Protein AF-A0AAU2YEV7-F1 (afdb_monomer_lite)

Structure (mmCIF, N/CA/C/O backbone):
data_AF-A0AAU2YEV7-F1
#
_entry.id   AF-A0AAU2YEV7-F1
#
loop_
_atom_site.group_PDB
_atom_site.id
_atom_site.type_symbol
_atom_site.label_atom_id
_atom_site.label_alt_id
_atom_site.label_comp_id
_atom_site.label_asym_id
_atom_site.label_entity_id
_atom_site.label_seq_id
_atom_site.pdbx_PDB_ins_code
_atom_site.Cartn_x
_atom_site.Cartn_y
_atom_site.Cartn_z
_atom_site.occupancy
_atom_site.B_iso_or_equiv
_atom_site.auth_seq_id
_atom_site.auth_comp_id
_atom_site.auth_asym_id
_atom_site.auth_atom_id
_atom_site.pdbx_PDB_model_num
ATOM 1 N N . MET A 1 1 ? 50.470 -10.675 2.836 1.00 31.08 1 MET A N 1
ATOM 2 C CA . MET A 1 1 ? 51.370 -10.636 4.007 1.00 31.08 1 MET A CA 1
ATOM 3 C C . MET A 1 1 ? 51.218 -9.283 4.663 1.00 31.08 1 MET A C 1
ATOM 5 O O . MET A 1 1 ? 51.197 -8.294 3.942 1.00 31.08 1 MET A O 1
ATOM 9 N N . ASN A 1 2 ? 51.141 -9.312 5.991 1.00 25.02 2 ASN A N 1
ATOM 10 C CA . ASN A 1 2 ? 50.930 -8.233 6.960 1.00 25.02 2 ASN A CA 1
ATOM 11 C C . ASN A 1 2 ? 49.473 -7.909 7.301 1.00 25.02 2 ASN A C 1
ATOM 13 O O . ASN A 1 2 ? 48.827 -7.038 6.725 1.00 25.02 2 ASN A O 1
ATOM 17 N N . ASP A 1 3 ? 49.039 -8.676 8.301 1.00 24.89 3 ASP A N 1
ATOM 18 C CA . ASP A 1 3 ? 47.940 -8.480 9.232 1.00 24.89 3 ASP A CA 1
ATOM 19 C C . ASP A 1 3 ? 48.102 -7.215 10.093 1.00 24.89 3 ASP A C 1
ATOM 21 O O . ASP A 1 3 ? 49.196 -6.923 10.577 1.00 24.89 3 ASP A O 1
ATOM 25 N N . ALA A 1 4 ? 46.983 -6.543 10.372 1.00 25.27 4 ALA A N 1
ATOM 26 C CA . ALA A 1 4 ? 46.641 -6.022 11.699 1.00 25.27 4 ALA A CA 1
ATOM 27 C C . ALA A 1 4 ? 45.111 -5.786 11.778 1.00 25.27 4 ALA A C 1
ATOM 29 O O . ALA A 1 4 ? 44.519 -5.362 10.781 1.00 25.27 4 ALA A O 1
ATOM 30 N N . PRO A 1 5 ? 44.454 -6.082 12.917 1.00 27.77 5 PRO A N 1
ATOM 31 C CA . PRO A 1 5 ? 43.004 -6.243 13.002 1.00 27.77 5 PRO A CA 1
ATOM 32 C C . PRO A 1 5 ? 42.277 -4.943 13.374 1.00 27.77 5 PRO A C 1
ATOM 34 O O . PRO A 1 5 ? 42.732 -4.174 14.218 1.00 27.77 5 PRO A O 1
ATOM 37 N N . TYR A 1 6 ? 41.104 -4.732 12.776 1.00 22.61 6 TYR A N 1
ATOM 38 C CA . TYR A 1 6 ? 40.127 -3.731 13.208 1.00 22.61 6 TYR A CA 1
ATOM 39 C C . TYR A 1 6 ? 39.196 -4.383 14.245 1.00 22.61 6 TYR A C 1
ATOM 41 O O . TYR A 1 6 ? 38.187 -4.996 13.903 1.00 22.61 6 TYR A O 1
ATOM 49 N N . GLU A 1 7 ? 39.566 -4.288 15.521 1.00 22.83 7 GLU A N 1
ATOM 50 C CA . GLU A 1 7 ? 38.641 -4.442 16.646 1.00 22.83 7 GLU A CA 1
ATOM 51 C C . GLU A 1 7 ? 38.075 -3.063 17.006 1.00 22.83 7 GLU A C 1
ATOM 53 O O . GLU A 1 7 ? 38.830 -2.116 17.222 1.00 22.83 7 GLU A O 1
ATOM 58 N N . GLY A 1 8 ? 36.748 -2.948 17.105 1.00 21.97 8 GLY A N 1
ATOM 59 C CA . GLY A 1 8 ? 36.108 -1.794 17.737 1.00 21.97 8 GLY A CA 1
ATOM 60 C C . GLY A 1 8 ? 34.744 -1.424 17.160 1.00 21.97 8 GLY A C 1
ATOM 61 O O . GLY A 1 8 ? 34.672 -0.681 16.192 1.00 21.97 8 GLY A O 1
ATOM 62 N N . GLN A 1 9 ? 33.694 -1.872 17.861 1.00 24.06 9 GLN A N 1
ATOM 63 C CA . GLN A 1 9 ? 32.264 -1.498 17.782 1.00 24.06 9 GLN A CA 1
ATOM 64 C C . GLN A 1 9 ? 31.321 -2.528 17.147 1.00 24.06 9 GLN A C 1
ATOM 66 O O . GLN A 1 9 ? 30.550 -2.250 16.235 1.00 24.06 9 GLN A O 1
ATOM 71 N N . ALA A 1 10 ? 31.306 -3.715 17.748 1.00 25.12 10 ALA A N 1
ATOM 72 C CA . ALA A 1 10 ? 30.175 -4.632 17.716 1.00 25.12 10 ALA A CA 1
ATOM 73 C C . ALA A 1 10 ? 29.687 -4.851 19.155 1.00 25.12 10 ALA A C 1
ATOM 75 O O . ALA A 1 10 ? 29.897 -5.917 19.718 1.00 25.12 10 ALA A O 1
ATOM 76 N N . ASP A 1 11 ? 29.090 -3.832 19.783 1.00 26.08 11 ASP A N 1
ATOM 77 C CA . ASP A 1 11 ? 28.404 -4.034 21.066 1.00 26.08 11 ASP A CA 1
ATOM 78 C C . ASP A 1 11 ? 27.309 -2.983 21.315 1.00 26.08 11 ASP A C 1
ATOM 80 O O . ASP A 1 11 ? 27.472 -2.021 22.058 1.00 26.08 11 ASP A O 1
ATOM 84 N N . ALA A 1 12 ? 26.176 -3.143 20.623 1.00 25.31 12 ALA A N 1
ATOM 85 C CA . ALA A 1 12 ? 24.895 -2.508 20.968 1.00 25.31 12 ALA A CA 1
ATOM 86 C C . ALA A 1 12 ? 23.699 -3.245 20.326 1.00 25.31 12 ALA A C 1
ATOM 88 O O . ALA A 1 12 ? 22.727 -2.638 19.890 1.00 25.31 12 ALA A O 1
ATOM 89 N N . LEU A 1 13 ? 23.755 -4.576 20.230 1.00 27.97 13 LEU A N 1
ATOM 90 C CA . LEU A 1 13 ? 22.656 -5.399 19.709 1.00 27.97 13 LEU A CA 1
ATOM 91 C C . LEU A 1 13 ? 22.489 -6.641 20.579 1.00 27.97 13 LEU A C 1
ATOM 93 O O . LEU A 1 13 ? 22.715 -7.756 20.132 1.00 27.97 13 LEU A O 1
ATOM 97 N N . ARG A 1 14 ? 22.106 -6.464 21.846 1.00 27.84 14 ARG A N 1
ATOM 98 C CA . ARG A 1 14 ? 21.601 -7.561 22.690 1.00 27.84 14 ARG A CA 1
ATOM 99 C C . ARG A 1 14 ? 20.855 -7.001 23.894 1.00 27.84 14 ARG A C 1
ATOM 101 O O . ARG A 1 14 ? 21.445 -6.708 24.925 1.00 27.84 14 ARG A O 1
ATOM 108 N N . ARG A 1 15 ? 19.541 -6.849 23.708 1.00 24.78 15 ARG A N 1
ATOM 109 C CA . ARG A 1 15 ? 18.440 -7.035 24.680 1.00 24.78 15 ARG A CA 1
ATOM 110 C C . ARG A 1 15 ? 17.135 -6.582 24.005 1.00 24.78 15 ARG A C 1
ATOM 112 O O . ARG A 1 15 ? 16.491 -5.631 24.428 1.00 24.78 15 ARG A O 1
ATOM 119 N N . ARG A 1 16 ? 16.746 -7.253 22.912 1.00 26.81 16 ARG A N 1
ATOM 120 C CA . ARG A 1 16 ? 15.356 -7.197 22.437 1.00 26.81 16 ARG A CA 1
ATOM 121 C C . ARG A 1 16 ? 14.565 -8.167 23.305 1.00 26.81 16 ARG A C 1
ATOM 123 O O . ARG A 1 16 ? 14.757 -9.376 23.214 1.00 26.81 16 ARG A O 1
ATOM 130 N N . GLY A 1 17 ? 13.770 -7.613 24.217 1.00 23.11 17 GLY A N 1
ATOM 131 C CA . GLY A 1 17 ? 12.799 -8.374 24.989 1.00 23.11 17 GLY A CA 1
ATOM 132 C C . GLY A 1 17 ? 11.837 -9.065 24.031 1.00 23.11 17 GLY A C 1
ATOM 133 O O . GLY A 1 17 ? 11.200 -8.418 23.207 1.00 23.11 17 GLY A O 1
ATOM 134 N N . PHE A 1 18 ? 11.800 -10.386 24.123 1.00 25.34 18 PHE A N 1
ATOM 135 C CA . PHE A 1 18 ? 10.893 -11.258 23.400 1.00 25.34 18 PHE A CA 1
ATOM 136 C C . PHE A 1 18 ? 9.470 -10.998 23.914 1.00 25.34 18 PHE A C 1
ATOM 138 O O . PHE A 1 18 ? 9.130 -11.389 25.029 1.00 25.34 18 PHE A O 1
ATOM 145 N N . LEU A 1 19 ? 8.643 -10.320 23.123 1.00 23.11 19 LEU A N 1
ATOM 146 C CA . LEU A 1 19 ? 7.192 -10.360 23.254 1.00 23.11 19 LEU A CA 1
ATOM 147 C C . LEU A 1 19 ? 6.642 -10.615 21.858 1.00 23.11 19 LEU A C 1
ATOM 149 O O . LEU A 1 19 ? 6.677 -9.750 20.990 1.00 23.11 19 LEU A O 1
ATOM 153 N N . VAL A 1 20 ? 6.202 -11.857 21.670 1.00 26.20 20 VAL A N 1
ATOM 154 C CA . VAL A 1 20 ? 5.399 -12.332 20.547 1.00 26.20 20 VAL A CA 1
ATOM 155 C C . VAL A 1 20 ? 4.333 -11.287 20.225 1.00 26.20 20 VAL A C 1
ATOM 157 O O . VAL A 1 20 ? 3.587 -10.874 21.118 1.00 26.20 20 VAL A O 1
ATOM 160 N N . GLY A 1 21 ? 4.274 -10.864 18.962 1.00 26.62 21 GLY A N 1
ATOM 161 C CA . GLY A 1 21 ? 3.215 -10.006 18.454 1.00 26.62 21 GLY A CA 1
ATOM 162 C C . GLY A 1 21 ? 1.856 -10.578 18.845 1.00 26.62 21 GLY A C 1
ATOM 163 O O . GLY A 1 21 ? 1.482 -11.688 18.464 1.00 26.62 21 GLY A O 1
ATOM 164 N N . ALA A 1 22 ? 1.091 -9.818 19.625 1.00 26.38 22 ALA A N 1
ATOM 165 C CA . ALA A 1 22 ? -0.276 -10.156 20.008 1.00 26.38 22 ALA A CA 1
ATOM 166 C C . ALA A 1 22 ? -1.273 -9.939 18.846 1.00 26.38 22 ALA A C 1
ATOM 168 O O . ALA A 1 22 ? -2.377 -9.442 19.055 1.00 26.38 22 ALA A O 1
ATOM 169 N N . ALA A 1 23 ? -0.874 -10.337 17.634 1.00 31.91 23 ALA A N 1
ATOM 170 C CA . ALA A 1 23 ? -1.743 -10.696 16.517 1.00 31.91 23 ALA A CA 1
ATOM 171 C C . ALA A 1 23 ? -1.755 -12.227 16.280 1.00 31.91 23 ALA A C 1
ATOM 173 O O . ALA A 1 23 ? -2.394 -12.714 15.351 1.00 31.91 23 ALA A O 1
ATOM 174 N N . GLY A 1 24 ? -1.111 -13.010 17.156 1.00 26.83 24 GLY A N 1
ATOM 175 C CA . GLY A 1 24 ? -1.367 -14.441 17.298 1.00 26.83 24 GLY A CA 1
ATOM 176 C C . GLY A 1 24 ? -2.734 -14.685 17.944 1.00 26.83 24 GLY A C 1
ATOM 177 O O . GLY A 1 24 ? -3.079 -14.091 18.965 1.00 26.83 24 GLY A O 1
ATOM 178 N N . LEU A 1 25 ? -3.538 -15.549 17.331 1.00 33.84 25 LEU A N 1
ATOM 179 C CA . LEU A 1 25 ? -4.907 -15.854 17.738 1.00 33.84 25 LEU A CA 1
ATOM 180 C C . LEU A 1 25 ? -5.033 -16.240 19.215 1.00 33.84 25 LEU A C 1
ATOM 182 O O . LEU A 1 25 ? -4.761 -17.375 19.600 1.00 33.84 25 LEU A O 1
ATOM 186 N N . ALA A 1 26 ? -5.601 -15.346 20.021 1.00 26.83 26 ALA A N 1
ATOM 187 C CA . ALA A 1 26 ? -6.296 -15.761 21.229 1.00 26.83 26 ALA A CA 1
ATOM 188 C C . ALA A 1 26 ? -7.589 -16.472 20.799 1.00 26.83 26 ALA A C 1
ATOM 190 O O . ALA A 1 26 ? -8.577 -15.840 20.414 1.00 26.83 26 ALA A O 1
ATOM 191 N N . GLY A 1 27 ? -7.553 -17.805 20.801 1.00 27.95 27 GLY A N 1
ATOM 192 C CA . GLY A 1 27 ? -8.737 -18.636 20.643 1.00 27.95 27 GLY A CA 1
ATOM 193 C C . GLY A 1 27 ? -9.774 -18.276 21.705 1.00 27.95 27 GLY A C 1
ATOM 194 O O . GLY A 1 27 ? -9.494 -18.295 22.901 1.00 27.95 27 GLY A O 1
ATOM 195 N N . ALA A 1 28 ? -10.984 -17.947 21.265 1.00 29.17 28 ALA A N 1
ATOM 196 C CA . ALA A 1 28 ? -12.137 -17.909 22.145 1.00 29.17 28 ALA A CA 1
ATOM 197 C C . ALA A 1 28 ? -12.440 -19.348 22.595 1.00 29.17 28 ALA A C 1
ATOM 199 O O . ALA A 1 28 ? -12.943 -20.148 21.809 1.00 29.17 28 ALA A O 1
ATOM 200 N N . ALA A 1 29 ? -12.134 -19.678 23.848 1.00 29.33 29 ALA A N 1
ATOM 201 C CA . ALA A 1 29 ? -12.610 -20.893 24.494 1.00 29.33 29 ALA A CA 1
ATOM 202 C C . ALA A 1 29 ? -13.230 -20.540 25.852 1.00 29.33 29 ALA A C 1
ATOM 204 O O . ALA A 1 29 ? -12.576 -20.003 26.744 1.00 29.33 29 ALA A O 1
ATOM 205 N N . LEU A 1 30 ? -14.522 -20.831 25.977 1.00 29.44 30 LEU A N 1
ATOM 206 C CA . LEU A 1 30 ? -15.249 -20.919 27.238 1.00 29.44 30 LEU A CA 1
ATOM 207 C C . LEU A 1 30 ? -15.088 -22.351 27.797 1.00 29.44 30 LEU A C 1
ATOM 209 O O . LEU A 1 30 ? -15.312 -23.300 27.050 1.00 29.44 30 LEU A O 1
ATOM 213 N N . LEU A 1 31 ? -14.832 -22.450 29.117 1.00 29.05 31 LEU A N 1
ATOM 214 C CA . LEU A 1 31 ? -15.076 -23.575 30.063 1.00 29.05 31 LEU A CA 1
ATOM 215 C C . LEU A 1 31 ? -13.945 -24.617 30.349 1.00 29.05 31 LEU A C 1
ATOM 217 O O . LEU A 1 31 ? -13.002 -24.720 29.573 1.00 29.05 31 LEU A O 1
ATOM 221 N N . PRO A 1 32 ? -13.959 -25.280 31.544 1.00 39.25 32 PRO A N 1
ATOM 222 C CA . PRO A 1 32 ? -12.811 -25.339 32.466 1.00 39.25 32 PRO A CA 1
ATOM 223 C C . PRO A 1 32 ? -12.076 -26.693 32.572 1.00 39.25 32 PRO A C 1
ATOM 225 O O . PRO A 1 32 ? -12.655 -27.746 32.337 1.00 39.25 32 PRO A O 1
ATOM 228 N N . GLY A 1 33 ? -10.846 -26.630 33.105 1.00 28.27 33 GLY A N 1
ATOM 229 C CA . GLY A 1 33 ? -10.197 -27.699 33.881 1.00 28.27 33 GLY A CA 1
ATOM 230 C C . GLY A 1 33 ? -9.303 -28.682 33.115 1.00 28.27 33 GLY A C 1
ATOM 231 O O . GLY A 1 33 ? -9.816 -29.588 32.475 1.00 28.27 33 GLY A O 1
ATOM 232 N N . LEU A 1 34 ? -7.974 -28.548 33.271 1.00 28.55 34 LEU A N 1
ATOM 233 C CA . LEU A 1 34 ? -7.026 -29.579 33.761 1.00 28.55 34 LEU A CA 1
ATOM 234 C C . LEU A 1 34 ? -5.552 -29.209 33.448 1.00 28.55 34 LEU A C 1
ATOM 236 O O . LEU A 1 34 ? -5.126 -29.131 32.304 1.00 28.55 34 LEU A O 1
ATOM 240 N N . THR A 1 35 ? -4.819 -28.943 34.534 1.00 29.91 35 THR A N 1
ATOM 241 C CA . THR A 1 35 ? -3.384 -29.163 34.838 1.00 29.91 35 THR A CA 1
ATOM 242 C C . THR A 1 35 ? -2.298 -29.116 33.741 1.00 29.91 35 THR A C 1
ATOM 244 O O . THR A 1 35 ? -2.012 -30.103 33.076 1.00 29.91 35 THR A O 1
ATOM 247 N N . ALA A 1 36 ? -1.621 -27.961 33.708 1.00 30.23 36 ALA A N 1
ATOM 248 C CA . ALA A 1 36 ? -0.172 -27.686 33.730 1.00 30.23 36 ALA A CA 1
ATOM 249 C C . ALA A 1 36 ? 0.877 -28.724 33.262 1.00 30.23 36 ALA A C 1
ATOM 251 O O . ALA A 1 36 ? 1.050 -29.762 33.892 1.00 30.23 36 ALA A O 1
ATOM 252 N N . THR A 1 37 ? 1.783 -28.252 32.390 1.00 29.83 37 THR A N 1
ATOM 253 C CA . THR A 1 37 ? 3.244 -28.405 32.564 1.00 29.83 37 THR A CA 1
ATOM 254 C C . THR A 1 37 ? 4.002 -27.127 32.163 1.00 29.83 37 THR A C 1
ATOM 256 O O . THR A 1 37 ? 4.016 -26.740 31.000 1.00 29.83 37 THR A O 1
ATOM 259 N N . GLY A 1 38 ? 4.603 -26.495 33.179 1.00 32.19 38 GLY A N 1
ATOM 260 C CA . GLY A 1 38 ? 5.822 -25.667 33.218 1.00 32.19 38 GLY A CA 1
ATOM 261 C C . GLY A 1 38 ? 6.245 -24.786 32.037 1.00 32.19 38 GLY A C 1
ATOM 262 O O . GLY A 1 38 ? 7.071 -25.200 31.232 1.00 32.19 38 GLY A O 1
ATOM 263 N N . ALA A 1 39 ? 5.868 -23.505 32.082 1.00 29.53 39 ALA A N 1
ATOM 264 C CA . ALA A 1 39 ? 6.682 -22.403 31.566 1.00 29.53 39 ALA A CA 1
ATOM 265 C C . ALA A 1 39 ? 6.797 -21.330 32.661 1.00 29.53 39 ALA A C 1
ATOM 267 O O . ALA A 1 39 ? 5.831 -21.067 33.379 1.00 29.53 39 ALA A O 1
ATOM 268 N N . ALA A 1 40 ? 8.001 -20.785 32.835 1.00 28.23 40 ALA A N 1
ATOM 269 C CA . ALA A 1 40 ? 8.379 -19.900 33.930 1.00 28.23 40 ALA A CA 1
ATOM 270 C C . ALA A 1 40 ? 7.396 -18.730 34.106 1.00 28.23 40 ALA A C 1
ATOM 272 O O . ALA A 1 40 ? 7.101 -17.993 33.166 1.00 28.23 40 ALA A O 1
ATOM 273 N N . ALA A 1 41 ? 6.896 -18.578 35.333 1.00 28.45 41 ALA A N 1
ATOM 274 C CA . ALA A 1 41 ? 5.961 -17.537 35.717 1.00 28.45 41 ALA A CA 1
ATOM 275 C C . ALA A 1 41 ? 6.616 -16.154 35.586 1.00 28.45 41 ALA A C 1
ATOM 277 O O . ALA A 1 41 ? 7.346 -15.707 36.470 1.00 28.45 41 ALA A O 1
ATOM 278 N N . ALA A 1 42 ? 6.314 -15.453 34.495 1.00 34.00 42 ALA A N 1
ATOM 279 C CA . ALA A 1 42 ? 6.321 -14.002 34.517 1.00 34.00 42 ALA A CA 1
ATOM 280 C C . ALA A 1 42 ? 5.269 -13.577 35.550 1.00 34.00 42 ALA A C 1
ATOM 282 O O . ALA A 1 42 ? 4.102 -13.958 35.444 1.00 34.00 42 ALA A O 1
ATOM 283 N N . THR A 1 43 ? 5.676 -12.846 36.584 1.00 28.39 43 THR A N 1
ATOM 284 C CA . THR A 1 43 ? 4.756 -12.291 37.579 1.00 28.39 43 THR A CA 1
ATOM 285 C C . THR A 1 43 ? 3.789 -11.347 36.875 1.00 28.39 43 THR A C 1
ATOM 287 O O . THR A 1 43 ? 4.129 -10.200 36.587 1.00 28.39 43 THR A O 1
ATOM 290 N N . ALA A 1 44 ? 2.598 -11.853 36.556 1.00 38.19 44 ALA A N 1
ATOM 291 C CA . ALA A 1 44 ? 1.501 -11.071 36.021 1.00 38.19 44 ALA A CA 1
ATOM 292 C C . ALA A 1 44 ? 1.127 -10.011 37.058 1.00 38.19 44 ALA A C 1
ATOM 294 O O . ALA A 1 44 ? 0.640 -10.320 38.147 1.00 38.19 44 ALA A O 1
ATOM 295 N N . GLN A 1 45 ? 1.392 -8.752 36.720 1.00 40.75 45 GLN A N 1
ATOM 296 C CA . GLN A 1 45 ? 0.861 -7.611 37.451 1.00 40.75 45 GLN A CA 1
ATOM 297 C C . GLN A 1 45 ? -0.664 -7.769 37.548 1.00 40.75 45 GLN A C 1
ATOM 299 O O . GLN A 1 45 ? -1.274 -8.203 36.564 1.00 40.75 45 GLN A O 1
ATOM 304 N N . PRO A 1 46 ? -1.296 -7.460 38.697 1.00 42.66 46 PRO A N 1
ATOM 305 C CA . PRO A 1 46 ? -2.738 -7.603 38.834 1.00 42.66 46 PRO A CA 1
ATOM 306 C C . PRO A 1 46 ? -3.412 -6.822 37.708 1.00 42.66 46 PRO A C 1
ATOM 308 O O . PRO A 1 46 ? -3.221 -5.611 37.582 1.00 42.66 46 PRO A O 1
ATOM 311 N N . ALA A 1 47 ? -4.146 -7.538 36.854 1.00 57.69 47 ALA A N 1
ATOM 312 C CA . ALA A 1 47 ? -4.869 -6.934 35.752 1.00 57.69 47 ALA A CA 1
ATOM 313 C C . ALA A 1 47 ? -5.835 -5.909 36.351 1.00 57.69 47 ALA A C 1
ATOM 315 O O . ALA A 1 47 ? -6.753 -6.270 37.092 1.00 57.69 47 ALA A O 1
ATOM 316 N N . GLY A 1 48 ? -5.588 -4.625 36.079 1.00 65.31 48 GLY A N 1
ATOM 317 C CA . GLY A 1 48 ? -6.498 -3.558 36.471 1.00 65.31 48 GLY A CA 1
ATOM 318 C C . GLY A 1 48 ? -7.912 -3.868 35.982 1.00 65.31 48 GLY A C 1
ATOM 319 O O . GLY A 1 48 ? -8.100 -4.615 35.016 1.00 65.31 48 GLY A O 1
ATOM 320 N N . ALA A 1 49 ? -8.919 -3.309 36.656 1.00 86.00 49 ALA A N 1
ATOM 321 C CA . ALA A 1 49 ? -10.304 -3.483 36.233 1.00 86.00 49 ALA A CA 1
ATOM 322 C C . ALA A 1 49 ? -10.459 -3.148 34.728 1.00 86.00 49 ALA A C 1
ATOM 324 O O . ALA A 1 49 ? -9.732 -2.300 34.205 1.00 86.00 49 ALA A O 1
ATOM 325 N N . PRO A 1 50 ? -11.380 -3.800 34.003 1.00 93.56 50 PRO A N 1
ATOM 326 C CA . PRO A 1 50 ? -11.586 -3.500 32.593 1.00 93.56 50 PRO A CA 1
ATOM 327 C C . PRO A 1 50 ? -12.396 -2.207 32.407 1.00 93.56 50 PRO A C 1
ATOM 329 O O . PRO A 1 50 ? -13.284 -1.887 33.206 1.00 93.56 50 PRO A O 1
ATOM 332 N N . LEU A 1 51 ? -12.143 -1.492 31.310 1.00 95.88 51 LEU A N 1
ATOM 333 C CA . LEU A 1 51 ? -12.945 -0.355 30.862 1.00 95.88 51 LEU A CA 1
ATOM 334 C C . LEU A 1 51 ? -14.308 -0.849 30.383 1.00 95.88 51 LEU A C 1
ATOM 336 O O . LEU A 1 51 ? -14.413 -1.572 29.390 1.00 95.88 51 LEU A O 1
ATOM 340 N N . LYS A 1 52 ? -15.375 -0.447 31.073 1.00 96.44 52 LYS A N 1
ATOM 341 C CA . LYS A 1 52 ? -16.751 -0.810 30.712 1.00 96.44 52 LYS A CA 1
ATOM 342 C C . LYS A 1 52 ? -17.248 0.080 29.573 1.00 96.44 52 LYS A C 1
ATOM 344 O O . LYS A 1 52 ? -17.788 1.153 29.814 1.00 96.44 52 LYS A O 1
ATOM 349 N N . VAL A 1 53 ? -17.095 -0.380 28.333 1.00 97.19 53 VAL A N 1
ATOM 350 C CA . VAL A 1 53 ? -17.507 0.375 27.138 1.00 97.19 53 VAL A CA 1
ATOM 351 C C . VAL A 1 53 ? -19.024 0.355 26.967 1.00 97.19 53 VAL A C 1
ATOM 353 O O . VAL A 1 53 ? -19.639 1.397 26.746 1.00 97.19 53 VAL A O 1
ATOM 356 N N . VAL A 1 54 ? -19.645 -0.819 27.108 1.00 97.38 54 VAL A N 1
ATOM 357 C CA . VAL A 1 54 ? -21.105 -1.000 27.066 1.00 97.38 54 VAL A CA 1
ATOM 358 C C . VAL A 1 54 ? -21.517 -2.025 28.113 1.00 97.38 54 VAL A C 1
ATOM 360 O O . VAL A 1 54 ? -20.880 -3.066 28.250 1.00 97.38 54 VAL A O 1
ATOM 363 N N . SER A 1 55 ? -22.597 -1.754 28.844 1.00 95.81 55 SER A N 1
ATOM 364 C CA . SER A 1 55 ? -23.186 -2.688 29.814 1.00 95.81 55 SER A CA 1
ATOM 365 C C . SER A 1 55 ? -24.683 -2.838 29.556 1.00 95.81 55 SER A C 1
ATOM 367 O O . SER A 1 55 ? -25.425 -1.859 29.606 1.00 95.81 55 SER A O 1
ATOM 369 N N . GLY A 1 56 ? -25.138 -4.056 29.247 1.00 91.94 56 GLY A N 1
ATOM 370 C CA . GLY A 1 56 ? -26.562 -4.338 29.016 1.00 91.94 56 GLY A CA 1
ATOM 371 C C . GLY A 1 56 ? -27.185 -3.592 27.824 1.00 91.94 56 GLY A C 1
ATOM 372 O O . GLY A 1 56 ? -28.399 -3.389 27.788 1.00 91.94 56 GLY A O 1
ATOM 373 N N . GLY A 1 57 ? -26.380 -3.184 26.841 1.00 90.06 57 GLY A N 1
ATOM 374 C CA . GLY A 1 57 ? -26.801 -2.373 25.694 1.00 90.06 57 GLY A CA 1
ATOM 375 C C . GLY A 1 57 ? -26.860 -0.867 25.972 1.00 90.06 57 GLY A C 1
ATOM 376 O O . GLY A 1 57 ? -27.413 -0.126 25.165 1.00 90.06 57 GLY A O 1
ATOM 377 N N . ARG A 1 58 ? -26.311 -0.394 27.098 1.00 94.50 58 ARG A N 1
ATOM 378 C CA . ARG A 1 58 ? -26.185 1.037 27.417 1.00 94.50 58 ARG A CA 1
ATOM 379 C C . ARG A 1 58 ? -24.730 1.483 27.332 1.00 94.50 58 ARG A C 1
ATOM 381 O O . ARG A 1 58 ? -23.845 0.786 27.832 1.00 94.50 58 ARG A O 1
ATOM 388 N N . ALA A 1 59 ? -24.504 2.642 26.715 1.00 96.19 59 ALA A N 1
ATOM 389 C CA . ALA A 1 59 ? -23.189 3.267 26.625 1.00 96.19 59 ALA A CA 1
ATOM 390 C C . ALA A 1 59 ? -22.604 3.494 28.029 1.00 96.19 59 ALA A C 1
ATOM 392 O O . ALA A 1 59 ? -23.243 4.112 28.878 1.00 96.19 59 ALA A O 1
ATOM 393 N N . GLY A 1 60 ? -21.404 2.969 28.261 1.00 96.25 60 GLY A N 1
ATOM 394 C CA . GLY A 1 60 ? -20.627 3.142 29.491 1.00 96.25 60 GLY A CA 1
ATOM 395 C C . GLY A 1 60 ? -19.363 3.978 29.292 1.00 96.25 60 GLY A C 1
ATOM 396 O O . GLY A 1 60 ? -18.650 4.230 30.258 1.00 96.25 60 GLY A O 1
ATOM 397 N N . ALA A 1 61 ? -19.098 4.422 28.063 1.00 96.81 61 ALA A N 1
ATOM 398 C CA . ALA A 1 61 ? -17.939 5.220 27.694 1.00 96.81 61 ALA A CA 1
ATOM 399 C C . ALA A 1 61 ? -18.303 6.318 26.683 1.00 96.81 61 ALA A C 1
ATOM 401 O O . ALA A 1 61 ? -19.363 6.281 26.054 1.00 96.81 61 ALA A O 1
ATOM 402 N N . THR A 1 62 ? -17.395 7.272 26.511 1.00 97.25 62 THR A N 1
ATOM 403 C CA . THR A 1 62 ? -17.438 8.326 25.492 1.00 97.25 62 THR A CA 1
ATOM 404 C C . THR A 1 62 ? -16.216 8.210 24.597 1.00 97.25 62 THR A C 1
ATOM 406 O O . THR A 1 62 ? -15.112 7.987 25.092 1.00 97.25 62 THR A O 1
ATOM 409 N N . LEU A 1 63 ? -16.410 8.378 23.291 1.00 97.44 63 LEU A N 1
ATOM 410 C CA . LEU A 1 63 ? -15.325 8.523 22.331 1.00 97.44 63 LEU A CA 1
ATOM 411 C C . LEU A 1 63 ? -14.921 9.990 22.219 1.00 97.44 63 LEU A C 1
ATOM 413 O O . LEU A 1 63 ? -15.757 10.860 21.970 1.00 97.44 63 LEU A O 1
ATOM 417 N N . LEU A 1 64 ? -13.631 10.235 22.383 1.00 97.25 64 LEU A N 1
ATOM 418 C CA . LEU A 1 64 ? -12.981 11.521 22.191 1.00 97.25 64 LEU A CA 1
ATOM 419 C C . LEU A 1 64 ? -12.022 11.408 21.008 1.00 97.25 64 LEU A C 1
ATOM 421 O O . LEU A 1 64 ? -11.430 10.348 20.801 1.00 97.25 64 LEU A O 1
ATOM 425 N N . TRP A 1 65 ? -11.848 12.481 20.250 1.00 97.19 65 TRP A N 1
ATOM 426 C CA . TRP A 1 65 ? -10.858 12.525 19.178 1.00 97.19 65 TRP A CA 1
ATOM 427 C C . TRP A 1 65 ? -10.302 13.931 18.990 1.00 97.19 65 TRP A C 1
ATOM 429 O O . TRP A 1 65 ? -10.962 14.923 19.298 1.00 97.19 65 TRP A O 1
ATOM 439 N N . TRP A 1 66 ? -9.081 13.997 18.480 1.00 96.00 66 TRP A N 1
ATOM 440 C CA . TRP A 1 66 ? -8.404 15.223 18.079 1.00 96.00 66 TRP A CA 1
ATOM 441 C C . TRP A 1 66 ? -7.436 14.906 16.942 1.00 96.00 66 TRP A C 1
ATOM 443 O O . TRP A 1 66 ? -6.905 13.794 16.873 1.00 96.00 66 TRP A O 1
ATOM 453 N N . GLY A 1 67 ? -7.169 15.903 16.103 1.00 92.69 67 GLY A N 1
ATOM 454 C CA . GLY A 1 67 ? -6.081 15.887 15.133 1.00 92.69 67 GLY A CA 1
ATOM 455 C C . GLY A 1 67 ? -6.538 15.962 13.684 1.00 92.69 67 GLY A C 1
ATOM 456 O O . GLY A 1 67 ? -7.732 16.003 13.391 1.00 92.69 67 GLY A O 1
ATOM 457 N N . GLY A 1 68 ? -5.552 16.009 12.790 1.00 84.75 68 GLY A N 1
ATOM 458 C CA . GLY A 1 68 ? -5.741 15.987 11.341 1.00 84.75 68 GLY A CA 1
ATOM 459 C C . GLY A 1 68 ? -5.719 14.568 10.765 1.00 84.75 68 GLY A C 1
ATOM 460 O O . GLY A 1 68 ? -5.901 13.577 11.480 1.00 84.75 68 GLY A O 1
ATOM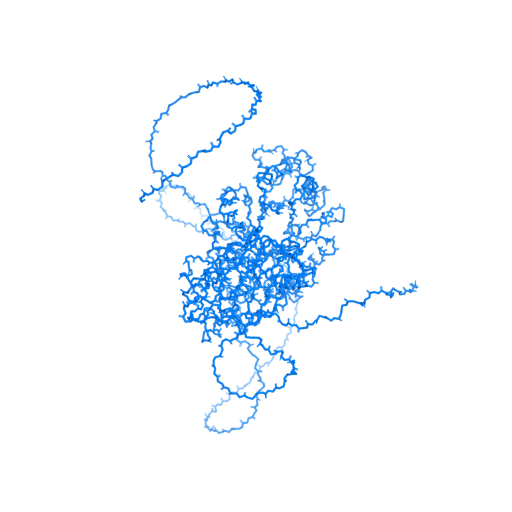 461 N N . GLY A 1 69 ? -5.492 14.474 9.454 1.00 85.19 69 GLY A N 1
ATOM 462 C CA . GLY A 1 69 ? -5.361 13.193 8.762 1.00 85.19 69 GLY A CA 1
ATOM 463 C C . GLY A 1 69 ? -6.610 12.320 8.905 1.00 85.19 69 GLY A C 1
ATOM 464 O O . GLY A 1 69 ? -7.719 12.741 8.579 1.00 85.19 69 GLY A O 1
ATOM 465 N N . SER A 1 70 ? -6.427 11.098 9.416 1.00 95.00 70 SER A N 1
ATOM 466 C CA . SER A 1 70 ? -7.500 10.102 9.557 1.00 95.00 70 SER A CA 1
ATOM 467 C C . SER A 1 70 ? -8.185 10.074 10.933 1.00 95.00 70 SER A C 1
ATOM 469 O O . SER A 1 70 ? -9.048 9.228 11.148 1.00 95.00 70 SER A O 1
ATOM 471 N N . ALA A 1 71 ? -7.846 10.958 11.881 1.00 97.06 71 ALA A N 1
ATOM 472 C CA . ALA A 1 71 ? -8.285 10.824 13.280 1.00 97.06 71 ALA A CA 1
ATOM 473 C C . ALA A 1 71 ? -9.815 10.886 13.476 1.00 97.06 71 ALA A C 1
ATOM 475 O O . ALA A 1 71 ? -10.385 10.043 14.173 1.00 97.06 71 ALA A O 1
ATOM 476 N N . GLU A 1 72 ? -10.500 11.838 12.832 1.00 97.38 72 GLU A N 1
ATOM 477 C CA . GLU A 1 72 ? -11.969 11.931 12.878 1.00 97.38 72 GLU A CA 1
ATOM 478 C C . GLU A 1 72 ? -12.633 10.690 12.267 1.00 97.38 72 GLU A C 1
ATOM 480 O O . GLU A 1 72 ? -13.590 10.129 12.819 1.00 97.38 72 GLU A O 1
ATOM 485 N N . PHE A 1 73 ? -12.096 10.243 11.128 1.00 98.31 73 PHE A N 1
ATOM 486 C CA . PHE A 1 73 ? -12.562 9.048 10.440 1.00 98.31 73 PHE A CA 1
ATOM 487 C C . PHE A 1 73 ? -12.360 7.806 11.316 1.00 98.31 73 PHE A C 1
ATOM 489 O O . PHE A 1 73 ? -13.304 7.051 11.522 1.00 98.31 73 PHE A O 1
ATOM 496 N N . ALA A 1 74 ? -11.191 7.651 11.940 1.00 98.69 74 ALA A N 1
ATOM 497 C CA . ALA A 1 74 ? -10.875 6.572 12.871 1.00 98.69 74 ALA A CA 1
ATOM 498 C C . ALA A 1 74 ? -11.821 6.547 14.081 1.00 98.69 74 ALA A C 1
ATOM 500 O O . ALA A 1 74 ? -12.301 5.486 14.486 1.00 98.69 74 ALA A O 1
ATOM 501 N N . ALA A 1 75 ? -12.142 7.708 14.654 1.00 98.50 75 ALA A N 1
ATOM 502 C CA . ALA A 1 75 ? -13.075 7.793 15.773 1.00 98.50 75 ALA A CA 1
ATOM 503 C C . ALA A 1 75 ? -14.510 7.416 15.363 1.00 98.50 75 ALA A C 1
ATOM 505 O O . ALA A 1 75 ? -15.237 6.772 16.127 1.00 98.50 75 ALA A O 1
ATOM 506 N N . THR A 1 76 ? -14.903 7.791 14.143 1.00 98.38 76 THR A N 1
ATOM 507 C CA . THR A 1 76 ? -16.185 7.411 13.539 1.00 98.38 76 THR A CA 1
ATOM 508 C C . THR A 1 76 ? -16.250 5.909 13.274 1.00 98.38 76 THR A C 1
ATOM 510 O O . THR A 1 76 ? -17.209 5.273 13.709 1.00 98.38 76 THR A O 1
ATOM 513 N N . GLU A 1 77 ? -15.207 5.332 12.674 1.00 98.56 77 GLU A N 1
ATOM 514 C CA . GLU A 1 77 ? -15.056 3.889 12.468 1.00 98.56 77 GLU A CA 1
ATOM 515 C C . GLU A 1 77 ? -15.202 3.143 13.796 1.00 98.56 77 GLU A C 1
ATOM 517 O O . GLU A 1 77 ? -16.059 2.269 13.934 1.00 98.56 77 GLU A O 1
ATOM 522 N N . LEU A 1 78 ? -14.444 3.539 14.826 1.00 98.81 78 LEU A N 1
ATOM 523 C CA . LEU A 1 78 ? -14.518 2.893 16.133 1.00 98.81 78 LEU A CA 1
ATOM 524 C C . LEU A 1 78 ? -15.936 2.953 16.717 1.00 98.81 78 LEU A C 1
ATOM 526 O O . LEU A 1 78 ? -16.448 1.938 17.189 1.00 98.81 78 LEU A O 1
ATOM 530 N N . ARG A 1 79 ? -16.606 4.111 16.666 1.00 98.62 79 ARG A N 1
ATOM 531 C CA . ARG A 1 79 ? -17.993 4.246 17.144 1.00 98.62 79 ARG A CA 1
ATOM 532 C C . ARG A 1 79 ? -18.933 3.302 16.406 1.00 98.62 79 ARG A C 1
ATOM 534 O O . ARG A 1 79 ? -19.776 2.660 17.037 1.00 98.62 79 ARG A O 1
ATOM 541 N N . ASP A 1 80 ? -18.818 3.253 15.088 1.00 98.69 80 ASP A N 1
ATOM 542 C CA . ASP A 1 80 ? -19.766 2.557 14.235 1.00 98.69 80 ASP A CA 1
ATOM 543 C C . ASP A 1 80 ? -19.553 1.035 14.320 1.00 98.69 80 ASP A C 1
ATOM 545 O O . ASP A 1 80 ? -20.528 0.290 14.451 1.00 98.69 80 ASP A O 1
ATOM 549 N N . TYR A 1 81 ? -18.308 0.554 14.422 1.00 98.75 81 TYR A N 1
ATOM 550 C CA . TYR A 1 81 ? -18.032 -0.844 14.773 1.00 98.75 81 TYR A CA 1
ATOM 551 C C . TYR A 1 81 ? -18.507 -1.198 16.177 1.00 98.75 81 TYR A C 1
ATOM 553 O O . TYR A 1 81 ? -19.152 -2.230 16.348 1.00 98.75 81 TYR A O 1
ATOM 561 N N . LEU A 1 82 ? -18.258 -0.361 17.187 1.00 98.56 82 LEU A N 1
ATOM 562 C CA . LEU A 1 82 ? -18.748 -0.623 18.544 1.00 98.56 82 LEU A CA 1
ATOM 563 C C . LEU A 1 82 ? -20.279 -0.669 18.585 1.00 98.56 82 LEU A C 1
ATOM 565 O O . LEU A 1 82 ? -20.841 -1.513 19.285 1.00 98.56 82 LEU A O 1
ATOM 569 N N . HIS A 1 83 ? -20.967 0.149 17.786 1.00 98.62 83 HIS A N 1
ATOM 570 C CA . HIS A 1 83 ? -22.412 0.049 17.607 1.00 98.62 83 HIS A CA 1
ATOM 571 C C . HIS A 1 83 ? -22.817 -1.262 16.926 1.00 98.62 83 HIS A C 1
ATOM 573 O O . HIS A 1 83 ? -23.722 -1.944 17.407 1.00 98.62 83 HIS A O 1
ATOM 579 N N . ARG A 1 84 ? -22.122 -1.677 15.862 1.00 98.25 84 ARG A N 1
ATOM 580 C CA . ARG A 1 84 ? -22.365 -2.971 15.208 1.00 98.25 84 ARG A CA 1
ATOM 581 C C . ARG A 1 84 ? -22.114 -4.144 16.154 1.00 98.25 84 ARG A C 1
ATOM 583 O O . ARG A 1 84 ? -22.861 -5.115 16.076 1.00 98.25 84 ARG A O 1
ATOM 590 N N . ILE A 1 85 ? -21.126 -4.059 17.041 1.00 98.50 85 ILE A N 1
ATOM 591 C CA . ILE A 1 85 ? -20.807 -5.102 18.020 1.00 98.50 85 ILE A CA 1
ATOM 592 C C . ILE A 1 85 ? -21.863 -5.155 19.123 1.00 98.50 85 ILE A C 1
ATOM 594 O O . ILE A 1 85 ? -22.327 -6.233 19.491 1.00 98.50 85 ILE A O 1
ATOM 598 N N . THR A 1 86 ? -22.234 -3.989 19.659 1.00 98.25 86 THR A N 1
ATOM 599 C CA . THR A 1 86 ? -22.946 -3.898 20.942 1.00 98.25 86 THR A CA 1
ATOM 600 C C . THR A 1 86 ? -24.429 -3.539 20.851 1.00 98.25 86 THR A C 1
ATOM 602 O O . THR A 1 86 ? -25.172 -3.682 21.824 1.00 98.25 86 THR A O 1
ATOM 605 N N . GLY A 1 87 ? -24.859 -2.996 19.712 1.00 97.69 87 GLY A N 1
ATOM 606 C CA . GLY A 1 87 ? -26.151 -2.332 19.532 1.00 97.69 87 GLY A CA 1
ATOM 607 C C . GLY A 1 87 ? -26.242 -0.936 20.166 1.00 97.69 87 GLY A C 1
ATOM 608 O O . GLY A 1 87 ? -27.195 -0.212 19.891 1.00 97.69 87 GLY A O 1
ATOM 609 N N . ALA A 1 88 ? -25.263 -0.507 20.970 1.00 97.38 88 ALA A N 1
ATOM 610 C CA . ALA A 1 88 ? -25.265 0.796 21.633 1.00 97.38 88 ALA A CA 1
ATOM 611 C C . ALA A 1 88 ? -24.400 1.801 20.864 1.00 97.38 88 ALA A C 1
ATOM 613 O O . ALA A 1 88 ? -23.261 1.506 20.510 1.00 97.38 88 ALA A O 1
ATOM 614 N N . ARG A 1 89 ? -24.925 3.002 20.606 1.00 96.44 89 ARG A N 1
ATOM 615 C CA . ARG A 1 89 ? -24.148 4.081 19.982 1.00 96.44 89 ARG A CA 1
ATOM 616 C C . ARG A 1 89 ? -23.490 4.928 21.068 1.00 96.44 89 ARG A C 1
ATOM 618 O O . ARG A 1 89 ? -24.184 5.521 21.891 1.00 96.44 89 ARG A O 1
ATOM 625 N N . LEU A 1 90 ? -22.160 4.964 21.075 1.00 97.00 90 LEU A N 1
ATOM 626 C CA . LEU A 1 90 ? -21.397 5.782 22.017 1.00 97.00 90 LEU A CA 1
ATOM 627 C C . LEU A 1 90 ? -21.449 7.264 21.610 1.00 97.00 90 LEU A C 1
ATOM 629 O O . LEU A 1 90 ? -21.437 7.561 20.408 1.00 97.00 90 LEU A O 1
ATOM 633 N N . PRO A 1 91 ? -21.466 8.203 22.574 1.00 96.69 91 PRO A N 1
ATOM 634 C CA . PRO A 1 91 ? -21.216 9.609 22.284 1.00 96.69 91 PRO A CA 1
ATOM 635 C C . PRO A 1 91 ? -19.824 9.780 21.663 1.00 96.69 91 PRO A C 1
ATOM 637 O O . PRO A 1 91 ? -18.872 9.148 22.116 1.00 96.69 91 PRO A O 1
ATOM 640 N N . LEU A 1 92 ? -19.713 10.638 20.649 1.00 96.38 92 LEU A N 1
ATOM 641 C CA . LEU A 1 92 ? -18.460 10.993 19.978 1.00 96.38 92 LEU A CA 1
ATOM 642 C C . LEU A 1 92 ? -18.267 12.505 20.068 1.00 96.38 92 LEU A C 1
ATOM 644 O O . LEU A 1 92 ? -19.191 13.249 19.736 1.00 96.38 92 LEU A O 1
ATOM 648 N N . ARG A 1 93 ? -17.099 12.953 20.532 1.00 96.00 93 ARG A N 1
ATOM 649 C CA . ARG A 1 93 ? -16.790 14.372 20.745 1.00 96.00 93 ARG A CA 1
ATOM 650 C C . ARG A 1 93 ? -15.386 14.693 20.240 1.00 96.00 93 ARG A C 1
ATOM 652 O O . ARG A 1 93 ? -14.454 13.948 20.525 1.00 96.00 93 ARG A O 1
ATOM 659 N N . ALA A 1 94 ? -15.247 15.808 19.534 1.00 95.56 94 ALA A N 1
ATOM 660 C CA . ALA A 1 94 ? -13.938 16.408 19.307 1.00 95.56 94 ALA A CA 1
ATOM 661 C C . ALA A 1 94 ? -13.443 17.050 20.612 1.00 95.56 94 ALA A C 1
ATOM 663 O O . ALA A 1 94 ? -14.256 17.553 21.395 1.00 95.56 94 ALA A O 1
ATOM 664 N N . VAL A 1 95 ? -12.133 17.035 20.842 1.00 95.06 95 VAL A N 1
ATOM 665 C CA . VAL A 1 95 ? -11.485 17.735 21.960 1.00 95.06 95 VAL A CA 1
ATOM 666 C C . VAL A 1 95 ? -10.524 18.810 21.442 1.00 95.06 95 VAL A C 1
ATOM 668 O O . VAL A 1 95 ? -10.088 18.723 20.289 1.00 95.06 95 VAL A O 1
ATOM 671 N N . PRO A 1 96 ? -10.205 19.841 22.247 1.00 92.81 96 PRO A N 1
ATOM 672 C CA . PRO A 1 96 ? -9.208 20.841 21.889 1.00 92.81 96 PRO A CA 1
ATOM 673 C C . PRO A 1 96 ? -7.820 20.230 21.682 1.00 92.81 96 PRO A C 1
ATOM 675 O O . PRO A 1 96 ? -7.540 19.110 22.112 1.00 92.81 96 PRO A O 1
ATOM 678 N N . ASP A 1 97 ? -6.945 21.004 21.045 1.00 90.69 97 ASP A N 1
ATOM 679 C CA . ASP A 1 97 ? -5.554 20.619 20.824 1.00 90.69 97 ASP A CA 1
ATOM 680 C C . ASP A 1 97 ? -4.812 20.374 22.150 1.00 90.69 97 ASP A C 1
ATOM 682 O O . ASP A 1 97 ? -4.809 21.264 23.006 1.00 90.69 97 ASP A O 1
ATOM 686 N N . PRO A 1 98 ? -4.182 19.192 22.338 1.00 88.38 98 PRO A N 1
ATOM 687 C CA . PRO A 1 98 ? -3.372 18.901 23.518 1.00 88.38 98 PRO A CA 1
ATOM 688 C C . PRO A 1 98 ? -2.091 19.750 23.620 1.00 88.38 98 PRO A C 1
ATOM 690 O O . PRO A 1 98 ? -1.401 19.689 24.639 1.00 88.38 98 PRO A O 1
ATOM 693 N N . GLY A 1 99 ? -1.744 20.534 22.596 1.00 88.50 99 GLY A N 1
ATOM 694 C CA . GLY A 1 99 ? -0.633 21.478 22.615 1.00 88.50 99 GLY A CA 1
ATOM 695 C C . GLY A 1 99 ? 0.701 20.796 22.921 1.00 88.50 99 GLY A C 1
ATOM 696 O O . GLY A 1 99 ? 1.042 19.768 22.338 1.00 88.50 99 GLY A O 1
ATOM 697 N N . ALA A 1 100 ? 1.460 21.356 23.866 1.00 85.69 100 ALA A N 1
ATOM 698 C CA . ALA A 1 100 ? 2.783 20.851 24.244 1.00 85.69 100 ALA A CA 1
ATOM 699 C C . ALA A 1 100 ? 2.767 19.451 24.892 1.00 85.69 100 ALA A C 1
ATOM 701 O O . ALA A 1 100 ? 3.811 18.810 24.965 1.00 85.69 100 ALA A O 1
ATOM 702 N N . ALA A 1 101 ? 1.609 18.956 25.347 1.00 85.81 101 ALA A N 1
ATOM 703 C CA . ALA A 1 101 ? 1.492 17.605 25.896 1.00 85.81 101 ALA A CA 1
ATOM 704 C C . ALA A 1 101 ? 1.493 16.515 24.808 1.00 85.81 101 ALA A C 1
ATOM 706 O O . ALA A 1 101 ? 1.617 15.330 25.119 1.00 85.81 101 ALA A O 1
ATOM 707 N N . ARG A 1 102 ? 1.330 16.892 23.533 1.00 88.88 102 ARG A N 1
ATOM 708 C CA . ARG A 1 102 ? 1.309 15.964 22.403 1.00 88.88 102 ARG A CA 1
ATOM 709 C C . ARG A 1 102 ? 2.687 15.331 22.171 1.00 88.88 102 ARG A C 1
ATOM 711 O O . ARG A 1 102 ? 3.674 16.061 22.098 1.00 88.88 102 ARG A O 1
ATOM 718 N N . PRO A 1 103 ? 2.765 14.007 21.957 1.00 91.19 103 PRO A N 1
ATOM 719 C CA . PRO A 1 103 ? 3.998 13.377 21.502 1.00 91.19 103 PRO A CA 1
ATOM 720 C C . PRO A 1 103 ? 4.503 13.919 20.161 1.00 91.19 103 PRO A C 1
ATOM 722 O O . PRO A 1 103 ? 3.717 14.288 19.287 1.00 91.19 103 PRO A O 1
ATOM 725 N N . GLU A 1 104 ? 5.818 13.896 19.966 1.00 91.19 104 GLU A N 1
ATOM 726 C CA . GLU A 1 104 ? 6.428 14.222 18.678 1.00 91.19 104 GLU A CA 1
ATOM 727 C C . GLU A 1 104 ? 5.927 13.281 17.569 1.00 91.19 104 GLU A C 1
ATOM 729 O O . GLU A 1 104 ? 5.787 12.078 17.791 1.00 91.19 104 GLU A O 1
ATOM 734 N N . GLY A 1 105 ? 5.620 13.854 16.399 1.00 90.62 105 GLY A N 1
ATOM 735 C CA . GLY A 1 105 ? 5.137 13.148 15.204 1.00 9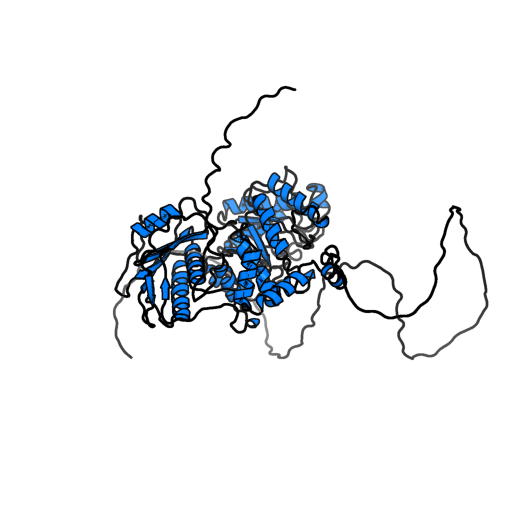0.62 105 GLY A CA 1
ATOM 736 C C . GLY A 1 105 ? 3.718 12.557 15.293 1.00 90.62 105 GLY A C 1
ATOM 737 O O . GLY A 1 105 ? 3.185 12.070 14.295 1.00 90.62 105 GLY A O 1
ATOM 738 N N . VAL A 1 106 ? 3.039 12.684 16.439 1.00 93.69 106 VAL A N 1
ATOM 739 C CA . VAL A 1 106 ? 1.605 12.383 16.559 1.00 93.69 106 VAL A CA 1
ATOM 740 C C . VAL A 1 106 ? 0.788 13.505 15.927 1.00 93.69 106 VAL A C 1
ATOM 742 O O . VAL A 1 106 ? 0.834 14.651 16.373 1.00 93.69 106 VAL A O 1
ATOM 745 N N . THR A 1 107 ? -0.020 13.190 14.919 1.00 94.25 107 THR A N 1
ATOM 746 C CA . THR A 1 107 ? -0.887 14.171 14.237 1.00 94.25 107 THR A CA 1
ATOM 747 C C . THR A 1 107 ? -2.366 14.026 14.590 1.00 94.25 107 THR A C 1
ATOM 749 O O . THR A 1 107 ? -3.158 14.924 14.300 1.00 94.25 107 THR A O 1
ATOM 752 N N . GLY A 1 108 ? -2.732 12.948 15.290 1.00 96.56 108 GLY A N 1
ATOM 753 C CA . GLY A 1 108 ? -4.071 12.747 15.823 1.00 96.56 108 GLY A CA 1
ATOM 754 C C . GLY A 1 108 ? -4.192 11.571 16.786 1.00 96.56 108 GLY A C 1
ATOM 755 O O . GLY A 1 108 ? -3.237 10.838 17.055 1.00 96.56 108 GLY A O 1
ATOM 756 N N . LEU A 1 109 ? -5.381 11.414 17.359 1.00 97.00 109 LEU A N 1
ATOM 757 C CA . LEU A 1 109 ? -5.680 10.388 18.354 1.00 97.00 109 LEU A CA 1
ATOM 758 C C . LEU A 1 109 ? -7.183 10.098 18.453 1.00 97.00 109 LEU A C 1
ATOM 760 O O . LEU A 1 109 ? -8.036 10.881 18.031 1.00 97.00 109 LEU A O 1
ATOM 764 N N . VAL A 1 110 ? -7.493 8.968 19.078 1.00 98.12 110 VAL A N 1
ATOM 765 C CA . VAL A 1 110 ? -8.833 8.570 19.509 1.00 98.12 110 VAL A CA 1
ATOM 766 C C . VAL A 1 110 ? -8.729 8.073 20.948 1.00 98.12 110 VAL A C 1
ATOM 768 O O . VAL A 1 110 ? -7.768 7.395 21.301 1.00 98.12 110 VAL A O 1
ATOM 771 N N . ALA A 1 111 ? -9.698 8.387 21.802 1.00 97.62 111 ALA A N 1
ATOM 772 C CA . ALA A 1 111 ? -9.734 7.875 23.167 1.00 97.62 111 ALA A CA 1
ATOM 773 C C . ALA A 1 111 ? -11.127 7.377 23.563 1.00 97.62 111 ALA A C 1
ATOM 775 O O . ALA A 1 111 ? -12.135 8.020 23.281 1.00 97.62 111 ALA A O 1
ATOM 776 N N . LEU A 1 112 ? -11.180 6.242 24.259 1.00 97.38 112 LEU A N 1
ATOM 777 C CA . LEU A 1 112 ? -12.364 5.756 24.965 1.00 97.38 112 LEU A CA 1
ATOM 778 C C . LEU A 1 112 ? -12.239 6.130 26.440 1.00 97.38 112 LEU A C 1
ATOM 780 O O . LEU A 1 112 ? -11.353 5.630 27.130 1.00 97.38 112 LEU A O 1
ATOM 784 N N . TYR A 1 113 ? -13.139 6.977 26.928 1.00 96.19 113 TYR A N 1
ATOM 785 C CA . TYR A 1 113 ? -13.146 7.442 28.313 1.00 96.19 113 TYR A CA 1
ATOM 786 C C . TYR A 1 113 ? -14.333 6.865 29.087 1.00 96.19 113 TYR A C 1
ATOM 788 O O . TYR A 1 113 ? -15.445 6.827 28.564 1.00 96.19 113 TYR A O 1
ATOM 796 N N . ALA A 1 114 ? -14.122 6.435 30.331 1.00 94.94 114 ALA A N 1
ATOM 797 C CA . ALA A 1 114 ? -15.171 5.875 31.177 1.00 94.94 114 ALA A CA 1
ATOM 798 C C . ALA A 1 114 ? -16.253 6.915 31.519 1.00 94.94 114 ALA A C 1
ATOM 800 O O . ALA A 1 114 ? -15.972 8.014 31.997 1.00 94.94 114 ALA A O 1
ATOM 801 N N . GLY A 1 115 ? -17.514 6.530 31.330 1.00 92.88 115 GLY A N 1
ATOM 802 C CA . GLY A 1 115 ? -18.685 7.372 31.541 1.00 92.88 115 GLY A CA 1
ATOM 803 C C . GLY A 1 115 ? -19.140 8.139 30.295 1.00 92.88 115 GLY A C 1
ATOM 804 O O . GLY A 1 115 ? -18.421 8.306 29.311 1.00 92.88 115 GLY A O 1
ATOM 805 N N . THR A 1 116 ? -20.383 8.618 30.348 1.00 88.75 116 THR A N 1
ATOM 806 C CA . THR A 1 116 ? -21.039 9.384 29.269 1.00 88.75 116 THR A CA 1
ATOM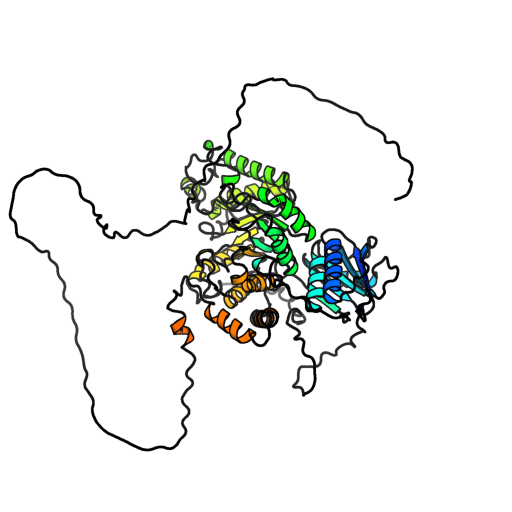 807 C C . THR A 1 116 ? -21.173 10.878 29.583 1.00 88.75 116 THR A C 1
ATOM 809 O O . THR A 1 116 ? -21.864 11.605 28.867 1.00 88.75 116 THR A O 1
ATOM 812 N N . GLY A 1 117 ? -20.564 11.330 30.685 1.00 84.38 117 GLY A N 1
ATOM 813 C CA . GLY A 1 117 ? -20.585 12.726 31.122 1.00 84.38 117 GLY A CA 1
ATOM 814 C C . GLY A 1 117 ? -19.847 13.664 30.163 1.00 84.38 117 GLY A C 1
ATOM 815 O O . GLY A 1 117 ? -19.159 13.228 29.240 1.00 84.38 117 GLY A O 1
ATOM 816 N N . ALA A 1 118 ? -19.994 14.972 30.383 1.00 74.69 118 ALA A N 1
ATOM 817 C CA . ALA A 1 118 ? -19.230 15.966 29.639 1.00 74.69 118 ALA A CA 1
ATOM 818 C C . ALA A 1 118 ? -17.741 15.839 29.998 1.00 74.69 118 ALA A C 1
ATOM 820 O O . ALA A 1 118 ? -17.340 16.062 31.138 1.00 74.69 118 ALA A O 1
ATOM 821 N N . ARG A 1 119 ? -16.948 15.424 29.012 1.00 81.81 119 ARG A N 1
ATOM 822 C CA . ARG A 1 119 ? -15.487 15.370 29.025 1.00 81.81 119 ARG A CA 1
ATOM 823 C C . ARG A 1 119 ? -15.012 15.970 27.715 1.00 81.81 119 ARG A C 1
ATOM 825 O O . ARG A 1 119 ? -15.570 15.658 26.661 1.00 81.81 119 ARG A O 1
ATOM 832 N N . ASP A 1 120 ? -14.000 16.808 27.812 1.00 82.06 120 ASP A N 1
ATOM 833 C CA . ASP A 1 120 ? -13.477 17.626 26.725 1.00 82.06 120 ASP A CA 1
ATOM 834 C C . ASP A 1 120 ? -11.945 17.599 26.654 1.00 82.06 120 ASP A C 1
ATOM 836 O O . ASP A 1 120 ? -11.374 18.332 25.862 1.00 82.06 120 ASP A O 1
ATOM 840 N N . ALA A 1 121 ? -11.271 16.739 27.427 1.00 86.19 121 ALA A N 1
ATOM 841 C CA . ALA A 1 121 ? -9.813 16.642 27.429 1.00 86.19 121 ALA A CA 1
ATOM 842 C C . ALA A 1 121 ? -9.310 15.208 27.637 1.00 86.19 121 ALA A C 1
ATOM 844 O O . ALA A 1 121 ? -9.955 14.378 28.290 1.00 86.19 121 ALA A O 1
ATOM 845 N N . ILE A 1 122 ? -8.119 14.943 27.102 1.00 87.69 122 ILE A N 1
ATOM 846 C CA . ILE A 1 122 ? -7.395 13.676 27.244 1.00 87.69 122 ILE A CA 1
ATOM 847 C C . ILE A 1 122 ? -6.378 13.812 28.378 1.00 87.69 122 ILE A C 1
ATOM 849 O O . ILE A 1 122 ? -5.720 14.846 28.465 1.00 87.69 122 ILE A O 1
ATOM 853 N N . PRO A 1 123 ? -6.217 12.799 29.253 1.00 90.38 123 PRO A N 1
ATOM 854 C CA . PRO A 1 123 ? -5.264 12.889 30.355 1.00 90.38 123 PRO A CA 1
ATOM 855 C C . PRO A 1 123 ? -3.821 13.100 29.870 1.00 90.38 123 PRO A C 1
ATOM 857 O O . PRO A 1 123 ? -3.291 12.261 29.142 1.00 90.38 123 PRO A O 1
ATOM 860 N N . GLU A 1 124 ? -3.155 14.158 30.343 1.00 91.12 124 GLU A N 1
ATOM 861 C CA . GLU A 1 124 ? -1.757 14.471 29.991 1.00 91.12 124 GLU A CA 1
ATOM 862 C C . GLU A 1 124 ? -0.801 13.312 30.286 1.00 91.12 124 GLU A C 1
ATOM 864 O O . GLU A 1 124 ? 0.061 12.993 29.475 1.00 91.12 124 GLU A O 1
ATOM 869 N N . ALA A 1 125 ? -1.003 12.603 31.402 1.00 91.75 125 ALA A N 1
ATOM 870 C CA . ALA A 1 125 ? -0.207 11.424 31.737 1.00 91.75 125 ALA A CA 1
ATOM 871 C C . ALA A 1 125 ? -0.286 10.331 30.653 1.00 91.75 125 ALA A C 1
ATOM 873 O O . ALA A 1 125 ? 0.720 9.694 30.350 1.00 91.75 125 ALA A O 1
ATOM 874 N N . ARG A 1 126 ? -1.456 10.142 30.021 1.00 93.31 126 ARG A N 1
ATOM 875 C CA . ARG A 1 126 ? -1.630 9.170 28.927 1.00 93.31 126 ARG A CA 1
ATOM 876 C C . ARG A 1 126 ? -0.912 9.616 27.657 1.00 93.31 126 ARG A C 1
ATOM 878 O O . ARG A 1 126 ? -0.331 8.779 26.974 1.00 93.31 126 ARG A O 1
ATOM 885 N N . LEU A 1 127 ? -0.915 10.915 27.366 1.00 95.00 127 LEU A N 1
ATOM 886 C CA . LEU A 1 127 ? -0.146 11.473 26.252 1.00 95.00 127 LEU A CA 1
ATOM 887 C C . LEU A 1 127 ? 1.361 11.329 26.495 1.00 95.00 127 LEU A C 1
ATOM 889 O O . LEU A 1 127 ? 2.083 10.876 25.611 1.00 95.00 127 LEU A O 1
ATOM 893 N N . ALA A 1 128 ? 1.829 11.604 27.713 1.00 94.56 128 ALA A N 1
ATOM 894 C CA . ALA A 1 128 ? 3.224 11.402 28.089 1.00 94.56 128 ALA A CA 1
ATOM 895 C C . ALA A 1 128 ? 3.645 9.925 27.990 1.00 94.56 128 ALA A C 1
ATOM 897 O O . ALA A 1 128 ? 4.767 9.637 27.572 1.00 94.56 128 ALA A O 1
ATOM 898 N N . ASP A 1 129 ? 2.774 8.979 28.366 1.00 95.31 129 ASP A N 1
ATOM 899 C CA . ASP A 1 129 ? 3.010 7.541 28.166 1.00 95.31 129 ASP A CA 1
ATOM 900 C C . ASP A 1 129 ? 3.171 7.216 26.673 1.00 95.31 129 ASP A C 1
ATOM 902 O O . ASP A 1 129 ? 4.151 6.575 26.295 1.00 95.31 129 ASP A O 1
ATOM 906 N N . ALA A 1 130 ? 2.266 7.717 25.822 1.00 96.69 130 ALA A N 1
ATOM 907 C CA . ALA A 1 130 ? 2.341 7.533 24.372 1.00 96.69 130 ALA A CA 1
ATOM 908 C C . ALA A 1 130 ? 3.637 8.101 23.784 1.00 96.69 130 ALA A C 1
ATOM 910 O O . ALA A 1 130 ? 4.264 7.448 22.953 1.00 96.69 130 ALA A O 1
ATOM 911 N N . GLY A 1 131 ? 4.094 9.262 24.260 1.00 96.31 131 GLY A N 1
ATOM 912 C CA . GLY A 1 131 ? 5.367 9.838 23.826 1.00 96.31 131 GLY A CA 1
ATOM 913 C C . GLY A 1 131 ? 6.577 8.978 24.168 1.00 96.31 131 GLY A C 1
ATOM 914 O O . GLY A 1 131 ? 7.493 8.871 23.358 1.00 96.31 131 GLY A O 1
ATOM 915 N N . ARG A 1 132 ? 6.565 8.287 25.313 1.00 96.00 132 ARG A N 1
ATOM 916 C CA . ARG A 1 132 ? 7.638 7.337 25.654 1.00 96.00 132 ARG A CA 1
ATOM 917 C C . ARG A 1 132 ? 7.598 6.087 24.780 1.00 96.00 132 ARG A C 1
ATOM 919 O O . ARG A 1 132 ? 8.648 5.605 24.374 1.00 96.00 132 ARG A O 1
ATOM 926 N N . GLU A 1 133 ? 6.407 5.581 24.481 1.00 96.81 133 GLU A N 1
ATOM 927 C CA . GLU A 1 133 ? 6.218 4.390 23.644 1.00 96.81 133 GLU A CA 1
ATOM 928 C C . GLU A 1 133 ? 6.576 4.626 22.170 1.00 96.81 133 GLU A C 1
ATOM 930 O O . GLU A 1 133 ? 7.120 3.738 21.514 1.00 96.81 133 GLU A O 1
ATOM 935 N N . LEU A 1 134 ? 6.282 5.821 21.652 1.00 96.94 134 LEU A N 1
ATOM 936 C CA . LEU A 1 134 ? 6.446 6.182 20.241 1.00 96.94 134 LEU A CA 1
ATOM 937 C C . LEU A 1 134 ? 7.770 6.894 19.935 1.00 96.94 134 LEU A C 1
ATOM 939 O O . LEU A 1 134 ? 8.019 7.230 18.777 1.00 96.94 134 LEU A O 1
ATOM 943 N N . SER A 1 135 ? 8.613 7.127 20.942 1.00 95.12 135 SER A N 1
ATOM 944 C CA . SER A 1 135 ? 9.917 7.766 20.756 1.00 95.12 135 SER A CA 1
ATOM 945 C C . SER A 1 135 ? 10.789 6.961 19.788 1.00 95.12 135 SER A C 1
ATOM 947 O O . SER A 1 135 ? 10.979 5.754 19.963 1.00 95.12 135 SER A O 1
ATOM 949 N N . GLY A 1 136 ? 11.276 7.623 18.734 1.00 93.94 136 GLY A N 1
ATOM 950 C CA . GLY A 1 136 ? 12.083 7.011 17.672 1.00 93.94 136 GLY A CA 1
ATOM 951 C C . GLY A 1 136 ? 11.355 5.952 16.833 1.00 93.94 136 GLY A C 1
ATOM 952 O O . GLY A 1 136 ? 12.005 5.209 16.099 1.00 93.94 136 GLY A O 1
ATOM 953 N N . ALA A 1 137 ? 10.030 5.829 16.956 1.00 95.81 137 ALA A N 1
ATOM 954 C CA . ALA A 1 137 ? 9.263 4.878 16.165 1.00 95.81 137 ALA A CA 1
ATOM 955 C C . ALA A 1 137 ? 9.102 5.384 14.716 1.00 95.81 137 ALA A C 1
ATOM 957 O O . ALA A 1 137 ? 8.926 6.587 14.514 1.00 95.81 137 ALA A O 1
ATOM 958 N N . PRO A 1 138 ? 9.145 4.495 13.706 1.00 95.62 138 PRO A N 1
ATOM 959 C CA . PRO A 1 138 ? 8.879 4.892 12.328 1.00 95.62 138 PRO A CA 1
ATOM 960 C C . PRO A 1 138 ? 7.421 5.335 12.153 1.00 95.62 138 PRO A C 1
ATOM 962 O O . PRO A 1 138 ? 6.555 5.006 12.971 1.00 95.62 138 PRO A O 1
ATOM 965 N N . GLU A 1 139 ? 7.138 6.036 11.058 1.00 95.88 139 GLU A N 1
ATOM 966 C CA . GLU A 1 139 ? 5.769 6.348 10.635 1.00 95.88 139 GLU A CA 1
ATOM 967 C C . GLU A 1 139 ? 4.893 5.084 10.581 1.00 95.88 139 GLU A C 1
ATOM 969 O O . GLU A 1 139 ? 5.390 3.973 10.398 1.00 95.88 139 GLU A O 1
ATOM 974 N N . ASP A 1 140 ? 3.585 5.256 10.760 1.00 97.62 140 ASP A N 1
ATOM 975 C CA . ASP A 1 140 ? 2.559 4.214 10.864 1.00 97.62 140 ASP A CA 1
ATOM 976 C C . ASP A 1 140 ? 2.607 3.406 12.173 1.00 97.62 140 ASP A C 1
ATOM 978 O O . ASP A 1 140 ? 1.635 2.711 12.480 1.00 97.62 140 ASP A O 1
ATOM 982 N N . SER A 1 141 ? 3.670 3.522 12.980 1.00 98.44 141 SER A N 1
ATOM 983 C CA . SER A 1 141 ? 3.717 2.923 14.320 1.00 98.44 141 SER A CA 1
ATOM 984 C C . SER A 1 141 ? 2.587 3.455 15.189 1.00 98.44 141 SER A C 1
ATOM 986 O O . SER A 1 141 ? 2.343 4.662 15.227 1.00 98.44 141 SER A O 1
ATOM 988 N N . PHE A 1 142 ? 1.940 2.581 15.951 1.00 98.56 142 PHE A N 1
ATOM 989 C CA . PHE A 1 142 ? 0.805 2.956 16.785 1.00 98.56 142 PHE A CA 1
ATOM 990 C C . PHE A 1 142 ? 0.871 2.337 18.177 1.00 98.56 142 PHE A C 1
ATOM 992 O O . PHE A 1 142 ? 1.566 1.352 18.419 1.00 98.56 142 PHE A O 1
ATOM 999 N N . THR A 1 143 ? 0.123 2.921 19.110 1.00 98.56 143 THR A N 1
ATOM 1000 C CA . THR A 1 143 ? 0.040 2.469 20.496 1.00 98.56 143 THR A CA 1
ATOM 1001 C C . THR A 1 143 ? -1.399 2.462 21.015 1.00 98.56 143 THR A C 1
ATOM 1003 O O . THR A 1 143 ? -2.219 3.322 20.675 1.00 98.56 143 THR A O 1
ATOM 1006 N N . LEU A 1 144 ? -1.701 1.456 21.835 1.00 98.56 144 LEU A N 1
ATOM 1007 C CA . LEU A 1 144 ? -2.940 1.258 22.580 1.00 98.56 144 LEU A CA 1
ATOM 1008 C C . LEU A 1 144 ? -2.582 1.287 24.065 1.00 98.56 144 LEU A C 1
ATOM 1010 O O . LEU A 1 144 ? -2.014 0.322 24.587 1.00 98.56 144 LEU A O 1
ATOM 1014 N N . LEU A 1 145 ? -2.931 2.376 24.745 1.00 97.56 145 LEU A N 1
ATOM 1015 C CA . LEU A 1 145 ? -2.572 2.603 26.144 1.00 97.56 145 LEU A CA 1
ATOM 1016 C C . LEU A 1 145 ? -3.818 2.880 26.965 1.00 97.56 145 LEU A C 1
ATOM 1018 O O . LEU A 1 145 ? -4.426 3.942 26.838 1.00 97.56 145 LEU A O 1
ATOM 1022 N N . GLY A 1 146 ? -4.206 1.946 27.827 1.00 93.94 146 GLY A N 1
ATOM 1023 C CA . GLY A 1 146 ? -5.380 2.161 28.649 1.00 93.94 146 GLY A CA 1
ATOM 1024 C C . GLY A 1 146 ? -5.586 1.237 29.826 1.00 93.94 146 GLY A C 1
ATOM 1025 O O . GLY A 1 146 ? -5.029 0.146 29.919 1.00 93.94 146 GLY A O 1
ATOM 1026 N N . ASP A 1 147 ? -6.446 1.709 30.716 1.00 94.50 147 ASP A N 1
ATOM 1027 C CA . ASP A 1 147 ? -6.930 1.041 31.921 1.00 94.50 147 ASP A CA 1
ATOM 1028 C C . ASP A 1 147 ? -8.468 1.121 31.989 1.00 94.50 147 ASP A C 1
ATOM 1030 O O . ASP A 1 147 ? -9.124 1.349 30.974 1.00 94.50 147 ASP A O 1
ATOM 1034 N N . ASN A 1 148 ? -9.065 0.957 33.176 1.00 93.81 148 ASN A N 1
ATOM 1035 C CA . ASN A 1 148 ? -10.511 1.109 33.386 1.00 93.81 148 ASN A CA 1
ATOM 1036 C C . ASN A 1 148 ? -11.056 2.532 33.211 1.00 93.81 148 ASN A C 1
ATOM 1038 O O . ASN A 1 148 ? -12.277 2.697 33.238 1.00 93.81 148 ASN A O 1
ATOM 1042 N N . THR A 1 149 ? -10.206 3.550 33.103 1.00 93.56 149 THR A N 1
ATOM 1043 C CA . THR A 1 149 ? -10.613 4.959 33.052 1.00 93.56 149 THR A CA 1
ATOM 1044 C C . THR A 1 149 ? -10.516 5.534 31.649 1.00 93.56 149 THR A C 1
ATOM 1046 O O . THR A 1 149 ? -11.429 6.233 31.212 1.00 93.56 149 THR A O 1
ATOM 1049 N N . CYS A 1 150 ? -9.430 5.243 30.936 1.00 95.19 150 CYS A N 1
ATOM 1050 C CA . CYS A 1 150 ? -9.149 5.816 29.630 1.00 95.19 150 CYS A CA 1
ATOM 1051 C C . CYS A 1 150 ? -8.291 4.858 28.810 1.00 95.19 150 CYS A C 1
ATOM 1053 O O . CYS A 1 150 ? -7.260 4.397 29.297 1.00 95.19 150 CYS A O 1
ATOM 1055 N N . LEU A 1 151 ? -8.693 4.617 27.563 1.00 97.75 151 LEU A N 1
ATOM 1056 C CA . LEU A 1 151 ? -7.896 3.955 26.535 1.00 97.75 151 LEU A CA 1
ATOM 1057 C C . LEU A 1 151 ? -7.589 4.945 25.415 1.00 97.75 151 LEU A C 1
ATOM 1059 O O . LEU A 1 151 ? -8.505 5.385 24.727 1.00 97.75 151 LEU A O 1
ATOM 1063 N N . LEU A 1 152 ? -6.310 5.263 25.236 1.00 98.12 152 LEU A N 1
ATOM 1064 C CA . LEU A 1 152 ? -5.770 6.109 24.178 1.00 98.12 152 LEU A CA 1
ATOM 1065 C C . LEU A 1 152 ? -5.286 5.255 22.998 1.00 98.12 152 LEU A C 1
ATOM 1067 O O . LEU A 1 152 ? -4.596 4.254 23.191 1.00 98.12 152 LEU A O 1
ATOM 1071 N N . LEU A 1 153 ? -5.639 5.689 21.791 1.00 98.56 153 LEU A N 1
ATOM 1072 C CA . LEU A 1 153 ? -5.286 5.112 20.498 1.00 98.56 153 LEU A CA 1
ATOM 1073 C C . LEU A 1 153 ? -4.609 6.214 19.676 1.00 98.56 153 LEU A C 1
ATOM 1075 O O . LEU A 1 153 ? -5.251 7.195 19.295 1.00 98.56 153 LEU A O 1
ATOM 1079 N N . THR A 1 154 ? -3.306 6.106 19.449 1.00 97.88 154 THR A N 1
ATOM 1080 C CA . THR A 1 154 ? -2.531 7.135 18.734 1.00 97.88 154 THR A CA 1
ATOM 1081 C C . THR A 1 154 ? -1.269 6.532 18.123 1.00 97.88 154 THR A C 1
ATOM 1083 O O . THR A 1 154 ? -0.996 5.350 18.323 1.00 97.88 154 THR A O 1
ATOM 1086 N N . GLY A 1 155 ? -0.502 7.313 17.369 1.00 97.62 155 GLY A N 1
ATOM 1087 C CA . GLY A 1 155 ? 0.708 6.842 16.713 1.00 97.62 155 GLY A CA 1
ATOM 1088 C C . GLY A 1 155 ? 1.385 7.895 15.844 1.00 97.62 155 GLY A C 1
ATOM 1089 O O . GLY A 1 155 ? 0.923 9.032 15.765 1.00 97.62 155 GLY A O 1
ATOM 1090 N N . GLN A 1 156 ? 2.478 7.496 15.203 1.00 97.25 156 GLN A N 1
ATOM 1091 C CA . GLN A 1 156 ? 3.296 8.350 14.348 1.00 97.25 156 GLN A CA 1
ATOM 1092 C C . GLN A 1 156 ? 2.640 8.552 12.973 1.00 97.25 156 GLN A C 1
ATOM 1094 O O . GLN A 1 156 ? 2.469 7.594 12.217 1.00 97.25 156 GLN A O 1
ATOM 1099 N N . GLY A 1 157 ? 2.312 9.801 12.637 1.00 95.56 157 GLY A N 1
ATOM 1100 C CA . GLY A 1 157 ? 1.738 10.189 11.346 1.00 95.56 157 GLY A CA 1
ATOM 1101 C C . GLY A 1 157 ? 0.214 10.040 11.217 1.00 95.56 157 GLY A C 1
ATOM 1102 O O . GLY A 1 157 ? -0.486 9.511 12.083 1.00 95.56 157 GLY A O 1
ATOM 1103 N N . ASP A 1 158 ? -0.300 10.508 10.077 1.00 95.94 158 ASP A N 1
ATOM 1104 C CA . ASP A 1 158 ? -1.728 10.775 9.836 1.00 95.94 158 ASP A CA 1
ATOM 1105 C C . ASP A 1 158 ? -2.632 9.545 9.812 1.00 95.94 158 ASP A C 1
ATOM 1107 O O . ASP A 1 158 ? -3.841 9.664 10.043 1.00 95.94 158 ASP A O 1
ATOM 1111 N N . ARG A 1 159 ? -2.076 8.361 9.544 1.00 96.50 159 ARG A N 1
ATOM 1112 C CA . ARG A 1 159 ? -2.841 7.107 9.493 1.00 96.50 159 ARG A CA 1
ATOM 1113 C C . ARG A 1 159 ? -2.832 6.314 10.791 1.00 96.50 159 ARG A C 1
ATOM 1115 O O . ARG A 1 159 ? -3.668 5.432 10.976 1.00 96.50 159 ARG A O 1
ATOM 1122 N N . ALA A 1 160 ? -1.865 6.564 11.668 1.00 97.31 160 ALA A N 1
ATOM 1123 C CA . ALA A 1 160 ? -1.608 5.679 12.794 1.00 97.31 160 ALA A CA 1
ATOM 1124 C C . ALA A 1 160 ? -2.785 5.577 13.788 1.00 97.31 160 ALA A C 1
ATOM 1126 O O . ALA A 1 160 ? -3.033 4.475 14.284 1.00 97.31 160 ALA A O 1
ATOM 1127 N N . PRO A 1 161 ? -3.592 6.636 14.032 1.00 97.69 161 PRO A N 1
ATOM 1128 C CA . PRO A 1 161 ? -4.819 6.506 14.822 1.00 97.69 161 PRO A CA 1
ATOM 1129 C C . PRO A 1 161 ? -5.817 5.504 14.228 1.00 97.69 161 PRO A C 1
ATOM 1131 O O . PRO A 1 161 ? -6.446 4.753 14.974 1.00 97.69 161 PRO A O 1
ATOM 1134 N N . LEU A 1 162 ? -5.938 5.447 12.898 1.00 98.75 162 LEU A N 1
ATOM 1135 C CA . LEU A 1 162 ? -6.809 4.493 12.213 1.00 98.75 162 LEU A CA 1
ATOM 1136 C C . LEU A 1 162 ? -6.307 3.052 12.381 1.00 98.75 162 LEU A C 1
ATOM 1138 O O . LEU A 1 162 ? -7.094 2.162 12.700 1.00 98.75 162 LEU A O 1
ATOM 1142 N N . TYR A 1 163 ? -4.997 2.823 12.271 1.00 98.75 163 TYR A N 1
ATOM 1143 C CA . TYR A 1 163 ? -4.409 1.504 12.534 1.00 98.75 163 TYR A CA 1
ATOM 1144 C C . TYR A 1 163 ? -4.559 1.077 13.997 1.00 98.75 163 TYR A C 1
ATOM 1146 O O . TYR A 1 163 ? -4.897 -0.078 14.259 1.00 98.75 163 TYR A O 1
ATOM 1154 N N . ALA A 1 164 ? -4.414 2.004 14.949 1.00 98.69 164 ALA A N 1
ATOM 1155 C CA . ALA A 1 164 ? -4.679 1.741 16.363 1.00 98.69 164 ALA A CA 1
ATOM 1156 C C . ALA A 1 164 ? -6.142 1.326 16.609 1.00 98.69 164 ALA A C 1
ATOM 1158 O O . ALA A 1 164 ? -6.414 0.417 17.398 1.00 98.69 164 ALA A O 1
ATOM 1159 N N . VAL A 1 165 ? -7.089 1.971 15.917 1.00 98.88 165 VAL A N 1
ATOM 1160 C CA . VAL A 1 165 ? -8.514 1.614 15.956 1.00 98.88 165 VAL A CA 1
ATOM 1161 C C . VAL A 1 165 ? -8.746 0.212 15.400 1.00 98.88 165 VAL A C 1
ATOM 1163 O O . VAL A 1 165 ? -9.399 -0.591 16.068 1.00 98.88 165 VAL A O 1
ATOM 1166 N N . TYR A 1 166 ? -8.193 -0.125 14.233 1.00 98.88 166 TYR A N 1
ATOM 1167 C CA . TYR A 1 166 ? -8.353 -1.466 13.663 1.00 98.88 166 TYR A CA 1
ATOM 1168 C C . TYR A 1 166 ? -7.700 -2.551 14.529 1.00 98.88 166 TYR A C 1
ATOM 1170 O O . TYR A 1 166 ? -8.338 -3.573 14.788 1.00 98.88 166 TYR A O 1
ATOM 1178 N N . ALA A 1 167 ? -6.526 -2.287 15.109 1.00 98.75 167 ALA A N 1
ATOM 1179 C CA . ALA A 1 167 ? -5.891 -3.178 16.080 1.00 98.75 167 ALA A CA 1
ATOM 1180 C C . ALA A 1 167 ? -6.761 -3.403 17.330 1.00 98.75 167 ALA A C 1
ATOM 1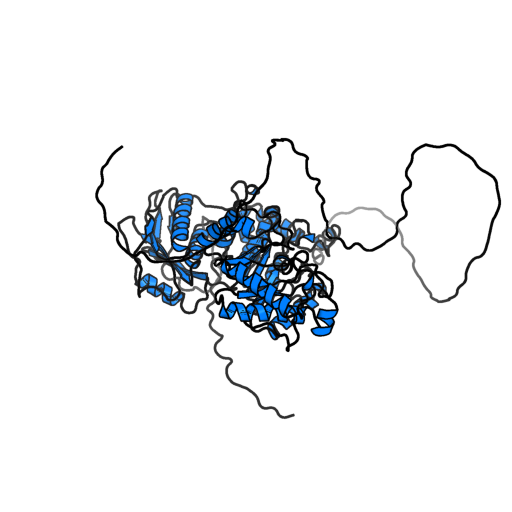182 O O . ALA A 1 167 ? -6.873 -4.521 17.839 1.00 98.75 167 ALA A O 1
ATOM 1183 N N . LEU A 1 168 ? -7.429 -2.359 17.836 1.00 98.75 168 LEU A N 1
ATOM 1184 C CA . LEU A 1 168 ? -8.383 -2.515 18.933 1.00 98.75 168 LEU A CA 1
ATOM 1185 C C . LEU A 1 168 ? -9.584 -3.372 18.511 1.00 98.75 168 LEU A C 1
ATOM 1187 O O . LEU A 1 168 ? -10.006 -4.245 19.272 1.00 98.75 168 LEU A O 1
ATOM 1191 N N . LEU A 1 169 ? -10.137 -3.139 17.320 1.00 98.75 169 LEU A N 1
ATOM 1192 C CA . LEU A 1 169 ? -11.295 -3.875 16.810 1.00 98.75 169 LEU A CA 1
ATOM 1193 C C . LEU A 1 169 ? -10.993 -5.366 16.631 1.00 98.75 169 LEU A C 1
ATOM 1195 O O . LEU A 1 169 ? -11.795 -6.202 17.058 1.00 98.75 169 LEU A O 1
ATOM 1199 N N . GLU A 1 170 ? -9.818 -5.724 16.120 1.00 98.12 170 GLU A N 1
ATOM 1200 C CA . GLU A 1 170 ? -9.362 -7.118 16.037 1.00 98.12 170 GLU A CA 1
ATOM 1201 C C . GLU A 1 170 ? -9.348 -7.802 17.415 1.00 98.12 170 GLU A C 1
ATOM 1203 O O . GLU A 1 170 ? -9.801 -8.948 17.550 1.00 98.12 170 GLU A O 1
ATOM 1208 N N . ARG A 1 171 ? -8.933 -7.078 18.468 1.00 96.44 171 ARG A N 1
ATOM 1209 C CA . ARG A 1 171 ? -8.962 -7.552 19.868 1.00 96.44 171 ARG A CA 1
ATOM 1210 C C . ARG A 1 171 ? -10.375 -7.707 20.430 1.00 96.44 171 ARG A C 1
ATOM 1212 O O . ARG A 1 171 ? -10.563 -8.459 21.383 1.00 96.44 171 ARG A O 1
ATOM 1219 N N . THR A 1 172 ? -11.374 -7.040 19.851 1.00 96.81 172 THR A N 1
ATOM 1220 C CA . THR A 1 172 ? -12.791 -7.285 20.181 1.00 96.81 172 THR A CA 1
ATOM 1221 C C . THR A 1 172 ? -13.379 -8.495 19.453 1.00 96.81 172 THR A C 1
ATOM 1223 O O . THR A 1 172 ? -14.508 -8.883 19.743 1.00 96.81 172 THR A O 1
ATOM 1226 N N . GLY A 1 173 ? -12.617 -9.112 18.541 1.00 96.50 173 GLY A N 1
ATOM 1227 C CA . GLY A 1 173 ? -13.025 -10.273 17.751 1.00 96.50 173 GLY A CA 1
ATOM 1228 C C . GLY A 1 173 ? -13.431 -9.953 16.312 1.00 96.50 173 GLY A C 1
ATOM 1229 O O . GLY A 1 173 ? -13.867 -10.861 15.609 1.00 96.50 173 GLY A O 1
ATOM 1230 N N . VAL A 1 174 ? -13.294 -8.701 15.859 1.00 98.56 174 VAL A N 1
ATOM 1231 C CA . VAL A 1 174 ? -13.528 -8.335 14.452 1.00 98.56 174 VAL A CA 1
ATOM 1232 C C . VAL A 1 174 ? -12.458 -8.973 13.560 1.00 98.56 174 VAL A C 1
ATOM 1234 O O . VAL A 1 174 ? -11.304 -9.098 13.970 1.00 98.56 174 VAL A O 1
ATOM 1237 N N . ARG A 1 175 ? -12.823 -9.408 12.353 1.00 98.00 175 ARG A N 1
ATOM 1238 C CA . ARG A 1 175 ? -11.882 -9.926 11.344 1.00 98.00 175 ARG A CA 1
ATOM 1239 C C . ARG A 1 175 ? -12.192 -9.315 9.987 1.00 98.00 175 ARG A C 1
ATOM 1241 O O . ARG A 1 175 ? -13.347 -9.355 9.574 1.00 98.00 175 ARG A O 1
ATOM 1248 N N . PHE A 1 176 ? -11.181 -8.792 9.304 1.00 98.12 176 PHE A N 1
ATOM 1249 C CA . PHE A 1 176 ? -11.300 -8.174 7.984 1.00 98.12 176 PHE A CA 1
ATOM 1250 C C . PHE A 1 176 ? -10.722 -9.131 6.943 1.00 98.12 176 PHE A C 1
ATOM 1252 O O . PHE A 1 176 ? -9.516 -9.330 6.916 1.00 98.12 176 PHE A O 1
ATOM 1259 N N . PHE A 1 177 ? -11.562 -9.772 6.131 1.00 97.50 177 PHE A N 1
ATOM 1260 C CA . PHE A 1 177 ? -11.105 -10.812 5.203 1.00 97.50 177 PHE A CA 1
ATOM 1261 C C . PHE A 1 177 ? -10.881 -10.280 3.792 1.00 97.50 177 PHE A C 1
ATOM 1263 O O . PHE A 1 177 ? -9.942 -10.688 3.119 1.00 97.50 177 PHE A O 1
ATOM 1270 N N . ALA A 1 178 ? -11.737 -9.380 3.323 1.00 97.88 178 ALA A N 1
ATOM 1271 C CA . ALA A 1 178 ? -11.717 -8.938 1.938 1.00 97.88 178 ALA A CA 1
ATOM 1272 C C . ALA A 1 178 ? -12.299 -7.524 1.783 1.00 97.88 178 ALA A C 1
ATOM 1274 O O . ALA A 1 178 ? -12.972 -7.025 2.693 1.00 97.88 178 ALA A O 1
ATOM 1275 N N . PRO A 1 179 ? -12.086 -6.875 0.627 1.00 97.88 179 PRO A N 1
ATOM 1276 C CA . PRO A 1 179 ? -12.908 -5.769 0.177 1.00 97.88 179 PRO A CA 1
ATOM 1277 C C . PRO A 1 179 ? -14.382 -6.168 0.178 1.00 97.88 179 PRO A C 1
ATOM 1279 O O . PRO A 1 179 ? -14.739 -7.303 -0.146 1.00 97.88 179 PRO A O 1
ATOM 1282 N N . ALA A 1 180 ? -15.260 -5.215 0.482 1.00 96.94 180 ALA A N 1
ATOM 1283 C CA . ALA A 1 180 ? -16.711 -5.391 0.431 1.00 96.94 180 ALA A CA 1
ATOM 1284 C C . ALA A 1 180 ? -17.257 -5.478 -1.012 1.00 96.94 180 ALA A C 1
ATOM 1286 O O . ALA A 1 180 ? -18.213 -4.789 -1.372 1.00 96.94 180 ALA A O 1
ATOM 1287 N N . PHE A 1 181 ? -16.640 -6.299 -1.864 1.00 96.12 181 PHE A N 1
ATOM 1288 C CA . PHE A 1 181 ? -17.123 -6.549 -3.215 1.00 96.12 181 PHE A CA 1
ATOM 1289 C C . PHE A 1 181 ? -18.444 -7.327 -3.194 1.00 96.12 181 PHE A C 1
ATOM 1291 O O . PHE A 1 181 ? -18.666 -8.142 -2.296 1.00 96.12 181 PHE A O 1
ATOM 1298 N N . PRO A 1 182 ? -19.317 -7.138 -4.203 1.00 93.75 182 PRO A N 1
ATOM 1299 C CA . PRO A 1 182 ? -20.615 -7.811 -4.257 1.00 93.75 182 PRO A CA 1
ATOM 1300 C C . PRO A 1 182 ? -20.540 -9.339 -4.150 1.00 93.75 182 PRO A C 1
ATOM 1302 O O . PRO A 1 182 ? -21.393 -9.936 -3.502 1.00 93.75 182 PRO A O 1
ATOM 1305 N N . ALA A 1 183 ? -19.494 -9.956 -4.711 1.00 93.19 183 ALA A N 1
ATOM 1306 C CA . ALA A 1 183 ? -19.290 -11.407 -4.695 1.00 93.19 183 ALA A CA 1
ATOM 1307 C C . ALA A 1 183 ? -19.147 -12.005 -3.280 1.00 93.19 183 ALA A C 1
ATOM 1309 O O . ALA A 1 183 ? -19.268 -13.212 -3.106 1.00 93.19 183 ALA A O 1
ATOM 1310 N N . TYR A 1 184 ? -18.909 -11.168 -2.265 1.00 95.56 184 TYR A N 1
ATOM 1311 C CA . TYR A 1 184 ? -18.833 -11.593 -0.872 1.00 95.56 184 TYR A CA 1
ATOM 1312 C C . TYR A 1 184 ? -20.179 -11.677 -0.162 1.00 95.56 184 TYR A C 1
ATOM 1314 O O . TYR A 1 184 ? -20.224 -12.222 0.937 1.00 95.56 184 TYR A O 1
ATOM 1322 N N . GLU A 1 185 ? -21.247 -11.096 -0.716 1.00 95.44 185 GLU A N 1
ATOM 1323 C CA . GLU A 1 185 ? -22.595 -11.129 -0.123 1.00 95.44 185 GLU A CA 1
ATOM 1324 C C . GLU A 1 185 ? -22.627 -10.692 1.361 1.00 95.44 185 GLU A C 1
ATOM 1326 O O . GLU A 1 185 ? -23.388 -11.196 2.180 1.00 95.44 185 GLU A O 1
ATOM 1331 N N . GLY A 1 186 ? -21.759 -9.743 1.734 1.00 94.94 186 GLY A N 1
ATOM 1332 C CA . GLY A 1 186 ? -21.631 -9.259 3.114 1.00 94.94 186 GLY A CA 1
ATOM 1333 C C . GLY A 1 186 ? -20.705 -10.080 4.025 1.00 94.94 186 GLY A C 1
ATOM 1334 O O . GLY A 1 186 ? -20.479 -9.672 5.159 1.00 94.94 186 GLY A O 1
ATOM 1335 N N . HIS A 1 187 ? -20.100 -11.166 3.536 1.00 95.75 187 HIS A N 1
ATOM 1336 C CA . HIS A 1 187 ? -19.153 -12.023 4.269 1.00 95.75 187 HIS A CA 1
ATOM 1337 C C . HIS A 1 187 ? -17.675 -11.617 4.113 1.00 95.75 187 HIS A C 1
ATOM 1339 O O . HIS A 1 187 ? -16.778 -12.428 4.338 1.00 95.75 187 HIS A O 1
ATOM 1345 N N . HIS A 1 188 ? -17.411 -10.368 3.729 1.00 97.31 188 HIS A N 1
ATOM 1346 C CA . HIS A 1 188 ? -16.059 -9.815 3.574 1.00 97.31 188 HIS A CA 1
ATOM 1347 C C . HIS A 1 188 ? -15.375 -9.521 4.922 1.00 97.31 188 HIS A C 1
ATOM 1349 O O . HIS A 1 188 ? -14.163 -9.339 4.992 1.00 97.31 188 HIS A O 1
ATOM 1355 N N . GLU A 1 189 ? -16.138 -9.491 6.013 1.00 97.69 189 GLU A N 1
ATOM 1356 C CA . GLU A 1 189 ? -15.632 -9.327 7.371 1.00 97.69 189 GLU A CA 1
ATOM 1357 C C . GLU A 1 189 ? -16.546 -10.030 8.380 1.00 97.69 189 GLU A C 1
ATOM 1359 O O . GLU A 1 189 ? -17.715 -10.314 8.110 1.00 97.69 189 GLU A O 1
ATOM 1364 N N . TYR A 1 190 ? -16.015 -10.297 9.569 1.00 97.69 190 TYR A N 1
ATOM 1365 C CA . TYR A 1 190 ? -16.768 -10.815 10.704 1.00 97.69 190 TYR A CA 1
ATOM 1366 C C . TYR A 1 190 ? -16.798 -9.780 11.826 1.00 97.69 190 TYR A C 1
ATOM 1368 O O . TYR A 1 190 ? -15.752 -9.305 12.265 1.00 97.69 190 TYR A O 1
ATOM 1376 N N . VAL A 1 191 ? -17.998 -9.465 12.322 1.00 98.12 191 VAL A N 1
ATOM 1377 C CA . VAL A 1 191 ? -18.204 -8.570 13.468 1.00 98.12 191 VAL A CA 1
ATOM 1378 C C . VAL A 1 191 ? -18.999 -9.306 14.550 1.00 98.12 191 VAL A C 1
ATOM 1380 O O . VAL A 1 191 ? -20.166 -9.639 14.313 1.00 98.12 191 VAL A O 1
ATOM 1383 N N . PRO A 1 192 ? -18.413 -9.555 15.736 1.00 97.44 192 PRO A N 1
ATOM 1384 C CA . PRO A 1 192 ? -19.089 -10.277 16.808 1.00 97.44 192 PRO A CA 1
ATOM 1385 C C . PRO A 1 192 ? -20.262 -9.469 17.363 1.00 97.44 192 PRO A C 1
ATOM 1387 O O . PRO A 1 192 ? -20.280 -8.244 17.279 1.00 97.44 192 PRO A O 1
ATOM 1390 N N . LYS A 1 193 ? -21.241 -10.151 17.964 1.00 97.88 193 LYS A N 1
ATOM 1391 C CA . LYS A 1 193 ? -22.414 -9.522 18.586 1.00 97.88 193 LYS A CA 1
ATOM 1392 C C . LYS A 1 193 ? -22.444 -9.819 20.080 1.00 97.88 193 LYS A C 1
ATOM 1394 O O . LYS A 1 193 ? -22.389 -10.974 20.487 1.00 97.88 193 LYS A O 1
ATOM 1399 N N . THR A 1 194 ? -22.565 -8.782 20.900 1.00 97.62 194 THR A N 1
ATOM 1400 C CA . THR A 1 194 ? -22.729 -8.891 22.358 1.00 97.62 194 THR A CA 1
ATOM 1401 C C . THR A 1 194 ? -23.566 -7.724 22.877 1.00 97.62 194 THR A C 1
ATOM 1403 O O . THR A 1 194 ? -23.684 -6.711 22.213 1.00 97.62 194 THR A O 1
ATOM 1406 N N . ARG A 1 195 ? -24.161 -7.820 24.070 1.00 96.50 195 ARG A N 1
ATOM 1407 C CA . ARG A 1 195 ? -24.813 -6.667 24.732 1.00 96.50 195 ARG A CA 1
ATOM 1408 C C . ARG A 1 195 ? -23.917 -5.978 25.760 1.00 96.50 195 ARG A C 1
ATOM 1410 O O . ARG A 1 195 ? -24.274 -4.922 26.278 1.00 96.50 195 ARG A O 1
ATOM 1417 N N . THR A 1 196 ? -22.775 -6.574 26.074 1.00 97.25 196 THR A N 1
ATOM 1418 C CA . THR A 1 196 ? -21.831 -6.073 27.072 1.00 97.25 196 THR A CA 1
ATOM 1419 C C . THR A 1 196 ? -20.427 -6.205 26.510 1.00 97.25 196 THR A C 1
ATOM 1421 O O . THR A 1 196 ? -20.037 -7.281 26.059 1.00 97.25 196 THR A O 1
ATOM 1424 N N . LEU A 1 197 ? -19.679 -5.107 26.547 1.00 97.81 197 LEU A N 1
ATOM 1425 C CA . LEU A 1 197 ? -18.294 -5.050 26.107 1.00 97.81 197 LEU A CA 1
ATOM 1426 C C . LEU A 1 197 ? -17.467 -4.355 27.185 1.00 97.81 197 LEU A C 1
ATOM 1428 O O . LEU A 1 197 ? -17.719 -3.198 27.531 1.00 97.81 197 LEU A O 1
ATOM 1432 N N . ALA A 1 198 ? -16.475 -5.077 27.692 1.00 96.94 198 ALA A N 1
ATOM 1433 C CA . ALA A 1 198 ? -15.479 -4.565 28.612 1.00 96.94 198 ALA A CA 1
ATOM 1434 C C . ALA A 1 198 ? -14.095 -4.811 28.007 1.00 96.94 198 ALA A C 1
ATOM 1436 O O . ALA A 1 198 ? -13.798 -5.928 27.586 1.00 96.94 198 ALA A O 1
ATOM 1437 N N . LEU A 1 199 ? -13.274 -3.766 27.931 1.00 96.44 199 LEU A N 1
ATOM 1438 C CA . LEU A 1 199 ? -11.925 -3.849 27.384 1.00 96.44 199 LEU A CA 1
ATOM 1439 C C . LEU A 1 199 ? -10.932 -4.017 28.540 1.00 96.44 199 LEU A C 1
ATOM 1441 O O . LEU A 1 199 ? -10.937 -3.184 29.448 1.00 96.44 199 LEU A O 1
ATOM 1445 N N . PRO A 1 200 ? -10.096 -5.068 28.553 1.00 95.56 200 PRO A N 1
ATOM 1446 C CA . PRO A 1 200 ? -9.054 -5.196 29.564 1.00 95.56 200 PRO A CA 1
ATOM 1447 C C . PRO A 1 200 ? -8.029 -4.067 29.417 1.00 95.56 200 PRO A C 1
ATOM 1449 O O . PRO A 1 200 ? -7.854 -3.526 28.319 1.00 95.56 200 PRO A O 1
ATOM 1452 N N . ALA A 1 201 ? -7.327 -3.759 30.512 1.00 94.69 201 ALA A N 1
ATOM 1453 C CA . ALA A 1 201 ? -6.174 -2.870 30.463 1.00 94.69 201 ALA A CA 1
ATOM 1454 C C . ALA A 1 201 ? -5.188 -3.347 29.384 1.00 94.69 201 ALA A C 1
ATOM 1456 O O . ALA A 1 201 ? -4.974 -4.549 29.197 1.00 94.69 201 ALA A O 1
ATOM 1457 N N . VAL A 1 202 ? -4.625 -2.403 28.640 1.00 95.56 202 VAL A N 1
ATOM 1458 C CA . VAL A 1 202 ? -3.746 -2.681 27.507 1.00 95.56 202 VAL A CA 1
ATOM 1459 C C . VAL A 1 202 ? -2.605 -1.683 27.490 1.00 95.56 202 VAL A C 1
ATOM 1461 O O . VAL A 1 202 ? -2.792 -0.488 27.702 1.00 95.56 202 VAL A O 1
ATOM 1464 N N . ARG A 1 203 ? -1.413 -2.204 27.233 1.00 96.81 203 ARG A N 1
ATOM 1465 C CA . ARG A 1 203 ? -0.231 -1.426 26.904 1.00 96.81 203 ARG A CA 1
ATOM 1466 C C . ARG A 1 203 ? 0.463 -2.143 25.762 1.00 96.81 203 ARG A C 1
ATOM 1468 O O . ARG A 1 203 ? 1.129 -3.148 25.985 1.00 96.81 203 ARG A O 1
ATOM 1475 N N . LEU A 1 204 ? 0.200 -1.689 24.546 1.00 97.25 204 LEU A N 1
ATOM 1476 C CA . LEU A 1 204 ? 0.685 -2.311 23.321 1.00 97.25 204 LEU A CA 1
ATOM 1477 C C . LEU A 1 204 ? 1.193 -1.228 22.387 1.00 97.25 204 LEU A C 1
ATOM 1479 O O . LEU A 1 204 ? 0.507 -0.233 22.186 1.00 97.25 204 LEU A O 1
ATOM 1483 N N . THR A 1 205 ? 2.353 -1.462 21.791 1.00 97.94 205 THR A N 1
ATOM 1484 C CA . THR A 1 205 ? 2.928 -0.607 20.756 1.00 97.94 205 THR A CA 1
ATOM 1485 C C . THR A 1 205 ? 3.379 -1.506 19.621 1.00 97.94 205 THR A C 1
ATOM 1487 O O . THR A 1 205 ? 4.131 -2.450 19.857 1.00 97.94 205 THR A O 1
ATOM 1490 N N . ASP A 1 206 ? 2.913 -1.217 18.414 1.00 97.81 206 ASP A N 1
ATOM 1491 C CA . ASP A 1 206 ? 3.166 -2.006 17.213 1.00 97.81 206 ASP A CA 1
ATOM 1492 C C . ASP A 1 206 ? 3.816 -1.122 16.142 1.00 97.81 206 ASP A C 1
ATOM 1494 O O . ASP A 1 206 ? 3.595 0.095 16.109 1.00 97.81 206 ASP A O 1
ATOM 1498 N N . ARG A 1 207 ? 4.676 -1.715 15.316 1.00 97.38 207 ARG A N 1
ATOM 1499 C CA . ARG A 1 207 ? 5.544 -1.000 14.375 1.00 97.38 207 ARG A CA 1
ATOM 1500 C C . ARG A 1 207 ? 5.616 -1.761 13.054 1.00 97.38 207 ARG A C 1
ATOM 1502 O O . ARG A 1 207 ? 5.803 -2.974 13.093 1.00 97.38 207 ARG A O 1
ATOM 1509 N N . PRO A 1 208 ? 5.552 -1.070 11.906 1.00 96.88 208 PRO A N 1
ATOM 1510 C CA . PRO A 1 208 ? 5.717 -1.728 10.622 1.00 96.88 208 PRO A CA 1
ATOM 1511 C C . PRO A 1 208 ? 7.163 -2.203 10.419 1.00 96.88 208 PRO A C 1
ATOM 1513 O O . PRO A 1 208 ? 8.120 -1.489 10.725 1.00 96.88 208 PRO A O 1
ATOM 1516 N N . GLY A 1 209 ? 7.314 -3.389 9.838 1.00 94.31 209 GLY A N 1
ATOM 1517 C CA . GLY A 1 209 ? 8.578 -3.950 9.367 1.00 94.31 209 GLY A CA 1
ATOM 1518 C C . GLY A 1 209 ? 9.020 -3.409 8.005 1.00 94.31 209 GLY A C 1
ATOM 1519 O O . GLY A 1 209 ? 10.190 -3.541 7.659 1.00 94.31 209 GLY A O 1
ATOM 1520 N N . SER A 1 210 ? 8.116 -2.774 7.250 1.00 95.19 210 SER A N 1
ATOM 1521 C CA . SER A 1 210 ? 8.417 -2.125 5.969 1.00 95.19 210 SER A CA 1
ATOM 1522 C C . SER A 1 210 ? 7.691 -0.791 5.807 1.00 95.19 210 SER A C 1
ATOM 1524 O O . SER A 1 210 ? 6.577 -0.617 6.302 1.00 95.19 210 SER A O 1
ATOM 1526 N N . GLN A 1 211 ? 8.301 0.166 5.110 1.00 95.31 211 GLN A N 1
ATOM 1527 C CA . GLN A 1 211 ? 7.736 1.504 4.911 1.00 95.31 211 GLN A CA 1
ATOM 1528 C C . GLN A 1 211 ? 6.701 1.560 3.788 1.00 95.31 211 GLN A C 1
ATOM 1530 O O . GLN A 1 211 ? 5.698 2.258 3.932 1.00 95.31 211 GLN A O 1
ATOM 1535 N N . LEU A 1 212 ? 6.924 0.846 2.684 1.00 97.00 212 LEU A N 1
ATOM 1536 C CA . LEU A 1 212 ? 6.010 0.813 1.540 1.00 97.00 212 LEU A CA 1
ATOM 1537 C C . LEU A 1 212 ? 5.231 -0.501 1.530 1.00 97.00 212 LEU A C 1
ATOM 1539 O O . LEU A 1 212 ? 5.809 -1.573 1.394 1.00 97.00 212 LEU A O 1
ATOM 1543 N N . ARG A 1 213 ? 3.910 -0.425 1.684 1.00 98.12 213 ARG A N 1
ATOM 1544 C CA . ARG A 1 213 ? 3.026 -1.598 1.714 1.00 98.12 213 ARG A CA 1
ATOM 1545 C C . ARG A 1 213 ? 1.907 -1.367 0.714 1.00 98.12 213 ARG A C 1
ATOM 1547 O O . ARG A 1 213 ? 0.946 -0.647 1.006 1.00 98.12 213 ARG A O 1
ATOM 1554 N N . ARG A 1 214 ? 2.113 -1.891 -0.490 1.00 97.81 214 ARG A N 1
ATOM 1555 C CA . ARG A 1 214 ? 1.446 -1.464 -1.719 1.00 97.81 214 ARG A CA 1
ATOM 1556 C C . ARG A 1 214 ? 0.418 -2.461 -2.222 1.00 97.81 214 ARG A C 1
ATOM 1558 O O . ARG A 1 214 ? 0.606 -3.671 -2.126 1.00 97.81 214 ARG A O 1
ATOM 1565 N N . GLN A 1 215 ? -0.627 -1.915 -2.832 1.00 96.56 215 GLN A N 1
ATOM 1566 C CA . GLN A 1 215 ? -1.506 -2.652 -3.729 1.00 96.56 215 GLN A CA 1
ATOM 1567 C C . GLN A 1 215 ? -1.520 -1.960 -5.090 1.00 96.56 215 GLN A C 1
ATOM 1569 O O . GLN A 1 215 ? -1.802 -0.763 -5.163 1.00 96.56 215 GLN A O 1
ATOM 1574 N N . TYR A 1 216 ? -1.257 -2.719 -6.150 1.00 94.81 216 TYR A N 1
ATOM 1575 C CA . TYR A 1 216 ? -1.286 -2.219 -7.522 1.00 94.81 216 TYR A CA 1
ATOM 1576 C C . TYR A 1 216 ? -2.624 -2.510 -8.203 1.00 94.81 216 TYR A C 1
ATOM 1578 O O . TYR A 1 216 ? -3.195 -3.597 -8.052 1.00 94.81 216 TYR A O 1
ATOM 1586 N N . ALA A 1 217 ? -3.081 -1.547 -9.002 1.00 91.62 217 ALA A N 1
ATOM 1587 C CA . ALA A 1 217 ? -4.078 -1.772 -10.042 1.00 91.62 217 ALA A CA 1
ATOM 1588 C C . ALA A 1 217 ? -3.501 -2.579 -11.224 1.00 91.62 217 ALA A C 1
ATOM 1590 O O . ALA A 1 217 ? -4.250 -3.289 -11.885 1.00 91.62 217 ALA A O 1
ATOM 1591 N N . GLU A 1 218 ? -2.184 -2.470 -11.466 1.00 84.06 218 GLU A N 1
ATOM 1592 C CA . GLU A 1 218 ? -1.468 -3.000 -12.645 1.00 84.06 218 GLU A CA 1
ATOM 1593 C C . GLU A 1 218 ? -2.118 -2.544 -13.964 1.00 84.06 218 GLU A C 1
ATOM 1595 O O . GLU A 1 218 ? -2.314 -1.341 -14.139 1.00 84.06 218 GLU A O 1
ATOM 1600 N N . GLU A 1 219 ? -2.469 -3.465 -14.874 1.00 80.88 219 GLU A N 1
ATOM 1601 C CA . GLU A 1 219 ? -3.172 -3.155 -16.124 1.00 80.88 219 GLU A CA 1
ATOM 1602 C C . GLU A 1 219 ? -4.541 -2.522 -15.847 1.00 80.88 219 GLU A C 1
ATOM 1604 O O . GLU A 1 219 ? -5.072 -1.797 -16.682 1.00 80.88 219 GLU A O 1
ATOM 1609 N N . GLY A 1 220 ? -5.123 -2.783 -14.673 1.00 76.69 220 GLY A N 1
ATOM 1610 C CA . GLY A 1 220 ? -6.242 -2.041 -14.107 1.00 76.69 220 GLY A CA 1
ATOM 1611 C C . GLY A 1 220 ? -7.577 -2.160 -14.836 1.00 76.69 220 GLY A C 1
ATOM 1612 O O . GLY A 1 220 ? -8.525 -1.480 -14.448 1.00 76.69 220 GLY A O 1
ATOM 1613 N N . PHE A 1 221 ? -7.699 -3.032 -15.842 1.00 80.81 221 PHE A N 1
ATOM 1614 C CA . PHE A 1 221 ? -8.899 -3.146 -16.682 1.00 80.81 221 PHE A CA 1
ATOM 1615 C C . PHE A 1 221 ? -10.188 -3.409 -15.895 1.00 80.81 221 PHE A C 1
ATOM 1617 O O . PHE A 1 221 ? -11.266 -3.015 -16.345 1.00 80.81 221 PHE A O 1
ATOM 1624 N N . SER A 1 222 ? -10.107 -4.089 -14.744 1.00 83.31 222 SER A N 1
ATOM 1625 C CA . SER A 1 222 ? -11.283 -4.372 -13.912 1.00 83.31 222 SER A CA 1
ATOM 1626 C C . SER A 1 222 ? -11.389 -3.495 -12.657 1.00 83.31 222 SER A C 1
ATOM 1628 O O . SER A 1 222 ? -12.398 -3.546 -11.942 1.00 83.31 222 SER A O 1
ATOM 1630 N N . HIS A 1 223 ? -10.420 -2.598 -12.439 1.00 88.00 223 HIS A N 1
ATOM 1631 C CA . HIS A 1 223 ? -10.517 -1.549 -11.430 1.00 88.00 223 HIS A CA 1
ATOM 1632 C C . HIS A 1 223 ? -11.343 -0.379 -11.950 1.00 88.00 223 HIS A C 1
ATOM 1634 O O . HIS A 1 223 ? -11.094 0.200 -13.000 1.00 88.00 223 HIS A O 1
ATOM 1640 N N . THR A 1 224 ? -12.367 -0.012 -11.191 1.00 88.25 224 THR A N 1
ATOM 1641 C CA . THR A 1 224 ? -13.288 1.068 -11.539 1.00 88.25 224 THR A CA 1
ATOM 1642 C C . THR A 1 224 ? -13.497 1.971 -10.336 1.00 88.25 224 THR A C 1
ATOM 1644 O O . THR A 1 224 ? -13.310 1.564 -9.189 1.00 88.25 224 THR A O 1
ATOM 1647 N N . ALA A 1 225 ? -14.042 3.163 -10.567 1.00 91.00 225 ALA A N 1
ATOM 1648 C CA . ALA A 1 225 ? -14.498 4.053 -9.500 1.00 91.00 225 ALA A CA 1
ATOM 1649 C C . ALA A 1 225 ? -15.426 3.369 -8.463 1.00 91.00 225 ALA A C 1
ATOM 1651 O O . ALA A 1 225 ? -15.539 3.840 -7.335 1.00 91.00 225 ALA A O 1
ATOM 1652 N N . LYS A 1 226 ? -16.093 2.256 -8.811 1.00 92.12 226 LYS A N 1
ATOM 1653 C CA . LYS A 1 226 ? -16.933 1.482 -7.881 1.00 92.12 226 LYS A CA 1
ATOM 1654 C C . LYS A 1 226 ? -16.156 0.446 -7.068 1.00 92.12 226 LYS A C 1
ATOM 1656 O O . LYS A 1 226 ? -16.559 0.166 -5.942 1.00 92.12 226 LYS A O 1
ATOM 1661 N N . SER A 1 227 ? -15.087 -0.136 -7.614 1.00 92.25 227 SER A N 1
ATOM 1662 C CA . SER A 1 227 ? -14.284 -1.143 -6.907 1.00 92.25 227 SER A CA 1
ATOM 1663 C C . SER A 1 227 ? -13.232 -0.517 -5.987 1.00 92.25 227 SER A C 1
ATOM 1665 O O . SER A 1 227 ? -12.864 -1.136 -4.993 1.00 92.25 227 SER A O 1
ATOM 1667 N N . LEU A 1 228 ? -12.791 0.719 -6.245 1.00 95.25 228 LEU A N 1
ATOM 1668 C CA . LEU A 1 228 ? -11.764 1.361 -5.416 1.00 95.25 228 LEU A CA 1
ATOM 1669 C C . LEU A 1 228 ? -12.168 1.583 -3.950 1.00 95.25 228 LEU A C 1
ATOM 1671 O O . LEU A 1 228 ? -11.378 1.223 -3.080 1.00 95.25 228 LEU A O 1
ATOM 1675 N N . PRO A 1 229 ? -13.357 2.128 -3.610 1.00 97.69 229 PRO A N 1
ATOM 1676 C CA . PRO A 1 229 ? -13.698 2.380 -2.211 1.00 97.69 229 PRO A CA 1
ATOM 1677 C C . PRO A 1 229 ? -13.592 1.145 -1.296 1.00 97.69 229 PRO A C 1
ATOM 1679 O O . PRO A 1 229 ? -12.915 1.249 -0.272 1.00 97.69 229 PRO A O 1
ATOM 1682 N N . PRO A 1 230 ? -14.190 -0.024 -1.622 1.00 97.69 230 PRO A N 1
ATOM 1683 C CA . PRO A 1 230 ? -14.044 -1.210 -0.779 1.00 97.69 230 PRO A CA 1
ATOM 1684 C C . PRO A 1 230 ? -12.612 -1.766 -0.756 1.00 97.69 230 PRO A C 1
ATOM 1686 O O . PRO A 1 230 ? -12.221 -2.348 0.253 1.00 97.69 230 PRO A O 1
ATOM 1689 N N . LEU A 1 231 ? -11.829 -1.585 -1.826 1.00 97.69 231 LEU A N 1
ATOM 1690 C CA . LEU A 1 231 ? -10.425 -1.999 -1.859 1.00 97.69 231 LEU A CA 1
ATOM 1691 C C . LEU A 1 231 ? -9.572 -1.164 -0.898 1.00 97.69 231 LEU A C 1
ATOM 1693 O O . LEU A 1 231 ? -8.910 -1.718 -0.025 1.00 97.69 231 LEU A O 1
ATOM 1697 N N . LEU A 1 232 ? -9.647 0.164 -1.006 1.00 98.25 232 LEU A N 1
ATOM 1698 C CA . LEU A 1 232 ? -8.919 1.100 -0.141 1.00 98.25 232 LEU A CA 1
ATOM 1699 C C . LEU A 1 232 ? -9.321 0.941 1.335 1.00 98.25 232 LEU A C 1
ATOM 1701 O O . LEU A 1 232 ? -8.500 1.111 2.236 1.00 98.25 232 LEU A O 1
ATOM 1705 N N . ASP A 1 233 ? -10.580 0.578 1.589 1.00 98.62 233 ASP A N 1
ATOM 1706 C CA . ASP A 1 233 ? -11.066 0.224 2.920 1.00 98.62 233 ASP A CA 1
ATOM 1707 C C . ASP A 1 233 ? -10.381 -1.021 3.492 1.00 98.62 233 ASP A C 1
ATOM 1709 O O . ASP A 1 233 ? -9.833 -0.980 4.596 1.00 98.62 233 ASP A O 1
ATOM 1713 N N . TRP A 1 234 ? -10.350 -2.110 2.721 1.00 98.56 234 TRP A N 1
ATOM 1714 C CA . TRP A 1 234 ? -9.658 -3.335 3.114 1.00 98.56 234 TRP A CA 1
ATOM 1715 C C . TRP A 1 234 ? -8.148 -3.125 3.281 1.00 98.56 234 TRP A C 1
ATOM 1717 O O . TRP A 1 234 ? -7.573 -3.654 4.233 1.00 98.56 234 TRP A O 1
ATOM 1727 N N . MET A 1 235 ? -7.521 -2.313 2.422 1.00 98.69 235 MET A N 1
ATOM 1728 C CA . MET A 1 235 ? -6.102 -1.962 2.526 1.00 98.69 235 MET A CA 1
ATOM 1729 C C . MET A 1 235 ? -5.782 -1.331 3.882 1.00 98.69 235 MET A C 1
ATOM 1731 O O . MET A 1 235 ? -4.888 -1.805 4.578 1.00 98.69 235 MET A O 1
ATOM 1735 N N . ALA A 1 236 ? -6.545 -0.313 4.298 1.00 98.50 236 ALA A N 1
ATOM 1736 C CA . ALA A 1 236 ? -6.320 0.351 5.581 1.00 98.50 236 ALA A CA 1
ATOM 1737 C C . ALA A 1 236 ? -6.574 -0.588 6.774 1.00 98.50 236 ALA A C 1
ATOM 1739 O O . ALA A 1 236 ? -5.796 -0.591 7.729 1.00 98.50 236 ALA A O 1
ATOM 1740 N N . LYS A 1 237 ? -7.616 -1.428 6.701 1.00 98.75 237 LYS A N 1
ATOM 1741 C CA . LYS A 1 237 ? -7.909 -2.468 7.706 1.00 98.75 237 LYS A CA 1
ATOM 1742 C C . LYS A 1 237 ? -6.778 -3.488 7.853 1.00 98.75 237 LYS A C 1
ATOM 1744 O O . LYS A 1 237 ? -6.516 -3.944 8.961 1.00 98.75 237 LYS A O 1
ATOM 1749 N N . ASN A 1 238 ? -6.077 -3.787 6.760 1.00 98.38 238 ASN A N 1
ATOM 1750 C CA . ASN A 1 238 ? -4.932 -4.700 6.716 1.00 98.38 238 ASN A CA 1
ATOM 1751 C C . ASN A 1 238 ? -3.579 -3.973 6.692 1.00 98.38 238 ASN A C 1
ATOM 1753 O O . ASN A 1 238 ? -2.554 -4.565 6.371 1.00 98.38 238 ASN A O 1
ATOM 1757 N N . ARG A 1 239 ? -3.566 -2.693 7.085 1.00 98.12 239 ARG A N 1
ATOM 1758 C CA . ARG A 1 239 ? -2.368 -1.868 7.302 1.00 98.12 239 ARG A CA 1
ATOM 1759 C C . ARG A 1 239 ? -1.482 -1.645 6.068 1.00 98.12 239 ARG A C 1
ATOM 1761 O O . ARG A 1 239 ? -0.346 -1.175 6.215 1.00 98.12 239 ARG A O 1
ATOM 1768 N N . LEU A 1 240 ? -1.991 -1.893 4.862 1.00 98.56 240 LEU A N 1
ATOM 1769 C CA . LEU A 1 240 ? -1.387 -1.417 3.615 1.00 98.56 240 LEU A CA 1
ATOM 1770 C C . LEU A 1 240 ? -1.557 0.101 3.518 1.00 98.56 240 LEU A C 1
ATOM 1772 O O . LEU A 1 240 ? -2.571 0.644 3.953 1.00 98.56 240 LEU A O 1
ATOM 1776 N N . ASN A 1 241 ? -0.563 0.797 2.972 1.00 98.25 241 ASN A N 1
ATOM 1777 C CA . ASN A 1 241 ? -0.485 2.254 3.072 1.00 98.25 241 ASN A CA 1
ATOM 1778 C C . ASN A 1 241 ? -0.393 3.000 1.742 1.00 98.25 241 ASN A C 1
ATOM 1780 O O . ASN A 1 241 ? -0.459 4.228 1.760 1.00 98.25 241 ASN A O 1
ATOM 1784 N N . THR A 1 242 ? -0.259 2.296 0.619 1.00 98.38 242 THR A N 1
ATOM 1785 C CA . THR A 1 242 ? -0.020 2.923 -0.684 1.00 98.38 242 THR A CA 1
ATOM 1786 C C . THR A 1 242 ? -0.822 2.210 -1.766 1.00 98.38 242 THR A C 1
ATOM 1788 O O . THR A 1 242 ? -0.744 0.988 -1.892 1.00 98.38 242 THR A O 1
ATOM 1791 N N . TYR A 1 243 ? -1.626 2.961 -2.518 1.00 97.75 243 TYR A N 1
ATOM 1792 C CA . TYR A 1 243 ? -2.337 2.445 -3.686 1.00 97.75 243 TYR A CA 1
ATOM 1793 C C . TYR A 1 243 ? -1.668 2.954 -4.955 1.00 97.75 243 TYR A C 1
ATOM 1795 O O . TYR A 1 243 ? -1.483 4.164 -5.103 1.00 97.75 243 TYR A O 1
ATOM 1803 N N . VAL A 1 244 ? -1.337 2.025 -5.849 1.00 97.06 244 VAL A N 1
ATOM 1804 C CA . VAL A 1 244 ? -0.634 2.319 -7.094 1.00 97.06 244 VAL A CA 1
ATOM 1805 C C . VAL A 1 244 ? -1.589 2.171 -8.266 1.00 97.06 244 VAL A C 1
ATOM 1807 O O . VAL A 1 244 ? -2.193 1.112 -8.457 1.00 97.06 244 VAL A O 1
ATOM 1810 N N . HIS A 1 245 ? -1.731 3.226 -9.060 1.00 94.94 245 HIS A N 1
ATOM 1811 C CA . HIS A 1 245 ? -2.565 3.219 -10.258 1.00 94.94 245 HIS A CA 1
ATOM 1812 C C . HIS A 1 245 ? -1.793 3.827 -11.426 1.00 94.94 245 HIS A C 1
ATOM 1814 O O . HIS A 1 245 ? -1.282 4.934 -11.263 1.00 94.94 245 HIS A O 1
ATOM 1820 N N . PRO A 1 246 ? -1.729 3.191 -12.608 1.00 93.50 246 PRO A N 1
ATOM 1821 C CA . PRO A 1 246 ? -0.993 3.758 -13.733 1.00 93.50 246 PRO A CA 1
ATOM 1822 C C . PRO A 1 246 ? -1.582 5.110 -14.161 1.00 93.50 246 PRO A C 1
ATOM 1824 O O . PRO A 1 246 ? -2.789 5.343 -14.027 1.00 93.50 246 PRO A O 1
ATOM 1827 N N . THR A 1 247 ? -0.732 5.992 -14.691 1.00 93.25 247 THR A N 1
ATOM 1828 C CA . THR A 1 247 ? -1.155 7.279 -15.264 1.00 93.25 247 THR A CA 1
ATOM 1829 C C . THR A 1 247 ? -2.076 7.040 -16.454 1.00 93.25 247 THR A C 1
ATOM 1831 O O . THR A 1 247 ? -3.199 7.540 -16.490 1.00 93.25 247 THR A O 1
ATOM 1834 N N . ASP A 1 248 ? -1.585 6.243 -17.399 1.00 90.31 248 ASP A N 1
ATOM 1835 C CA . ASP A 1 248 ? -2.300 5.671 -18.534 1.00 90.31 248 ASP A CA 1
ATOM 1836 C C . ASP A 1 248 ? -1.490 4.454 -18.989 1.00 90.31 248 ASP A C 1
ATOM 1838 O O . ASP A 1 248 ? -0.398 4.619 -19.542 1.00 90.31 248 ASP A O 1
ATOM 1842 N N . TYR A 1 249 ? -1.959 3.246 -18.668 1.00 84.81 249 TYR A N 1
ATOM 1843 C CA . TYR A 1 249 ? -1.211 2.017 -18.946 1.00 84.81 249 TYR A CA 1
ATOM 1844 C C . TYR A 1 249 ? -0.983 1.855 -20.460 1.00 84.81 249 TYR A C 1
ATOM 1846 O O . TYR A 1 249 ? -1.945 1.743 -21.225 1.00 84.81 249 TYR A O 1
ATOM 1854 N N . LEU A 1 250 ? 0.289 1.858 -20.888 1.00 80.12 250 LEU A N 1
ATOM 1855 C CA . LEU A 1 250 ? 0.722 1.798 -22.296 1.00 80.12 250 LEU A CA 1
ATOM 1856 C C . LEU A 1 250 ? 0.141 2.906 -23.202 1.00 80.12 250 LEU A C 1
ATOM 1858 O O . LEU A 1 250 ? 0.039 2.720 -24.416 1.00 80.12 250 LEU A O 1
ATOM 1862 N N . GLY A 1 251 ? -0.313 4.027 -22.629 1.00 80.81 251 GLY A N 1
ATOM 1863 C CA . GLY A 1 251 ? -0.895 5.136 -23.395 1.00 80.81 251 GLY A CA 1
ATOM 1864 C C . GLY A 1 251 ? -2.184 4.778 -24.152 1.00 80.81 251 GLY A C 1
ATOM 1865 O O . GLY A 1 251 ? -2.480 5.371 -25.193 1.00 80.81 251 GLY A O 1
ATOM 1866 N N . LEU A 1 252 ? -2.925 3.759 -23.697 1.00 83.81 252 LEU A N 1
ATOM 1867 C CA . LEU A 1 252 ? -4.104 3.238 -24.402 1.00 83.81 252 LEU A CA 1
ATOM 1868 C C . LEU A 1 252 ? -5.384 4.041 -24.131 1.00 83.81 252 LEU A C 1
ATOM 1870 O O . LEU A 1 252 ? -6.381 3.858 -24.835 1.00 83.81 252 LEU A O 1
ATOM 1874 N N . GLY A 1 253 ? -5.396 4.887 -23.100 1.00 85.88 253 GLY A N 1
ATOM 1875 C CA . GLY A 1 253 ? -6.558 5.661 -22.673 1.00 85.88 253 GLY A CA 1
ATOM 1876 C C . GLY A 1 253 ? -7.646 4.835 -21.979 1.00 85.88 253 GLY A C 1
ATOM 1877 O O . GLY A 1 253 ? -8.773 5.315 -21.839 1.00 85.88 253 GLY A O 1
ATOM 1878 N N . VAL A 1 254 ? -7.347 3.596 -21.564 1.00 84.75 254 VAL A N 1
ATOM 1879 C CA . VAL A 1 254 ? -8.315 2.698 -20.901 1.00 84.75 254 VAL A CA 1
ATOM 1880 C C . VAL A 1 254 ? -8.180 2.761 -19.384 1.00 84.75 254 VAL A C 1
ATOM 1882 O O . VAL A 1 254 ? -9.152 3.059 -18.690 1.00 84.75 254 VAL A O 1
ATOM 1885 N N . THR A 1 255 ? -6.973 2.532 -18.877 1.00 87.25 255 THR A N 1
ATOM 1886 C CA . THR A 1 255 ? -6.678 2.527 -17.442 1.00 87.25 255 THR A CA 1
ATOM 1887 C C . THR A 1 255 ? -5.946 3.809 -17.097 1.00 87.25 255 THR A C 1
ATOM 1889 O O . THR A 1 255 ? -4.718 3.849 -17.065 1.00 87.25 255 THR A O 1
ATOM 1892 N N . THR A 1 256 ? -6.719 4.872 -16.879 1.00 91.62 256 THR A N 1
ATOM 1893 C CA . THR A 1 256 ? -6.186 6.217 -16.643 1.00 91.62 256 THR A CA 1
ATOM 1894 C C . THR A 1 256 ? -6.391 6.652 -15.199 1.00 91.62 256 THR A C 1
ATOM 1896 O O . THR A 1 256 ? -7.476 6.486 -14.635 1.00 91.62 256 THR A O 1
ATOM 1899 N N . TYR A 1 257 ? -5.360 7.249 -14.601 1.00 93.81 257 TYR A N 1
ATOM 1900 C CA . TYR A 1 257 ? -5.419 7.802 -13.247 1.00 93.81 257 TYR A CA 1
ATOM 1901 C C . TYR A 1 257 ? -6.556 8.824 -13.109 1.00 93.81 257 TYR A C 1
ATOM 1903 O O . TYR A 1 257 ? -7.381 8.737 -12.196 1.00 93.81 257 TYR A O 1
ATOM 1911 N N . ASP A 1 258 ? -6.665 9.751 -14.065 1.00 94.00 258 ASP A N 1
ATOM 1912 C CA . ASP A 1 258 ? -7.687 10.802 -14.041 1.00 94.00 258 ASP A CA 1
ATOM 1913 C C . ASP A 1 258 ? -9.118 10.249 -14.156 1.00 94.00 258 ASP A C 1
ATOM 1915 O O . ASP A 1 258 ? -10.052 10.861 -13.640 1.00 94.00 258 ASP A O 1
ATOM 1919 N N . GLY A 1 259 ? -9.302 9.060 -14.744 1.00 92.75 259 GLY A N 1
ATOM 1920 C CA . GLY A 1 259 ? -10.598 8.381 -14.794 1.00 92.75 259 GLY A CA 1
ATOM 1921 C C . GLY A 1 259 ? -11.124 7.939 -13.422 1.00 92.75 259 GLY A C 1
ATOM 1922 O O . GLY A 1 259 ? -12.332 7.750 -13.253 1.00 92.75 259 GLY A O 1
ATOM 1923 N N . VAL A 1 260 ? -10.243 7.794 -12.426 1.00 93.56 260 VAL A N 1
ATOM 1924 C CA . VAL A 1 260 ? -10.594 7.361 -11.062 1.00 93.56 260 VAL A CA 1
ATOM 1925 C C . VAL A 1 260 ? -10.195 8.351 -9.965 1.00 93.56 260 VAL A C 1
ATOM 1927 O O . VAL A 1 260 ? -10.603 8.169 -8.811 1.00 93.56 260 VAL A O 1
ATOM 1930 N N . ARG A 1 261 ? -9.449 9.405 -10.314 1.00 95.81 261 ARG A N 1
ATOM 1931 C CA . ARG A 1 261 ? -8.846 10.395 -9.410 1.00 95.81 261 ARG A CA 1
ATOM 1932 C C . ARG A 1 261 ? -9.796 10.887 -8.324 1.00 95.81 261 ARG A C 1
ATOM 1934 O O . ARG A 1 261 ? -9.473 10.775 -7.147 1.00 95.81 261 ARG A O 1
ATOM 1941 N N . ASP A 1 262 ? -10.989 11.359 -8.682 1.00 96.69 262 ASP A N 1
ATOM 1942 C CA . ASP A 1 262 ? -11.939 11.934 -7.716 1.00 96.69 262 ASP A CA 1
ATOM 1943 C C . ASP A 1 262 ? -12.335 10.954 -6.603 1.00 96.69 262 ASP A C 1
ATOM 1945 O O . ASP A 1 262 ? -12.510 11.331 -5.439 1.00 96.69 262 ASP A O 1
ATOM 1949 N N . VAL A 1 263 ? -12.516 9.678 -6.955 1.00 97.31 263 VAL A N 1
ATOM 1950 C CA . VAL A 1 263 ? -12.852 8.640 -5.979 1.00 97.31 263 VAL A CA 1
ATOM 1951 C C . VAL A 1 263 ? -11.619 8.228 -5.195 1.00 97.31 263 VAL A C 1
ATOM 1953 O O . VAL A 1 263 ? -11.705 8.111 -3.972 1.00 97.31 263 VAL A O 1
ATOM 1956 N N . LEU A 1 264 ? -10.492 8.041 -5.880 1.00 96.50 264 LEU A N 1
ATOM 1957 C CA . LEU A 1 264 ? -9.234 7.652 -5.262 1.00 96.50 264 LEU A CA 1
ATOM 1958 C C . LEU A 1 264 ? -8.797 8.683 -4.216 1.00 96.50 264 LEU A C 1
ATOM 1960 O O . LEU A 1 264 ? -8.649 8.319 -3.056 1.00 96.50 264 LEU A O 1
ATOM 1964 N N . VAL A 1 265 ? -8.707 9.966 -4.575 1.00 97.69 265 VAL A N 1
ATOM 1965 C CA . VAL A 1 265 ? -8.320 11.062 -3.667 1.00 97.69 265 VAL A CA 1
ATOM 1966 C C . VAL A 1 265 ? -9.227 11.116 -2.444 1.00 97.69 265 VAL A C 1
ATOM 1968 O O . VAL A 1 265 ? -8.753 11.185 -1.311 1.00 97.69 265 VAL A O 1
ATOM 1971 N N . ARG A 1 266 ? -10.546 11.042 -2.647 1.00 97.50 266 ARG A N 1
ATOM 1972 C CA . ARG A 1 266 ? -11.508 11.104 -1.544 1.00 97.50 266 ARG A CA 1
ATOM 1973 C C . ARG A 1 266 ? -11.370 9.916 -0.593 1.00 97.50 266 ARG A C 1
ATOM 1975 O O . ARG A 1 266 ? -11.408 10.100 0.622 1.00 97.50 266 ARG A O 1
ATOM 1982 N N . GLU A 1 267 ? -11.277 8.696 -1.116 1.00 97.94 267 GLU A N 1
ATOM 1983 C CA . GLU A 1 267 ? -11.267 7.485 -0.288 1.00 97.94 267 GLU A CA 1
ATOM 1984 C C . GLU A 1 267 ? -9.893 7.180 0.318 1.00 97.94 267 GLU A C 1
ATOM 1986 O O . GLU A 1 267 ? -9.836 6.728 1.467 1.00 97.94 267 GLU A O 1
ATOM 1991 N N . ALA A 1 268 ? -8.808 7.477 -0.401 1.00 97.56 268 ALA A N 1
ATOM 1992 C CA . ALA A 1 268 ? -7.445 7.439 0.115 1.00 97.56 268 ALA A CA 1
ATOM 1993 C C . ALA A 1 268 ? -7.247 8.510 1.192 1.00 97.56 268 ALA A C 1
ATOM 1995 O O . ALA A 1 268 ? -6.748 8.193 2.269 1.00 97.56 268 ALA A O 1
ATOM 1996 N N . GLY A 1 269 ? -7.735 9.736 0.962 1.00 97.19 269 GLY A N 1
ATOM 1997 C CA . GLY A 1 269 ? -7.627 10.856 1.899 1.00 97.19 269 GLY A CA 1
ATOM 1998 C C . GLY A 1 269 ? -8.251 10.571 3.267 1.00 97.19 269 GLY A C 1
ATOM 1999 O O . GLY A 1 269 ? -7.607 10.795 4.288 1.00 97.19 269 GLY A O 1
ATOM 2000 N N . LYS A 1 270 ? -9.448 9.962 3.316 1.00 96.56 270 LYS A N 1
ATOM 2001 C CA . LYS A 1 270 ? -10.088 9.526 4.583 1.00 96.56 270 LYS A CA 1
ATOM 2002 C C . LYS A 1 270 ? -9.195 8.616 5.435 1.00 96.56 270 LYS A C 1
ATOM 2004 O O . LYS A 1 270 ? -9.302 8.601 6.657 1.00 96.56 270 LYS A O 1
ATOM 2009 N N . ARG A 1 271 ? -8.349 7.827 4.773 1.00 97.62 271 ARG A N 1
ATOM 2010 C CA . ARG A 1 271 ? -7.499 6.781 5.360 1.00 97.62 271 ARG A CA 1
ATOM 2011 C C . ARG A 1 271 ? -6.022 7.176 5.363 1.00 97.62 271 ARG A C 1
ATOM 2013 O O . ARG A 1 271 ? -5.167 6.353 5.692 1.00 97.62 271 ARG A O 1
ATOM 2020 N N . ALA A 1 272 ? -5.737 8.415 4.956 1.00 96.94 272 ALA A N 1
ATOM 2021 C CA . ALA A 1 272 ? -4.409 8.944 4.693 1.00 96.94 272 ALA A CA 1
ATOM 2022 C C . ALA A 1 272 ? -3.537 8.014 3.823 1.00 96.94 272 ALA A C 1
ATOM 2024 O O . ALA A 1 272 ? -2.329 7.991 4.001 1.00 96.94 272 ALA A O 1
ATOM 2025 N N . LEU A 1 273 ? -4.105 7.188 2.931 1.00 98.06 273 LEU A N 1
ATOM 2026 C CA . LEU A 1 273 ? -3.335 6.314 2.028 1.00 98.06 273 LEU A CA 1
ATOM 2027 C C . LEU A 1 273 ? -2.525 7.160 1.039 1.00 98.06 273 LEU A C 1
ATOM 2029 O O . LEU A 1 273 ? -3.023 8.162 0.529 1.00 98.06 273 LEU A O 1
ATOM 2033 N N . ARG A 1 274 ? -1.287 6.743 0.769 1.00 97.88 274 ARG A N 1
ATOM 2034 C CA . ARG A 1 274 ? -0.458 7.339 -0.279 1.00 97.88 274 ARG A CA 1
ATOM 2035 C C . ARG A 1 274 ? -1.016 6.977 -1.644 1.00 97.88 274 ARG A C 1
ATOM 2037 O O . ARG A 1 274 ? -1.480 5.852 -1.850 1.00 97.88 274 ARG A O 1
ATOM 2044 N N . VAL A 1 275 ? -0.920 7.932 -2.557 1.00 97.94 275 VAL A N 1
ATOM 2045 C CA . VAL A 1 275 ? -1.199 7.732 -3.973 1.00 97.94 275 VAL A CA 1
ATOM 2046 C C . VAL A 1 275 ? 0.128 7.721 -4.719 1.00 97.94 275 VAL A C 1
ATOM 2048 O O . VAL A 1 275 ? 0.947 8.638 -4.576 1.00 97.94 275 VAL A O 1
ATOM 2051 N N . GLU A 1 276 ? 0.316 6.654 -5.480 1.00 97.81 276 GLU A N 1
ATOM 2052 C CA . GLU A 1 276 ? 1.462 6.377 -6.339 1.00 97.81 276 GLU A CA 1
ATOM 2053 C C . GLU A 1 276 ? 0.928 6.164 -7.760 1.00 97.81 276 GLU A C 1
ATOM 2055 O O . GLU A 1 276 ? -0.133 5.556 -7.956 1.00 97.81 276 GLU A O 1
ATOM 2060 N N . THR A 1 277 ? 1.585 6.766 -8.748 1.00 96.12 277 THR A N 1
ATOM 2061 C CA . THR A 1 277 ? 1.156 6.688 -10.149 1.00 96.12 277 THR A CA 1
ATOM 2062 C C . THR A 1 277 ? 2.336 6.819 -11.098 1.00 96.12 277 THR A C 1
ATOM 2064 O O . THR A 1 277 ? 3.437 7.123 -10.669 1.00 96.12 277 THR A O 1
ATOM 2067 N N . GLY A 1 278 ? 2.106 6.644 -12.395 1.00 94.06 278 GLY A N 1
ATOM 2068 C CA . GLY A 1 278 ? 3.146 6.495 -13.407 1.00 94.06 278 GLY A CA 1
ATOM 2069 C C . GLY A 1 278 ? 2.965 5.162 -14.120 1.00 94.06 278 GLY A C 1
ATOM 2070 O O . GLY A 1 278 ? 1.906 4.908 -14.703 1.00 94.06 278 GLY A O 1
ATOM 2071 N N . GLY A 1 279 ? 3.981 4.314 -14.056 1.00 92.62 279 GLY A N 1
ATOM 2072 C CA . GLY A 1 279 ? 4.011 2.965 -14.598 1.00 92.62 279 GLY A CA 1
ATOM 2073 C C . GLY A 1 279 ? 4.674 2.946 -15.968 1.00 92.62 279 GLY A C 1
ATOM 2074 O O . GLY A 1 279 ? 5.429 3.851 -16.319 1.00 92.62 279 GLY A O 1
ATOM 2075 N N . HIS A 1 280 ? 4.391 1.910 -16.756 1.00 90.94 280 HIS A N 1
ATOM 2076 C CA . HIS A 1 280 ? 4.907 1.738 -18.117 1.00 90.94 280 HIS A CA 1
ATOM 2077 C C . HIS A 1 280 ? 4.316 2.777 -19.088 1.00 90.94 280 HIS A C 1
ATOM 2079 O O . HIS A 1 280 ? 3.408 2.455 -19.856 1.00 90.94 280 HIS A O 1
ATOM 2085 N N . GLY A 1 281 ? 4.784 4.028 -19.011 1.00 84.31 281 GLY A N 1
ATOM 2086 C CA . GLY A 1 281 ? 4.055 5.170 -19.574 1.00 84.31 281 GLY A CA 1
ATOM 2087 C C . GLY A 1 281 ? 4.900 6.328 -20.098 1.00 84.31 281 GLY A C 1
ATOM 2088 O O . GLY A 1 281 ? 4.390 7.443 -20.175 1.00 84.31 281 GLY A O 1
ATOM 2089 N N . TYR A 1 282 ? 6.172 6.128 -20.471 1.00 89.44 282 TYR A N 1
ATOM 2090 C CA . TYR A 1 282 ? 6.960 7.192 -21.131 1.00 89.44 282 TYR A CA 1
ATOM 2091 C C . TYR A 1 282 ? 6.232 7.773 -22.355 1.00 89.44 282 TYR A C 1
ATOM 2093 O O . TYR A 1 282 ? 6.183 8.987 -22.563 1.00 89.44 282 TYR A O 1
ATOM 2101 N N . ASP A 1 283 ? 5.631 6.891 -23.145 1.00 85.31 283 ASP A N 1
ATOM 2102 C CA . ASP A 1 283 ? 4.828 7.189 -24.325 1.00 85.31 283 ASP A CA 1
ATOM 2103 C C . ASP A 1 283 ? 3.470 7.829 -24.003 1.00 85.31 283 ASP A C 1
ATOM 2105 O O . ASP A 1 283 ? 2.910 8.503 -24.865 1.00 85.31 283 ASP A O 1
ATOM 2109 N N . SER A 1 284 ? 2.989 7.735 -22.760 1.00 87.94 284 SER A N 1
ATOM 2110 C CA . SER A 1 284 ? 1.824 8.491 -22.282 1.00 87.94 284 SER A CA 1
ATOM 2111 C C . SER A 1 284 ? 2.121 9.993 -22.146 1.00 87.94 284 SER A C 1
ATOM 2113 O O . SER A 1 284 ? 1.214 10.816 -22.259 1.00 87.94 284 SER A O 1
ATOM 2115 N N . PHE A 1 285 ? 3.388 10.379 -21.936 1.00 93.19 285 PHE A N 1
ATOM 2116 C CA . PHE A 1 285 ? 3.807 11.786 -21.822 1.00 93.19 285 PHE A CA 1
ATOM 2117 C C . PHE A 1 285 ? 4.353 12.365 -23.127 1.00 93.19 285 PHE A C 1
ATOM 2119 O O . PHE A 1 285 ? 4.165 13.556 -23.394 1.00 93.19 285 PHE A O 1
ATOM 2126 N N . LEU A 1 286 ? 4.999 11.530 -23.946 1.00 93.38 286 LEU A N 1
ATOM 2127 C CA . LEU A 1 286 ? 5.470 11.886 -25.284 1.00 93.38 286 LEU A CA 1
ATOM 2128 C C . LEU A 1 286 ? 4.922 10.918 -26.346 1.00 93.38 286 LEU A C 1
ATOM 2130 O O . LEU A 1 286 ? 5.690 10.145 -26.913 1.00 93.38 286 LEU A O 1
ATOM 2134 N N . PRO A 1 287 ? 3.621 10.960 -26.687 1.00 91.31 287 PRO A N 1
ATOM 2135 C CA . PRO A 1 287 ? 3.075 10.085 -27.717 1.00 91.31 287 PRO A CA 1
ATOM 2136 C C . PRO A 1 287 ? 3.810 10.259 -29.047 1.00 91.31 287 PRO A C 1
ATOM 2138 O O . PRO A 1 287 ? 3.911 11.362 -29.588 1.00 91.31 287 PRO A O 1
ATOM 2141 N N . LYS A 1 288 ? 4.286 9.155 -29.632 1.00 91.25 288 LYS A N 1
ATOM 2142 C CA . LYS A 1 288 ? 5.044 9.176 -30.896 1.00 91.25 288 LYS A CA 1
ATOM 2143 C C . LYS A 1 288 ? 4.307 9.867 -32.048 1.00 91.25 288 LYS A C 1
ATOM 2145 O O . LYS A 1 288 ? 4.948 10.436 -32.927 1.00 91.25 288 LYS A O 1
ATOM 2150 N N . ALA A 1 289 ? 2.976 9.798 -32.061 1.00 92.12 289 ALA A N 1
ATOM 2151 C CA . ALA A 1 289 ? 2.151 10.466 -33.065 1.00 92.12 289 ALA A CA 1
ATOM 2152 C C . ALA A 1 289 ? 2.288 11.999 -33.013 1.00 92.12 289 ALA A C 1
ATOM 2154 O O . ALA A 1 289 ? 2.291 12.642 -34.062 1.00 92.12 289 ALA A O 1
ATOM 2155 N N . ASP A 1 290 ? 2.459 12.555 -31.813 1.00 94.50 290 ASP A N 1
ATOM 2156 C CA . ASP A 1 290 ? 2.544 13.996 -31.570 1.00 94.50 290 ASP A CA 1
ATOM 2157 C C . ASP A 1 290 ? 3.995 14.498 -31.573 1.00 94.50 290 ASP A C 1
ATOM 2159 O O . ASP A 1 290 ? 4.258 15.661 -31.883 1.00 94.50 290 ASP A O 1
ATOM 2163 N N . TYR A 1 291 ? 4.943 13.608 -31.264 1.00 95.44 291 TYR A N 1
ATOM 2164 C CA . TYR A 1 291 ? 6.366 13.919 -31.132 1.00 95.44 291 TYR A CA 1
ATOM 2165 C C . TYR A 1 291 ? 7.278 13.056 -32.023 1.00 95.44 291 TYR A C 1
ATOM 2167 O O . TYR A 1 291 ? 8.296 12.557 -31.541 1.00 95.44 291 TYR A O 1
ATOM 2175 N N . PRO A 1 292 ? 6.991 12.859 -33.325 1.00 95.31 292 PRO A N 1
ATOM 2176 C CA . PRO A 1 292 ? 7.769 11.950 -34.174 1.00 95.31 292 PRO A CA 1
ATOM 2177 C C . PRO A 1 292 ? 9.258 12.322 -34.268 1.00 95.31 292 PRO A C 1
ATOM 2179 O O . PRO A 1 292 ? 10.099 11.442 -34.451 1.00 95.31 292 PRO A O 1
ATOM 2182 N N . GLN A 1 293 ? 9.598 13.604 -34.098 1.00 95.81 293 GLN A N 1
ATOM 2183 C CA . GLN A 1 293 ? 10.975 14.103 -34.073 1.00 95.81 293 GLN A CA 1
ATOM 2184 C C . GLN A 1 293 ? 11.812 13.550 -32.910 1.00 95.81 293 GLN A C 1
ATOM 2186 O O . GLN A 1 293 ? 13.034 13.524 -33.007 1.00 95.81 293 GLN A O 1
ATOM 2191 N N . TYR A 1 294 ? 11.173 13.095 -31.830 1.00 96.00 294 TYR A N 1
ATOM 2192 C CA . TYR A 1 294 ? 11.849 12.483 -30.686 1.00 96.00 294 TYR A CA 1
ATOM 2193 C C . TYR A 1 294 ? 12.022 10.969 -30.835 1.00 96.00 294 TYR A C 1
ATOM 2195 O O . TYR A 1 294 ? 12.509 10.336 -29.914 1.00 96.00 294 TYR A O 1
ATOM 2203 N N . TYR A 1 295 ? 11.638 10.375 -31.967 1.00 93.88 295 TYR A N 1
ATOM 2204 C CA . TYR A 1 295 ? 11.710 8.929 -32.217 1.00 93.88 295 TYR A CA 1
ATOM 2205 C C . TYR A 1 295 ? 12.519 8.613 -33.484 1.00 93.88 295 TYR A C 1
ATOM 2207 O O . TYR A 1 295 ? 12.218 7.647 -34.198 1.00 93.88 295 TYR A O 1
ATOM 2215 N N . ALA A 1 296 ? 13.519 9.437 -33.806 1.00 92.06 296 ALA A N 1
ATOM 2216 C CA . ALA A 1 296 ? 14.282 9.334 -35.045 1.00 92.06 296 ALA A CA 1
ATOM 2217 C C . ALA A 1 296 ? 15.132 8.056 -35.102 1.00 92.06 296 ALA A C 1
ATOM 2219 O O . ALA A 1 296 ? 15.338 7.514 -36.189 1.00 92.06 296 ALA A O 1
ATOM 2220 N N . SER A 1 297 ? 15.567 7.526 -33.952 1.00 89.00 297 SER A N 1
ATOM 2221 C CA . SER A 1 297 ? 16.251 6.226 -33.892 1.00 89.00 297 SER A CA 1
ATOM 2222 C C . SER A 1 297 ? 15.337 5.032 -34.216 1.00 89.00 297 SER A C 1
ATOM 2224 O O . SER A 1 297 ? 15.830 3.941 -34.514 1.00 89.00 297 SER A O 1
ATOM 2226 N N . GLY A 1 298 ? 14.014 5.247 -34.219 1.00 84.38 298 GLY A N 1
ATOM 2227 C CA . GLY A 1 298 ? 12.989 4.236 -34.460 1.00 84.38 298 GLY A CA 1
ATOM 2228 C C . GLY A 1 298 ? 12.793 3.313 -33.258 1.00 84.38 298 GLY A C 1
ATOM 2229 O O . GLY A 1 298 ? 13.741 2.953 -32.588 1.00 84.38 298 GLY A O 1
ATOM 2230 N N . GLY A 1 299 ? 11.558 2.919 -32.947 1.00 85.25 299 GLY A N 1
ATOM 2231 C CA . GLY A 1 299 ? 11.226 2.079 -31.784 1.00 85.25 299 GLY A CA 1
ATOM 2232 C C . GLY A 1 299 ? 10.149 2.690 -30.878 1.00 85.25 299 GLY A C 1
ATOM 2233 O O . GLY A 1 299 ? 9.470 3.626 -31.326 1.00 85.25 299 GLY A O 1
ATOM 2234 N N . PRO A 1 300 ? 9.958 2.119 -29.670 1.00 84.06 300 PRO A N 1
ATOM 2235 C CA . PRO A 1 300 ? 8.894 2.502 -28.740 1.00 84.06 300 PRO A CA 1
ATOM 2236 C C . PRO A 1 300 ? 9.299 3.553 -27.691 1.00 84.06 300 PRO A C 1
ATOM 2238 O O . PRO A 1 300 ? 8.413 4.153 -27.094 1.00 84.06 300 PRO A O 1
ATOM 2241 N N . LEU A 1 301 ? 10.594 3.812 -27.476 1.00 89.50 301 LEU A N 1
ATOM 2242 C CA . LEU A 1 301 ? 11.075 4.870 -26.574 1.00 89.50 301 LEU A CA 1
ATOM 2243 C C . LEU A 1 301 ? 11.467 6.121 -27.366 1.00 89.50 301 LEU A C 1
ATOM 2245 O O . LEU A 1 301 ? 11.889 6.020 -28.520 1.00 89.50 301 LEU A O 1
ATOM 2249 N N . PHE A 1 302 ? 11.339 7.293 -26.746 1.00 93.25 302 PHE A N 1
ATOM 2250 C CA . PHE A 1 302 ? 11.936 8.505 -27.297 1.00 93.25 302 PHE A CA 1
ATOM 2251 C C . PHE A 1 302 ? 13.470 8.417 -27.218 1.00 93.25 302 PHE A C 1
ATOM 2253 O O . PHE A 1 302 ? 14.027 7.701 -26.385 1.00 93.25 302 PHE A O 1
ATOM 2260 N N . ASP A 1 303 ? 14.161 9.147 -28.086 1.00 93.38 303 ASP A N 1
ATOM 2261 C CA . ASP A 1 303 ? 15.614 9.171 -28.207 1.00 93.38 303 ASP A CA 1
ATOM 2262 C C . ASP A 1 303 ? 16.227 9.825 -26.953 1.00 93.38 303 ASP A C 1
ATOM 2264 O O . ASP A 1 303 ? 16.456 11.029 -26.927 1.00 93.38 303 ASP A O 1
ATOM 2268 N N . ILE A 1 304 ? 16.502 9.039 -25.903 1.00 93.19 304 ILE A N 1
ATOM 2269 C CA . ILE A 1 304 ? 16.964 9.512 -24.574 1.00 93.19 304 ILE A CA 1
ATOM 2270 C C . ILE A 1 304 ? 18.209 10.415 -24.652 1.00 93.19 304 ILE A C 1
ATOM 2272 O O . ILE A 1 304 ? 18.393 11.311 -23.834 1.00 93.19 304 ILE A O 1
ATOM 2276 N N . TYR A 1 305 ? 19.075 10.199 -25.645 1.00 91.44 305 TYR A N 1
ATOM 2277 C CA . TYR A 1 305 ? 20.280 11.005 -25.856 1.00 91.44 305 TYR A CA 1
ATOM 2278 C C . TYR A 1 305 ? 20.015 12.362 -26.525 1.00 91.44 305 TYR A C 1
ATOM 2280 O O . TYR A 1 305 ? 20.945 13.164 -26.635 1.00 91.44 305 TYR A O 1
ATOM 2288 N N . ASN A 1 306 ? 18.801 12.599 -27.029 1.00 94.75 306 ASN A N 1
ATOM 2289 C CA . ASN A 1 306 ? 18.373 13.900 -27.519 1.00 94.75 306 ASN A CA 1
ATOM 2290 C C . ASN A 1 306 ? 17.948 14.750 -26.307 1.00 94.75 306 ASN A C 1
ATOM 2292 O O . ASN A 1 306 ? 16.900 14.466 -25.720 1.00 94.75 306 ASN A O 1
ATOM 2296 N N . PRO A 1 307 ? 18.719 15.791 -25.935 1.00 95.62 307 PRO A N 1
ATOM 2297 C CA . PRO A 1 307 ? 18.410 16.599 -24.759 1.00 95.62 307 PRO A CA 1
ATOM 2298 C C . PRO A 1 307 ? 17.027 17.254 -24.855 1.00 95.62 307 PRO A C 1
ATOM 2300 O O . PRO A 1 307 ? 16.308 17.284 -23.867 1.00 95.62 307 PRO A O 1
ATOM 2303 N N . GLU A 1 308 ? 16.588 17.665 -26.050 1.00 97.50 308 GLU A N 1
ATOM 2304 C CA . GLU A 1 308 ? 15.255 18.257 -26.226 1.00 97.50 308 GLU A CA 1
ATOM 2305 C C . GLU A 1 308 ? 14.126 17.258 -25.939 1.00 97.50 308 GLU A C 1
ATOM 2307 O O . GLU A 1 308 ? 13.074 17.645 -25.434 1.00 97.50 308 GLU A O 1
ATOM 2312 N N . ALA A 1 309 ? 14.329 15.975 -26.258 1.00 96.88 309 ALA A N 1
ATOM 2313 C CA . ALA A 1 309 ? 13.344 14.929 -25.991 1.00 96.88 309 ALA A CA 1
ATOM 2314 C C . ALA A 1 309 ? 13.263 14.612 -24.491 1.00 96.88 309 ALA A C 1
ATOM 2316 O O . ALA A 1 309 ? 12.166 14.513 -23.941 1.00 96.88 309 ALA A O 1
ATOM 2317 N N . LEU A 1 310 ? 14.418 14.490 -23.827 1.00 97.31 310 LEU A N 1
ATOM 2318 C CA . LEU A 1 310 ? 14.489 14.244 -22.387 1.00 97.31 310 LEU A CA 1
ATOM 2319 C C . LEU A 1 310 ? 13.894 15.413 -21.586 1.00 97.31 310 LEU A C 1
ATOM 2321 O O . LEU A 1 310 ? 13.044 15.185 -20.724 1.00 97.31 310 LEU A O 1
ATOM 2325 N N . ASP A 1 311 ? 14.255 16.652 -21.927 1.00 98.12 311 ASP A N 1
ATOM 2326 C CA . ASP A 1 311 ? 13.708 17.857 -21.295 1.00 98.12 311 ASP A CA 1
ATOM 2327 C C . ASP A 1 311 ? 12.188 17.944 -21.487 1.00 98.12 311 ASP A C 1
ATOM 2329 O O . ASP A 1 311 ? 11.450 18.265 -20.551 1.00 98.12 311 ASP A O 1
ATOM 2333 N N . ALA A 1 312 ? 11.692 17.614 -22.687 1.00 98.31 312 ALA A N 1
ATOM 2334 C CA . ALA A 1 312 ? 10.260 17.588 -22.963 1.00 98.31 312 ALA A CA 1
ATOM 2335 C C . ALA A 1 312 ? 9.529 16.540 -22.110 1.00 98.31 312 ALA A C 1
ATOM 2337 O O . ALA A 1 312 ? 8.469 16.847 -21.561 1.00 98.31 312 ALA A O 1
ATOM 2338 N N . TYR A 1 313 ? 10.086 15.333 -21.962 1.00 97.81 313 TYR A N 1
ATOM 2339 C CA . TYR A 1 313 ? 9.520 14.291 -21.100 1.00 97.81 313 TYR A CA 1
ATOM 2340 C C . TYR A 1 313 ? 9.434 14.765 -19.644 1.00 97.81 313 TYR A C 1
ATOM 2342 O O . TYR A 1 313 ? 8.355 14.758 -19.047 1.00 97.81 313 TYR A O 1
ATOM 2350 N N . VAL A 1 314 ? 10.547 15.255 -19.092 1.00 98.44 314 VAL A N 1
ATOM 2351 C CA . VAL A 1 314 ? 10.623 15.713 -17.698 1.00 98.44 314 VAL A CA 1
ATOM 2352 C C . VAL A 1 314 ? 9.671 16.883 -17.446 1.00 98.44 314 VAL A C 1
ATOM 2354 O O . VAL A 1 314 ? 8.943 16.883 -16.452 1.00 98.44 314 VAL A O 1
ATOM 2357 N N . ALA A 1 315 ? 9.586 17.843 -18.371 1.00 98.50 315 ALA A N 1
ATOM 2358 C CA . ALA A 1 315 ? 8.655 18.964 -18.266 1.00 98.50 315 ALA A CA 1
ATOM 2359 C C . ALA A 1 315 ? 7.182 18.514 -18.256 1.00 98.50 315 ALA A C 1
ATOM 2361 O O . ALA A 1 315 ? 6.364 19.093 -17.535 1.00 98.50 315 ALA A O 1
ATOM 2362 N N . LYS A 1 316 ? 6.831 17.479 -19.030 1.00 98.06 316 LYS A N 1
ATOM 2363 C CA . LYS A 1 316 ? 5.473 16.914 -19.071 1.00 98.06 316 LYS A CA 1
ATOM 2364 C C . LYS A 1 316 ? 5.113 16.193 -17.777 1.00 98.06 316 LYS A C 1
ATOM 2366 O O . LYS A 1 316 ? 4.025 16.429 -17.251 1.00 98.06 316 LYS A O 1
ATOM 2371 N N . VAL A 1 317 ? 6.024 15.383 -17.240 1.00 98.25 317 VAL A N 1
ATOM 2372 C CA . VAL A 1 317 ? 5.840 14.720 -15.940 1.00 98.25 317 VAL A CA 1
ATOM 2373 C C . VAL A 1 317 ? 5.699 15.758 -14.823 1.00 98.25 317 VAL A C 1
ATOM 2375 O O . VAL A 1 317 ? 4.754 15.699 -14.037 1.00 98.25 317 VAL A O 1
ATOM 2378 N N . LEU A 1 318 ? 6.570 16.770 -14.792 1.00 98.56 318 LEU A N 1
ATOM 2379 C CA . LEU A 1 318 ? 6.504 17.854 -13.811 1.00 98.56 318 LEU A CA 1
ATOM 2380 C C . LEU A 1 318 ? 5.166 18.610 -13.871 1.00 98.56 318 LEU A C 1
ATOM 2382 O O . LEU A 1 318 ? 4.569 18.896 -12.833 1.00 98.56 318 LEU A O 1
ATOM 2386 N N . ALA A 1 319 ? 4.677 18.932 -15.073 1.00 98.44 319 ALA A N 1
ATOM 2387 C CA . ALA A 1 319 ? 3.377 19.579 -15.245 1.00 98.44 319 ALA A CA 1
ATOM 2388 C C . ALA A 1 319 ? 2.227 18.697 -14.731 1.00 98.44 319 ALA A C 1
ATOM 2390 O O . ALA A 1 319 ? 1.370 19.178 -13.988 1.00 98.44 319 ALA A O 1
ATOM 2391 N N . PHE A 1 320 ? 2.249 17.403 -15.059 1.00 98.06 320 PHE A N 1
ATOM 2392 C CA . PHE A 1 320 ? 1.254 16.439 -14.596 1.00 98.06 320 PHE A CA 1
ATOM 2393 C C . PHE A 1 320 ? 1.195 16.353 -13.066 1.00 98.06 320 PHE A C 1
ATOM 2395 O O . PHE A 1 320 ? 0.103 16.411 -12.496 1.00 98.06 320 PHE A O 1
ATOM 2402 N N . LEU A 1 321 ? 2.355 16.276 -12.408 1.00 98.44 321 LEU A N 1
ATOM 2403 C CA . LEU A 1 321 ? 2.463 16.201 -10.950 1.00 98.44 321 LEU A CA 1
ATOM 2404 C C . LEU A 1 321 ? 2.054 17.512 -10.262 1.00 98.44 321 LEU A C 1
ATOM 2406 O O . LEU A 1 321 ? 1.367 17.478 -9.244 1.00 98.44 321 LEU A O 1
ATOM 2410 N N . ARG A 1 322 ? 2.387 18.680 -10.833 1.00 98.38 322 ARG A N 1
ATOM 2411 C CA . ARG A 1 322 ? 1.950 19.988 -10.298 1.00 98.38 322 ARG A CA 1
ATOM 2412 C C . ARG A 1 322 ? 0.428 20.128 -10.252 1.00 98.38 322 ARG A C 1
ATOM 2414 O O . ARG A 1 322 ? -0.112 20.725 -9.326 1.00 98.38 322 ARG A O 1
ATOM 2421 N N . GLU A 1 323 ? -0.268 19.576 -11.239 1.00 98.00 323 GLU A N 1
ATOM 2422 C CA . GLU A 1 323 ? -1.735 19.558 -11.289 1.00 98.00 323 GLU A CA 1
ATOM 2423 C C . GLU A 1 323 ? -2.364 18.503 -10.359 1.00 98.00 323 GLU A C 1
ATOM 2425 O O . GLU A 1 323 ? -3.585 18.500 -10.149 1.00 98.00 323 GLU A O 1
ATOM 2430 N N . ARG A 1 324 ? -1.548 17.587 -9.821 1.00 98.12 324 ARG A N 1
ATOM 2431 C CA . ARG A 1 324 ? -1.953 16.417 -9.029 1.00 98.12 324 ARG A CA 1
ATOM 2432 C C . ARG A 1 324 ? -1.141 16.314 -7.729 1.00 98.12 324 ARG A C 1
ATOM 2434 O O . ARG A 1 324 ? -0.420 15.337 -7.529 1.00 98.12 324 ARG A O 1
ATOM 2441 N N . PRO A 1 325 ? -1.268 17.307 -6.824 1.00 97.19 325 PRO A N 1
ATOM 2442 C CA . PRO A 1 325 ? -0.465 17.389 -5.602 1.00 97.19 325 PRO A CA 1
ATOM 2443 C C . PRO A 1 325 ? -0.730 16.254 -4.600 1.00 97.19 325 PRO A C 1
ATOM 2445 O O . PRO A 1 325 ? -0.006 16.129 -3.618 1.00 97.19 325 PRO A O 1
ATOM 2448 N N . GLU A 1 326 ? -1.769 15.441 -4.807 1.00 97.38 326 GLU A N 1
ATOM 2449 C CA . GLU A 1 326 ? -2.016 14.238 -4.012 1.00 97.38 326 GLU A CA 1
ATOM 2450 C C . GLU A 1 326 ? -1.025 13.088 -4.283 1.00 97.38 326 GLU A C 1
ATOM 2452 O O . GLU A 1 326 ? -0.945 12.156 -3.482 1.00 97.38 326 GLU A O 1
ATOM 2457 N N . ILE A 1 327 ? -0.314 13.1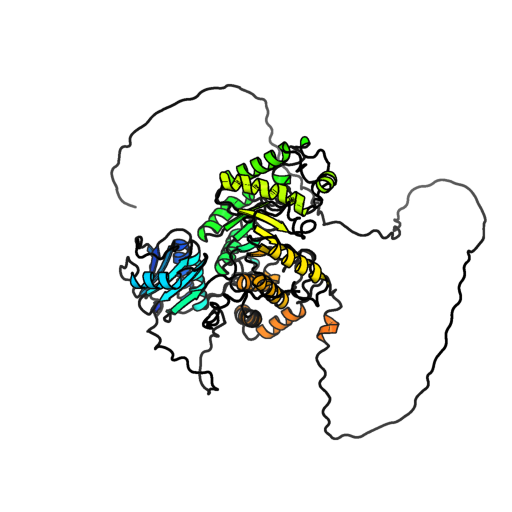18 -5.417 1.00 98.31 327 ILE A N 1
ATOM 2458 C CA . ILE A 1 327 ? 0.635 12.075 -5.809 1.00 98.31 327 ILE A CA 1
ATOM 2459 C C . ILE A 1 327 ? 1.927 12.294 -5.031 1.00 98.31 327 ILE A C 1
ATOM 2461 O O . ILE A 1 327 ? 2.509 13.375 -5.063 1.00 98.31 327 ILE A O 1
ATOM 2465 N N . THR A 1 328 ? 2.397 11.246 -4.359 1.00 97.25 328 THR A N 1
ATOM 2466 C CA . THR A 1 328 ? 3.606 11.310 -3.513 1.00 97.25 328 THR A CA 1
ATOM 2467 C C . THR A 1 328 ? 4.766 10.469 -4.042 1.00 97.25 328 THR A C 1
ATOM 2469 O O . THR A 1 328 ? 5.909 10.652 -3.619 1.00 97.25 328 THR A O 1
ATOM 2472 N N . VAL A 1 329 ? 4.487 9.558 -4.976 1.00 98.25 329 VAL A N 1
ATOM 2473 C CA . VAL A 1 329 ? 5.478 8.730 -5.668 1.00 98.25 329 VAL A CA 1
ATOM 2474 C C . VAL A 1 329 ? 5.105 8.675 -7.148 1.00 98.25 329 VAL A C 1
ATOM 2476 O O . VAL A 1 329 ? 3.932 8.486 -7.478 1.00 98.25 329 VAL A O 1
ATOM 2479 N N . PHE A 1 330 ? 6.093 8.900 -8.013 1.00 98.38 330 PHE A N 1
ATOM 2480 C CA . PHE A 1 330 ? 5.960 8.785 -9.458 1.00 98.38 330 PHE A CA 1
ATOM 2481 C C . PHE A 1 330 ? 6.824 7.644 -10.006 1.00 98.38 330 PHE A C 1
ATOM 2483 O O . PHE A 1 330 ? 8.053 7.684 -9.915 1.00 98.38 330 PHE A O 1
ATOM 2490 N N . ASP A 1 331 ? 6.169 6.675 -10.627 1.00 97.38 331 ASP A N 1
ATOM 2491 C CA . ASP A 1 331 ? 6.744 5.468 -11.205 1.00 97.38 331 ASP A CA 1
ATOM 2492 C C . ASP A 1 331 ? 7.240 5.780 -12.621 1.00 97.38 331 ASP A C 1
ATOM 2494 O O . ASP A 1 331 ? 6.477 5.806 -13.591 1.00 97.38 331 ASP A O 1
ATOM 2498 N N . CYS A 1 332 ? 8.535 6.055 -12.749 1.00 96.56 332 CYS A N 1
ATOM 2499 C CA . CYS A 1 332 ? 9.180 6.423 -14.005 1.00 96.56 332 CYS A CA 1
ATOM 2500 C C . CYS A 1 332 ? 9.633 5.160 -14.753 1.00 96.56 332 CYS A C 1
ATOM 2502 O O . CYS A 1 332 ? 10.830 4.913 -14.894 1.00 96.56 332 CYS A O 1
ATOM 2504 N N . TRP A 1 333 ? 8.685 4.323 -15.189 1.00 94.19 333 TRP A N 1
ATOM 2505 C CA . TRP A 1 333 ? 9.014 3.057 -15.851 1.00 94.19 333 TRP A CA 1
ATOM 2506 C C . TRP A 1 333 ? 8.991 3.192 -17.384 1.00 94.19 333 TRP A C 1
ATOM 2508 O O . TRP A 1 333 ? 8.068 3.793 -17.948 1.00 94.19 333 TRP A O 1
ATOM 2518 N N . PRO A 1 334 ? 9.959 2.585 -18.098 1.00 91.75 334 PRO A N 1
ATOM 2519 C CA . PRO A 1 334 ? 9.915 2.515 -19.555 1.00 91.75 334 PRO A CA 1
ATOM 2520 C C . PRO A 1 334 ? 8.705 1.686 -20.030 1.00 91.75 334 PRO A C 1
ATOM 2522 O O . PRO A 1 334 ? 8.163 0.905 -19.249 1.00 91.75 334 PRO A O 1
ATOM 2525 N N . PRO A 1 335 ? 8.279 1.795 -21.303 1.00 87.75 335 PRO A N 1
ATOM 2526 C CA . PRO A 1 335 ? 7.186 0.979 -21.838 1.00 87.75 335 PRO A CA 1
ATOM 2527 C C . PRO A 1 335 ? 7.448 -0.529 -21.653 1.00 87.75 335 PRO A C 1
ATOM 2529 O O . PRO A 1 335 ? 8.541 -0.997 -21.962 1.00 87.75 335 PRO A O 1
ATOM 2532 N N . ASP A 1 336 ? 6.444 -1.285 -21.194 1.00 83.00 336 ASP A N 1
ATOM 2533 C CA . ASP A 1 336 ? 6.567 -2.678 -20.705 1.00 83.00 336 ASP A CA 1
ATOM 2534 C C . ASP A 1 336 ? 7.235 -3.621 -21.722 1.00 83.00 336 ASP A C 1
ATOM 2536 O O . ASP A 1 336 ? 8.274 -4.232 -21.476 1.00 83.00 336 ASP A O 1
ATOM 2540 N N . VAL A 1 337 ? 6.683 -3.665 -22.935 1.00 70.00 337 VAL A N 1
ATOM 2541 C CA . VAL A 1 337 ? 7.193 -4.479 -24.052 1.00 70.00 337 VAL A CA 1
ATOM 2542 C C . VAL A 1 337 ? 8.201 -3.723 -24.929 1.00 70.00 337 VAL A C 1
ATOM 2544 O O . VAL A 1 337 ? 8.559 -4.177 -26.020 1.00 70.00 337 VAL A O 1
ATOM 2547 N N . GLY A 1 338 ? 8.638 -2.539 -24.493 1.00 67.44 338 GLY A N 1
ATOM 2548 C CA . GLY A 1 338 ? 9.513 -1.661 -25.251 1.00 67.44 338 GLY A CA 1
ATOM 2549 C C . GLY A 1 338 ? 10.983 -2.047 -25.117 1.00 67.44 338 GLY A C 1
ATOM 2550 O O . GLY A 1 338 ? 11.588 -1.878 -24.065 1.00 67.44 338 GLY A O 1
ATOM 2551 N N . ALA A 1 339 ? 11.604 -2.505 -26.206 1.00 79.56 339 ALA A N 1
ATOM 2552 C CA . ALA A 1 339 ? 13.053 -2.676 -26.231 1.00 79.56 339 ALA A CA 1
ATOM 2553 C C . ALA A 1 339 ? 13.754 -1.319 -26.391 1.00 79.56 339 ALA A C 1
ATOM 2555 O O . ALA A 1 339 ? 13.437 -0.547 -27.303 1.00 79.56 339 ALA A O 1
ATOM 2556 N N . PHE A 1 340 ? 14.757 -1.066 -25.549 1.00 89.50 340 PHE A N 1
ATOM 2557 C CA . PHE A 1 340 ? 15.705 0.024 -25.764 1.00 89.50 340 PHE A CA 1
ATOM 2558 C C . PHE A 1 340 ? 16.377 -0.145 -27.131 1.00 89.50 340 PHE A C 1
ATOM 2560 O O . PHE A 1 340 ? 16.853 -1.223 -27.493 1.00 89.50 340 PHE A O 1
ATOM 2567 N N . GLN A 1 341 ? 16.373 0.928 -27.914 1.00 90.88 341 GLN A N 1
ATOM 2568 C CA . GLN A 1 341 ? 16.763 0.900 -29.320 1.00 90.88 341 GLN A CA 1
ATOM 2569 C C . GLN A 1 341 ? 18.283 0.780 -29.436 1.00 90.88 341 GLN A C 1
ATOM 2571 O O . GLN A 1 341 ? 19.012 1.284 -28.580 1.00 90.88 341 GLN A O 1
ATOM 2576 N N . LYS A 1 342 ? 18.784 0.168 -30.518 1.00 92.56 342 LYS A N 1
ATOM 2577 C CA . LYS A 1 342 ? 20.230 -0.049 -30.708 1.00 92.56 342 LYS A CA 1
ATOM 2578 C C . LYS A 1 342 ? 21.065 1.228 -30.503 1.00 92.56 342 LYS A C 1
ATOM 2580 O O . LYS A 1 342 ? 22.047 1.127 -29.783 1.00 92.56 342 LYS A O 1
ATOM 2585 N N . PRO A 1 343 ? 20.698 2.417 -31.025 1.00 93.31 343 PRO A N 1
ATOM 2586 C CA . PRO A 1 343 ? 21.497 3.625 -30.795 1.00 93.31 343 PRO A CA 1
ATOM 2587 C C . PRO A 1 343 ? 21.588 4.044 -29.321 1.00 93.31 343 PRO A C 1
ATOM 2589 O O . PRO A 1 343 ? 22.619 4.556 -28.892 1.00 93.31 343 PRO A O 1
ATOM 2592 N N . ILE A 1 344 ? 20.541 3.790 -28.528 1.00 93.12 344 ILE A N 1
ATOM 2593 C CA . ILE A 1 344 ? 20.568 4.010 -27.078 1.00 93.12 344 ILE A CA 1
ATOM 2594 C C . ILE A 1 344 ? 21.526 3.007 -26.422 1.00 93.12 344 ILE A C 1
ATOM 2596 O O . ILE A 1 344 ? 22.373 3.395 -25.622 1.00 93.12 344 ILE A O 1
ATOM 2600 N N . LEU A 1 345 ? 21.447 1.729 -26.799 1.00 94.25 345 LEU A N 1
ATOM 2601 C CA . LEU A 1 345 ? 22.322 0.684 -26.258 1.00 94.25 345 LEU A CA 1
ATOM 2602 C C . LEU A 1 345 ? 23.791 0.865 -26.661 1.00 94.25 345 LEU A C 1
ATOM 2604 O O . LEU A 1 345 ? 24.670 0.664 -25.834 1.00 94.25 345 LEU A O 1
ATOM 2608 N N . ASP A 1 346 ? 24.062 1.298 -27.892 1.00 94.88 346 ASP A N 1
ATOM 2609 C CA . ASP A 1 346 ? 25.413 1.614 -28.365 1.00 94.88 346 ASP A CA 1
ATOM 2610 C C . ASP A 1 346 ? 26.043 2.745 -27.536 1.00 94.88 346 ASP A C 1
ATOM 2612 O O . ASP A 1 346 ? 27.259 2.778 -27.360 1.00 94.88 346 ASP A O 1
ATOM 2616 N N . ARG A 1 347 ? 25.219 3.673 -27.029 1.00 95.06 347 ARG A N 1
ATOM 2617 C CA . ARG A 1 347 ? 25.673 4.819 -26.239 1.00 95.06 347 ARG A CA 1
ATOM 2618 C C . ARG A 1 347 ? 25.839 4.501 -24.757 1.00 95.06 347 ARG A C 1
ATOM 2620 O O . ARG A 1 347 ? 26.837 4.905 -24.173 1.00 95.06 347 ARG A O 1
ATOM 2627 N N . TYR A 1 348 ? 24.856 3.840 -24.151 1.00 95.94 348 TYR A N 1
ATOM 2628 C CA . TYR A 1 348 ? 24.802 3.644 -22.698 1.00 95.94 348 TYR A CA 1
ATOM 2629 C C . TYR A 1 348 ? 25.196 2.231 -22.259 1.00 95.94 348 TYR A C 1
ATOM 2631 O O . TYR A 1 348 ? 25.266 1.960 -21.067 1.00 95.94 348 TYR A O 1
ATOM 2639 N N . GLY A 1 349 ? 25.440 1.308 -23.190 1.00 96.69 349 GLY A N 1
ATOM 2640 C CA . GLY A 1 349 ? 25.905 -0.056 -22.923 1.00 96.69 349 GLY A CA 1
ATOM 2641 C C . GLY A 1 349 ? 24.816 -1.025 -22.455 1.00 96.69 349 GLY A C 1
ATOM 2642 O O . GLY A 1 349 ? 24.798 -2.176 -22.891 1.00 96.69 349 GLY A O 1
ATOM 2643 N N . SER A 1 350 ? 23.876 -0.581 -21.614 1.00 95.75 350 SER A N 1
ATOM 2644 C CA . SER A 1 350 ? 22.784 -1.422 -21.114 1.00 95.75 350 SER A CA 1
ATOM 2645 C C . SER A 1 350 ? 21.447 -0.673 -20.989 1.00 95.75 350 SER A C 1
ATOM 2647 O O . SER A 1 350 ? 21.429 0.551 -20.827 1.00 95.75 350 SER A O 1
ATOM 2649 N N . PRO A 1 351 ? 20.310 -1.395 -21.016 1.00 94.88 351 PRO A N 1
ATOM 2650 C CA . PRO A 1 351 ? 18.997 -0.836 -20.690 1.00 94.88 351 PRO A CA 1
ATOM 2651 C C . PRO A 1 351 ? 18.950 -0.186 -19.301 1.00 94.88 351 PRO A C 1
ATOM 2653 O O . PRO A 1 351 ? 18.372 0.884 -19.146 1.00 94.88 351 PRO A O 1
ATOM 2656 N N . ALA A 1 352 ? 19.587 -0.802 -18.297 1.00 95.81 352 ALA A N 1
ATOM 2657 C CA . ALA A 1 352 ? 19.593 -0.286 -16.929 1.00 95.81 352 ALA A CA 1
ATOM 2658 C C . ALA A 1 352 ? 20.330 1.058 -16.822 1.00 95.81 352 ALA A C 1
ATOM 2660 O O . ALA A 1 352 ? 19.858 1.946 -16.113 1.00 95.81 352 ALA A O 1
ATOM 2661 N N . ASN A 1 353 ? 21.435 1.217 -17.560 1.00 97.38 353 ASN A N 1
ATOM 2662 C CA . ASN A 1 353 ? 22.179 2.474 -17.658 1.00 97.38 353 ASN A CA 1
ATOM 2663 C C . ASN A 1 353 ? 21.333 3.564 -18.328 1.00 97.38 353 ASN A C 1
ATOM 2665 O O . ASN A 1 353 ? 21.250 4.683 -17.829 1.00 97.38 353 ASN A O 1
ATOM 2669 N N . ALA A 1 354 ? 20.669 3.226 -19.437 1.00 95.44 354 ALA A N 1
ATOM 2670 C CA . ALA A 1 354 ? 19.808 4.156 -20.162 1.00 95.44 354 ALA A CA 1
ATOM 2671 C C . ALA A 1 354 ? 18.594 4.609 -19.330 1.00 95.44 354 ALA A C 1
ATOM 2673 O O . ALA A 1 354 ? 18.264 5.793 -19.330 1.00 95.44 354 ALA A O 1
ATOM 2674 N N . GLU A 1 355 ? 17.951 3.699 -18.590 1.00 96.00 355 GLU A N 1
ATOM 2675 C CA . GLU A 1 355 ? 16.857 4.040 -17.670 1.00 96.00 355 GLU A CA 1
ATOM 2676 C C . GLU A 1 355 ? 17.332 4.999 -16.569 1.00 96.00 355 GLU A C 1
ATOM 2678 O O . GLU A 1 355 ? 16.669 5.999 -16.294 1.00 96.00 355 GLU A O 1
ATOM 2683 N N . SER A 1 356 ? 18.515 4.755 -15.994 1.00 96.75 356 SER A N 1
ATOM 2684 C CA . SER A 1 356 ? 19.096 5.620 -14.963 1.00 96.75 356 SER A CA 1
ATOM 2685 C C . SER A 1 356 ? 19.322 7.059 -15.427 1.00 96.75 356 SER A C 1
ATOM 2687 O O . SER A 1 356 ? 19.170 7.969 -14.618 1.00 96.75 356 SER A O 1
ATOM 2689 N N . VAL A 1 357 ? 19.618 7.296 -16.710 1.00 96.94 357 VAL A N 1
ATOM 2690 C CA . VAL A 1 357 ? 19.723 8.662 -17.260 1.00 96.94 357 VAL A CA 1
ATOM 2691 C C . VAL A 1 357 ? 18.390 9.405 -17.146 1.00 96.94 357 VAL A C 1
ATOM 2693 O O . VAL A 1 357 ? 18.364 10.544 -16.686 1.00 96.94 357 VAL A O 1
ATOM 2696 N N . VAL A 1 358 ? 17.283 8.756 -17.517 1.00 97.38 358 VAL A N 1
ATOM 2697 C CA . VAL A 1 358 ? 15.942 9.361 -17.468 1.00 97.38 358 VAL A CA 1
ATOM 2698 C C . VAL A 1 358 ? 15.498 9.584 -16.023 1.00 97.38 358 VAL A C 1
ATOM 2700 O O . VAL A 1 358 ? 15.041 10.669 -15.667 1.00 97.38 358 VAL A O 1
ATOM 2703 N N . VAL A 1 359 ? 15.662 8.564 -15.178 1.00 98.00 359 VAL A N 1
ATOM 2704 C CA . VAL A 1 359 ? 15.240 8.593 -13.772 1.00 98.00 359 VAL A CA 1
ATOM 2705 C C . VAL A 1 359 ? 16.017 9.644 -12.980 1.00 98.00 359 VAL A C 1
ATOM 2707 O O . VAL A 1 359 ? 15.406 10.437 -12.267 1.00 98.00 359 VAL A O 1
ATOM 2710 N N . ASN A 1 360 ? 17.346 9.691 -13.118 1.00 97.88 360 ASN A N 1
ATOM 2711 C CA . ASN A 1 360 ? 18.170 10.635 -12.362 1.00 97.88 360 ASN A CA 1
ATOM 2712 C C . ASN A 1 360 ? 17.899 12.089 -12.777 1.00 97.88 360 ASN A C 1
ATOM 2714 O O . ASN A 1 360 ? 17.890 12.968 -11.916 1.00 97.88 360 ASN A O 1
ATOM 2718 N N . GLU A 1 361 ? 17.633 12.349 -14.062 1.00 98.06 361 GLU A N 1
ATOM 2719 C CA . GLU A 1 361 ? 17.270 13.697 -14.512 1.00 98.06 361 GLU A CA 1
ATOM 2720 C C . GLU A 1 361 ? 15.906 14.131 -13.957 1.00 98.06 361 GLU A C 1
ATOM 2722 O O . GLU A 1 361 ? 15.763 15.255 -13.470 1.00 98.06 361 GLU A O 1
ATOM 2727 N N . LEU A 1 362 ? 14.921 13.226 -13.928 1.00 98.38 362 LEU A N 1
ATOM 2728 C CA . LEU A 1 362 ? 13.632 13.512 -13.301 1.00 98.38 362 LEU A CA 1
ATOM 2729 C C . LEU A 1 362 ? 13.787 13.813 -11.803 1.00 98.38 362 LEU A C 1
ATOM 2731 O O . LEU A 1 362 ? 13.231 14.797 -11.320 1.00 98.38 362 LEU A O 1
ATOM 2735 N N . VAL A 1 363 ? 14.568 13.011 -11.070 1.00 98.12 363 VAL A N 1
ATOM 2736 C CA . VAL A 1 363 ? 14.846 13.243 -9.641 1.00 98.12 363 VAL A CA 1
ATOM 2737 C C . VAL A 1 363 ? 15.479 14.609 -9.417 1.00 98.12 363 VAL A C 1
ATOM 2739 O O . VAL A 1 363 ? 15.042 15.341 -8.529 1.00 98.12 363 VAL A O 1
ATOM 2742 N N . ARG A 1 364 ? 16.476 14.979 -10.232 1.00 97.88 364 ARG A N 1
ATOM 2743 C CA . ARG A 1 364 ? 17.150 16.279 -10.141 1.00 97.88 364 ARG A CA 1
ATOM 2744 C C . ARG A 1 364 ? 16.145 17.430 -10.221 1.00 97.88 364 ARG A C 1
ATOM 2746 O O . ARG A 1 364 ? 16.190 18.326 -9.384 1.00 97.88 364 ARG A O 1
ATOM 2753 N N . VAL A 1 365 ? 15.224 17.379 -11.185 1.00 98.31 365 VAL A N 1
ATOM 2754 C CA . VAL A 1 365 ? 14.192 18.412 -11.371 1.00 98.31 365 VAL A CA 1
ATOM 2755 C C . VAL A 1 365 ? 13.145 18.386 -10.255 1.00 98.31 365 VAL A C 1
ATOM 2757 O O . VAL A 1 365 ? 12.799 19.437 -9.715 1.00 98.31 365 VAL A O 1
ATOM 2760 N N . LEU A 1 366 ? 12.642 17.211 -9.865 1.00 98.19 366 LEU A N 1
ATOM 2761 C CA . LEU A 1 366 ? 11.614 17.116 -8.822 1.00 98.19 366 LEU A CA 1
ATOM 2762 C C . LEU A 1 366 ? 12.133 17.530 -7.443 1.00 98.19 366 LEU A C 1
ATOM 2764 O O . LEU A 1 366 ? 11.382 18.128 -6.679 1.00 98.19 366 LEU A O 1
ATOM 2768 N N . ARG A 1 367 ? 13.413 17.300 -7.137 1.00 96.88 367 ARG A N 1
ATOM 2769 C CA . ARG A 1 367 ? 14.029 17.753 -5.881 1.00 96.88 367 ARG A CA 1
ATOM 2770 C C . ARG A 1 367 ? 13.962 19.276 -5.716 1.00 96.88 367 ARG A C 1
ATOM 2772 O O . ARG A 1 367 ? 13.819 19.761 -4.596 1.00 96.88 367 ARG A O 1
ATOM 2779 N N . GLU A 1 368 ? 14.045 20.021 -6.816 1.00 97.06 368 GLU A N 1
ATOM 2780 C CA . GLU A 1 368 ? 13.951 21.485 -6.827 1.00 97.06 368 GLU A CA 1
ATOM 2781 C C . GLU A 1 368 ? 12.492 21.963 -6.856 1.00 97.06 368 GLU A C 1
ATOM 2783 O O . GLU A 1 368 ? 12.114 22.871 -6.117 1.00 97.06 368 GLU A O 1
ATOM 2788 N N . GLU A 1 369 ? 11.659 21.337 -7.690 1.00 98.19 369 GLU A N 1
ATOM 2789 C CA . GLU A 1 369 ? 10.337 21.865 -8.041 1.00 98.19 369 GLU A CA 1
ATOM 2790 C C . GLU A 1 369 ? 9.179 21.270 -7.228 1.00 98.19 369 GLU A C 1
ATOM 2792 O O . GLU A 1 369 ? 8.158 21.930 -7.031 1.00 98.19 369 GLU A O 1
ATOM 2797 N N . LEU A 1 370 ? 9.313 20.021 -6.775 1.00 97.94 370 LEU A N 1
ATOM 2798 C CA . LEU A 1 370 ? 8.298 19.247 -6.053 1.00 97.94 370 LEU A CA 1
ATOM 2799 C C . LEU A 1 370 ? 8.955 18.313 -5.007 1.00 97.94 370 LEU A C 1
ATOM 2801 O O . LEU A 1 370 ? 8.800 17.094 -5.095 1.00 97.94 370 LEU A O 1
ATOM 2805 N N . PRO A 1 371 ? 9.645 18.841 -3.974 1.00 95.44 371 PRO A N 1
ATOM 2806 C CA . PRO A 1 371 ? 10.457 18.040 -3.041 1.00 95.44 371 PRO A CA 1
ATOM 2807 C C . PRO A 1 371 ? 9.672 17.004 -2.212 1.00 95.44 371 PRO A C 1
ATOM 2809 O O . PRO A 1 371 ? 10.268 16.173 -1.533 1.00 95.44 371 PRO A O 1
ATOM 2812 N N . GLY A 1 372 ? 8.335 17.052 -2.232 1.00 93.81 372 GLY A N 1
ATOM 2813 C CA . GLY A 1 372 ? 7.467 16.051 -1.605 1.00 93.81 372 GLY A CA 1
ATOM 2814 C C . GLY A 1 372 ? 7.185 14.816 -2.471 1.00 93.81 372 GLY A C 1
ATOM 2815 O O . GLY A 1 372 ? 6.568 13.876 -1.971 1.00 93.81 372 GLY A O 1
ATOM 2816 N N . VAL A 1 373 ? 7.604 14.809 -3.742 1.00 98.19 373 VAL A N 1
ATOM 2817 C CA . VAL A 1 373 ? 7.381 13.701 -4.680 1.00 98.19 373 VAL A CA 1
ATOM 2818 C C . VAL A 1 373 ? 8.660 12.889 -4.835 1.00 98.19 373 VAL A C 1
ATOM 2820 O O . VAL A 1 373 ? 9.707 13.420 -5.201 1.00 98.19 373 VAL A O 1
ATOM 2823 N N . ARG A 1 374 ? 8.570 11.582 -4.585 1.00 97.75 374 ARG A N 1
ATOM 2824 C CA . ARG A 1 374 ? 9.667 10.638 -4.837 1.00 97.75 374 ARG A CA 1
ATOM 2825 C C . ARG A 1 374 ? 9.535 10.018 -6.221 1.00 97.75 374 ARG A C 1
ATOM 2827 O O . ARG A 1 374 ? 8.429 9.901 -6.741 1.00 97.75 374 ARG A O 1
ATOM 2834 N N . VAL A 1 375 ? 10.655 9.579 -6.783 1.00 98.31 375 VAL A N 1
ATOM 2835 C CA . VAL A 1 375 ? 10.680 8.834 -8.046 1.00 98.31 375 VAL A CA 1
ATOM 2836 C C . VAL A 1 375 ? 10.957 7.371 -7.760 1.00 98.31 375 VAL A C 1
ATOM 2838 O O . VAL A 1 375 ? 11.848 7.034 -6.975 1.00 98.31 375 VAL A O 1
ATOM 2841 N N . GLU A 1 376 ? 10.210 6.514 -8.432 1.00 97.94 376 GLU A N 1
ATOM 2842 C CA . GLU A 1 376 ? 10.473 5.091 -8.501 1.00 97.94 376 GLU A CA 1
ATOM 2843 C C . GLU A 1 376 ? 10.999 4.701 -9.887 1.00 97.94 376 GLU A C 1
ATOM 2845 O O . GLU A 1 376 ? 10.561 5.229 -10.912 1.00 97.94 376 GLU A O 1
ATOM 2850 N N . ARG A 1 377 ? 11.931 3.746 -9.907 1.00 96.69 377 ARG A N 1
ATOM 2851 C CA . ARG A 1 377 ? 12.336 3.003 -11.102 1.00 96.69 377 ARG A CA 1
ATOM 2852 C C . ARG A 1 377 ? 12.012 1.527 -10.944 1.00 96.69 377 ARG A C 1
ATOM 2854 O O . ARG A 1 377 ? 12.016 1.017 -9.823 1.00 96.69 377 ARG A O 1
ATOM 2861 N N . ILE A 1 378 ? 11.890 0.820 -12.061 1.00 95.94 378 ILE A N 1
ATOM 2862 C CA . ILE A 1 378 ? 11.662 -0.623 -12.041 1.00 95.94 378 ILE A CA 1
ATOM 2863 C C . ILE A 1 378 ? 12.946 -1.390 -12.388 1.00 95.94 378 ILE A C 1
ATOM 2865 O O . ILE A 1 378 ? 13.697 -1.026 -13.292 1.00 95.94 378 ILE A O 1
ATOM 2869 N N . ALA A 1 379 ? 13.216 -2.475 -11.666 1.00 96.94 379 ALA A N 1
ATOM 2870 C CA . ALA A 1 379 ? 14.224 -3.469 -12.021 1.00 96.94 379 ALA A CA 1
ATOM 2871 C C . ALA A 1 379 ? 13.512 -4.707 -12.581 1.00 96.94 379 ALA A C 1
ATOM 2873 O O . ALA A 1 379 ? 13.230 -5.674 -11.868 1.00 96.94 379 ALA A O 1
ATOM 2874 N N . TYR A 1 380 ? 13.193 -4.648 -13.875 1.00 94.00 380 TYR A N 1
ATOM 2875 C CA . TYR A 1 380 ? 12.275 -5.562 -14.556 1.00 94.00 380 TYR A CA 1
ATOM 2876 C C . TYR A 1 380 ? 12.777 -5.924 -15.950 1.00 94.00 380 TYR A C 1
ATOM 2878 O O . TYR A 1 380 ? 13.361 -5.101 -16.650 1.00 94.00 380 TYR A O 1
ATOM 2886 N N . ALA A 1 381 ? 12.537 -7.166 -16.375 1.00 92.06 381 ALA A N 1
ATOM 2887 C CA . ALA A 1 381 ? 12.898 -7.659 -17.704 1.00 92.06 381 ALA A CA 1
ATOM 2888 C C . ALA A 1 381 ? 14.343 -7.286 -18.110 1.00 92.06 381 ALA A C 1
ATOM 2890 O O . ALA A 1 381 ? 15.303 -7.824 -17.555 1.00 92.06 381 ALA A O 1
ATOM 2891 N N . SER A 1 382 ? 14.514 -6.367 -19.064 1.00 91.12 382 SER A N 1
ATOM 2892 C CA . SER A 1 382 ? 15.824 -5.935 -19.558 1.00 91.12 382 SER A CA 1
ATOM 2893 C C . SER A 1 382 ? 16.627 -5.072 -18.573 1.00 91.12 382 SER A C 1
ATOM 2895 O O . SER A 1 382 ? 17.824 -4.886 -18.783 1.00 91.12 382 SER A O 1
ATOM 2897 N N . THR A 1 383 ? 16.002 -4.567 -17.507 1.00 94.00 383 THR A N 1
ATOM 2898 C CA . THR A 1 383 ? 16.610 -3.710 -16.471 1.00 94.00 383 THR A CA 1
ATOM 2899 C C . THR A 1 383 ? 16.726 -4.419 -15.115 1.00 94.00 383 THR A C 1
ATOM 2901 O O . THR A 1 383 ? 16.991 -3.792 -14.096 1.00 94.00 383 THR A O 1
ATOM 2904 N N . VAL A 1 384 ? 16.579 -5.753 -15.084 1.00 95.69 384 VAL A N 1
ATOM 2905 C CA . VAL A 1 384 ? 16.660 -6.552 -13.844 1.00 95.69 384 VAL A CA 1
ATOM 2906 C C . VAL A 1 384 ? 18.014 -6.435 -13.130 1.00 95.69 384 VAL A C 1
ATOM 2908 O O . VAL A 1 384 ? 18.083 -6.551 -11.908 1.00 95.69 384 VAL A O 1
ATOM 2911 N N . GLN A 1 385 ? 19.102 -6.227 -13.875 1.00 96.69 385 GLN A N 1
ATOM 2912 C CA . GLN A 1 385 ? 20.432 -6.015 -13.301 1.00 96.69 385 GLN A CA 1
ATOM 2913 C C . GLN A 1 385 ? 20.618 -4.540 -12.922 1.00 96.69 385 GLN A C 1
ATOM 2915 O O . GLN A 1 385 ? 20.096 -3.674 -13.627 1.00 96.69 385 GLN A O 1
ATOM 2920 N N . PRO A 1 386 ? 21.383 -4.241 -11.856 1.00 97.88 386 PRO A N 1
ATOM 2921 C CA . PRO A 1 386 ? 21.740 -2.864 -11.546 1.00 97.88 386 PRO A CA 1
ATOM 2922 C C . PRO A 1 386 ? 22.521 -2.216 -12.698 1.00 97.88 386 PRO A C 1
ATOM 2924 O O . PRO A 1 386 ? 23.211 -2.926 -13.437 1.00 97.88 386 PRO A O 1
ATOM 2927 N N . PRO A 1 387 ? 22.437 -0.882 -12.844 1.00 97.81 387 PRO A N 1
ATOM 2928 C CA . PRO A 1 387 ? 23.277 -0.152 -13.781 1.00 97.81 387 PRO A CA 1
ATOM 2929 C C . PRO A 1 387 ? 24.754 -0.236 -13.375 1.00 97.81 387 PRO A C 1
ATOM 2931 O O . PRO A 1 387 ? 25.092 -0.526 -12.220 1.00 97.81 387 PRO A O 1
ATOM 2934 N N . ASP A 1 388 ? 25.634 0.068 -14.323 1.00 98.19 388 ASP A N 1
ATOM 2935 C CA . ASP A 1 388 ? 27.058 0.240 -14.061 1.00 98.19 388 ASP A CA 1
ATOM 2936 C C . ASP A 1 388 ? 27.288 1.398 -13.072 1.00 98.19 388 ASP A C 1
ATOM 2938 O O . ASP A 1 388 ? 26.481 2.331 -13.017 1.00 98.19 388 ASP A O 1
ATOM 2942 N N . PRO A 1 389 ? 28.396 1.399 -12.302 1.00 96.69 389 PRO A N 1
ATOM 2943 C CA . PRO A 1 389 ? 28.647 2.423 -11.285 1.00 96.69 389 PRO A CA 1
ATOM 2944 C C . PRO A 1 389 ? 28.601 3.872 -11.795 1.00 96.69 389 PRO A C 1
ATOM 2946 O O . PRO A 1 389 ? 28.230 4.766 -11.041 1.00 96.69 389 PRO A O 1
ATOM 2949 N N . GLU A 1 390 ? 28.954 4.111 -13.062 1.00 97.06 390 GLU A N 1
ATOM 2950 C CA . GLU A 1 390 ? 28.896 5.443 -13.684 1.00 97.06 390 GLU A CA 1
ATOM 2951 C C . GLU A 1 390 ? 27.461 5.927 -13.973 1.00 97.06 390 GLU A C 1
ATOM 2953 O O . GLU A 1 390 ? 27.227 7.129 -14.067 1.00 97.06 390 GLU A O 1
ATOM 2958 N N . TYR A 1 391 ? 26.498 5.002 -14.040 1.00 97.25 391 TYR A N 1
ATOM 2959 C CA . TYR A 1 391 ? 25.064 5.259 -14.195 1.00 97.25 391 TYR A CA 1
ATOM 2960 C C . TYR A 1 391 ? 24.280 4.858 -12.939 1.00 97.25 391 TYR A C 1
ATOM 2962 O O . TYR A 1 391 ? 23.106 4.495 -13.025 1.00 97.25 391 TYR A O 1
ATOM 2970 N N . ALA A 1 392 ? 24.915 4.882 -11.763 1.00 96.69 392 ALA A N 1
ATOM 2971 C CA . ALA A 1 392 ? 24.251 4.537 -10.513 1.00 96.69 392 ALA A CA 1
ATOM 2972 C C . ALA A 1 392 ? 22.939 5.325 -10.345 1.00 96.69 392 ALA A C 1
ATOM 2974 O O . ALA A 1 392 ? 22.850 6.515 -10.661 1.00 96.69 392 ALA A O 1
ATOM 2975 N N . SER A 1 393 ? 21.901 4.643 -9.858 1.00 95.50 393 SER A N 1
ATOM 2976 C CA . SER A 1 393 ? 20.627 5.305 -9.559 1.00 95.50 393 SER A CA 1
ATOM 2977 C C . SER A 1 393 ? 20.819 6.270 -8.388 1.00 95.50 393 SER A C 1
ATOM 2979 O O . SER A 1 393 ? 21.566 5.962 -7.455 1.00 95.50 393 SER A O 1
ATOM 2981 N N . ASP A 1 394 ? 20.169 7.432 -8.444 1.00 96.31 394 ASP A N 1
ATOM 2982 C CA . ASP A 1 394 ? 20.210 8.405 -7.353 1.00 96.31 394 ASP A CA 1
ATOM 2983 C C . ASP A 1 394 ? 19.752 7.740 -6.029 1.00 96.31 394 ASP A C 1
ATOM 2985 O O . ASP A 1 394 ? 18.774 6.986 -6.037 1.00 96.31 394 ASP A O 1
ATOM 2989 N N . PRO A 1 395 ? 20.438 7.961 -4.888 1.00 95.50 395 PRO A N 1
ATOM 2990 C CA . PRO A 1 395 ? 20.111 7.305 -3.619 1.00 95.50 395 PRO A CA 1
ATOM 2991 C C . PRO A 1 395 ? 18.687 7.539 -3.094 1.00 95.50 395 PRO A C 1
ATOM 2993 O O . PRO A 1 395 ? 18.239 6.774 -2.242 1.00 95.50 395 PRO A O 1
ATOM 2996 N N . GLU A 1 396 ? 17.983 8.577 -3.551 1.00 95.06 396 GLU A N 1
ATOM 2997 C CA . GLU A 1 396 ? 16.590 8.844 -3.165 1.00 95.06 396 GLU A CA 1
ATOM 2998 C C . GLU A 1 396 ? 15.572 8.042 -3.988 1.00 95.06 396 GLU A C 1
ATOM 3000 O O . GLU A 1 396 ? 14.414 7.921 -3.580 1.00 95.06 396 GLU A O 1
ATOM 3005 N N . VAL A 1 397 ? 15.999 7.462 -5.115 1.00 97.44 397 VAL A N 1
ATOM 3006 C CA . VAL A 1 397 ? 15.145 6.649 -5.986 1.00 97.44 397 VAL A CA 1
ATOM 3007 C C . VAL A 1 397 ? 14.725 5.375 -5.270 1.00 97.44 397 VAL A C 1
ATOM 3009 O O . VAL A 1 397 ? 15.555 4.627 -4.740 1.00 97.44 397 VAL A O 1
ATOM 3012 N N . ILE A 1 398 ? 13.427 5.094 -5.313 1.00 98.25 398 ILE A N 1
ATOM 3013 C CA . ILE A 1 398 ? 12.898 3.784 -4.950 1.00 98.25 398 ILE A CA 1
ATOM 3014 C C . ILE A 1 398 ? 13.197 2.844 -6.117 1.00 98.25 398 ILE A C 1
ATOM 3016 O O . ILE A 1 398 ? 12.824 3.119 -7.254 1.00 98.25 398 ILE A O 1
ATOM 3020 N N . VAL A 1 399 ? 13.912 1.755 -5.855 1.00 98.25 399 VAL A N 1
ATOM 3021 C CA . VAL A 1 399 ? 14.088 0.688 -6.845 1.00 98.25 399 VAL A CA 1
ATOM 3022 C C . VAL A 1 399 ? 13.063 -0.391 -6.545 1.00 98.25 399 VAL A C 1
ATOM 3024 O O . VAL A 1 399 ? 13.118 -0.992 -5.472 1.00 98.25 399 VAL A O 1
ATOM 3027 N N . ASP A 1 400 ? 12.156 -0.644 -7.482 1.00 97.81 400 ASP A N 1
ATOM 3028 C CA . ASP A 1 400 ? 11.145 -1.688 -7.360 1.00 97.81 400 ASP A CA 1
ATOM 3029 C C . ASP A 1 400 ? 11.537 -2.917 -8.178 1.00 97.81 400 ASP A C 1
ATOM 3031 O O . ASP A 1 400 ? 11.593 -2.896 -9.410 1.00 97.81 400 ASP A O 1
ATOM 3035 N N . PHE A 1 401 ? 11.910 -3.990 -7.487 1.00 98.31 401 PHE A N 1
ATOM 3036 C CA . PHE A 1 401 ? 12.415 -5.202 -8.112 1.00 98.31 401 PHE A CA 1
ATOM 3037 C C . PHE A 1 401 ? 11.260 -6.135 -8.477 1.00 98.31 401 PHE A C 1
ATOM 3039 O O . PHE A 1 401 ? 10.528 -6.597 -7.604 1.00 98.31 401 PHE A O 1
ATOM 3046 N N . ALA A 1 402 ? 11.123 -6.437 -9.771 1.00 96.50 402 ALA A N 1
ATOM 3047 C CA . ALA A 1 402 ? 9.980 -7.167 -10.317 1.00 96.50 402 ALA A CA 1
ATOM 3048 C C . ALA A 1 402 ? 10.439 -8.438 -11.062 1.00 96.50 402 ALA A C 1
ATOM 3050 O O . ALA A 1 402 ? 10.667 -8.426 -12.281 1.00 96.50 402 ALA A O 1
ATOM 3051 N N . PRO A 1 403 ? 10.603 -9.575 -10.361 1.00 95.00 403 PRO A N 1
ATOM 3052 C CA . PRO A 1 403 ? 11.119 -10.813 -10.942 1.00 95.00 403 PRO A CA 1
ATOM 3053 C C . PRO A 1 403 ? 10.049 -11.590 -11.735 1.00 95.00 403 PRO A C 1
ATOM 3055 O O . PRO A 1 403 ? 9.768 -12.749 -11.447 1.00 95.00 403 PRO A O 1
ATOM 3058 N N . TYR A 1 404 ? 9.467 -10.994 -12.780 1.00 90.00 404 TYR A N 1
ATOM 3059 C CA . TYR A 1 404 ? 8.266 -11.513 -13.471 1.00 90.00 404 TYR A CA 1
ATOM 3060 C C . TYR A 1 404 ? 8.368 -12.955 -14.008 1.00 90.00 404 TYR A C 1
ATOM 3062 O O . TYR A 1 404 ? 7.360 -13.649 -14.167 1.00 90.00 404 TYR A O 1
ATOM 3070 N N . SER A 1 405 ? 9.584 -13.401 -14.341 1.00 89.25 405 SER A N 1
ATOM 3071 C CA . SER A 1 405 ? 9.875 -14.731 -14.897 1.00 89.25 405 SER A CA 1
ATOM 3072 C C . SER A 1 405 ? 10.332 -15.756 -13.855 1.00 89.25 405 SER A C 1
ATOM 3074 O O . SER A 1 405 ? 10.778 -16.838 -14.236 1.00 89.25 405 SER A O 1
ATOM 3076 N N . ARG A 1 406 ? 10.235 -15.445 -12.557 1.00 92.50 406 ARG A N 1
ATOM 3077 C CA . ARG A 1 406 ? 10.579 -16.388 -11.485 1.00 92.50 406 ARG A CA 1
ATOM 3078 C C . ARG A 1 406 ? 9.621 -17.583 -11.418 1.00 92.50 406 ARG A C 1
ATOM 3080 O O . ARG A 1 406 ? 8.569 -17.606 -12.063 1.00 92.50 406 ARG A O 1
ATOM 3087 N N . ASN A 1 407 ? 10.018 -18.566 -10.616 1.00 91.81 407 ASN A N 1
ATOM 3088 C CA . ASN A 1 407 ? 9.231 -19.734 -10.234 1.00 91.81 407 ASN A CA 1
ATOM 3089 C C . ASN A 1 407 ? 8.728 -19.572 -8.784 1.00 91.81 407 ASN A C 1
ATOM 3091 O O . ASN A 1 407 ? 9.473 -19.091 -7.923 1.00 91.81 407 ASN A O 1
ATOM 3095 N N . TYR A 1 408 ? 7.485 -19.984 -8.522 1.00 93.44 408 TYR A N 1
ATOM 3096 C CA . TYR A 1 408 ? 6.844 -19.943 -7.204 1.00 93.44 408 TYR A CA 1
ATOM 3097 C C . TYR A 1 408 ? 6.813 -21.285 -6.440 1.00 93.44 408 TYR A C 1
ATOM 3099 O O . TYR A 1 408 ? 6.269 -21.338 -5.337 1.00 93.44 408 TYR A O 1
ATOM 3107 N N . ASP A 1 409 ? 7.445 -22.346 -6.955 1.00 90.38 409 ASP A N 1
ATOM 3108 C CA . ASP A 1 409 ? 7.607 -23.639 -6.257 1.00 90.38 409 ASP A CA 1
ATOM 3109 C C . ASP A 1 409 ? 8.431 -23.545 -4.962 1.00 90.38 409 ASP A C 1
ATOM 3111 O O . ASP A 1 409 ? 8.338 -24.412 -4.091 1.00 90.38 409 ASP A O 1
ATOM 3115 N N . GLY A 1 410 ? 9.234 -22.489 -4.839 1.00 92.56 410 GLY A N 1
ATOM 3116 C CA . GLY A 1 410 ? 10.026 -22.164 -3.664 1.00 92.56 410 GLY A CA 1
ATOM 3117 C C . GLY A 1 410 ? 10.320 -20.669 -3.606 1.00 92.56 410 GLY A C 1
ATOM 3118 O O . GLY A 1 410 ? 10.132 -19.932 -4.582 1.00 92.56 410 GLY A O 1
ATOM 3119 N N . HIS A 1 411 ? 10.765 -20.214 -2.437 1.00 95.81 411 HIS A N 1
ATOM 3120 C CA . HIS A 1 411 ? 11.067 -18.803 -2.220 1.00 95.81 411 HIS A CA 1
ATOM 3121 C C . HIS A 1 411 ? 12.286 -18.341 -3.046 1.00 95.81 411 HIS A C 1
ATOM 3123 O O . HIS A 1 411 ? 13.115 -19.137 -3.485 1.00 95.81 411 HIS A O 1
ATOM 3129 N N . LEU A 1 412 ? 12.405 -17.040 -3.292 1.00 97.06 412 LEU A N 1
ATOM 3130 C CA . LEU A 1 412 ? 13.335 -16.392 -4.209 1.00 97.06 412 LEU A CA 1
ATOM 3131 C C . LEU A 1 412 ? 14.775 -16.708 -3.826 1.00 97.06 412 LEU A C 1
ATOM 3133 O O . LEU A 1 412 ? 15.612 -16.965 -4.684 1.00 97.06 412 LEU A O 1
ATOM 3137 N N . GLY A 1 413 ? 15.044 -16.704 -2.521 1.00 96.69 413 GLY A N 1
ATOM 3138 C CA . GLY A 1 413 ? 16.351 -16.985 -1.945 1.00 96.69 413 GLY A CA 1
ATOM 3139 C C . GLY A 1 413 ? 16.747 -18.463 -1.914 1.00 96.69 413 GLY A C 1
ATOM 3140 O O . GLY A 1 413 ? 17.897 -18.737 -1.564 1.00 96.69 413 GLY A O 1
ATOM 3141 N N . ASP A 1 414 ? 15.850 -19.395 -2.252 1.00 96.19 414 ASP A N 1
ATOM 3142 C CA . ASP A 1 414 ? 16.108 -20.835 -2.191 1.00 96.19 414 ASP A CA 1
ATOM 3143 C C . ASP A 1 414 ? 17.028 -21.294 -3.339 1.00 96.19 414 ASP A C 1
ATOM 3145 O O . ASP A 1 414 ? 16.627 -21.256 -4.508 1.00 96.19 414 ASP A O 1
ATOM 3149 N N . PRO A 1 415 ? 18.250 -21.784 -3.052 1.00 94.56 415 PRO A N 1
ATOM 3150 C CA . PRO A 1 415 ? 19.146 -22.286 -4.088 1.00 94.56 415 PRO A CA 1
ATOM 3151 C C . PRO A 1 415 ? 18.639 -23.564 -4.773 1.00 94.56 415 PRO A C 1
ATOM 3153 O O . PRO A 1 415 ? 19.107 -23.870 -5.872 1.00 94.56 415 PRO A O 1
ATOM 3156 N N . ALA A 1 416 ? 17.712 -24.315 -4.164 1.00 94.12 416 ALA A N 1
ATOM 3157 C CA . ALA A 1 416 ? 17.114 -25.495 -4.789 1.00 94.12 416 ALA A CA 1
ATOM 3158 C C . ALA A 1 416 ? 16.161 -25.116 -5.934 1.00 94.12 416 ALA A C 1
ATOM 3160 O O . ALA A 1 416 ? 16.011 -25.872 -6.898 1.00 94.12 416 ALA A O 1
ATOM 3161 N N . THR A 1 417 ? 15.585 -23.912 -5.891 1.00 93.56 417 THR A N 1
ATOM 3162 C CA . THR A 1 417 ? 14.751 -23.381 -6.970 1.00 93.56 417 THR A CA 1
ATOM 3163 C C . THR A 1 417 ? 15.640 -22.725 -8.027 1.00 93.56 417 THR A C 1
ATOM 3165 O O . THR A 1 417 ? 15.769 -21.506 -8.106 1.00 93.56 417 THR A O 1
ATOM 3168 N N . GLY A 1 418 ? 16.280 -23.549 -8.866 1.00 92.12 418 GLY A N 1
ATOM 3169 C CA . GLY A 1 418 ? 17.321 -23.113 -9.810 1.00 92.12 418 GLY A CA 1
ATOM 3170 C C . GLY A 1 418 ? 16.941 -21.925 -10.710 1.00 92.12 418 GLY A C 1
ATOM 3171 O O . GLY A 1 418 ? 17.785 -21.076 -10.990 1.00 92.12 418 GLY A O 1
ATOM 3172 N N . ALA A 1 419 ? 15.667 -21.815 -11.107 1.00 90.81 419 ALA A N 1
ATOM 3173 C CA . ALA A 1 419 ? 15.152 -20.693 -11.902 1.00 90.81 419 ALA A CA 1
ATOM 3174 C C . ALA A 1 419 ? 15.206 -19.334 -11.169 1.00 90.81 419 ALA A C 1
ATOM 3176 O O . ALA A 1 419 ? 15.273 -18.291 -11.817 1.00 90.81 419 ALA A O 1
ATOM 3177 N N . ASN A 1 420 ? 15.219 -19.333 -9.832 1.00 96.44 420 ASN A N 1
ATOM 3178 C CA . ASN A 1 420 ? 15.232 -18.123 -9.006 1.00 96.44 420 ASN A CA 1
ATOM 3179 C C . ASN A 1 420 ? 16.653 -17.629 -8.694 1.00 96.44 420 ASN A C 1
ATOM 3181 O O . ASN A 1 420 ? 16.835 -16.465 -8.336 1.00 96.44 420 ASN A O 1
ATOM 3185 N N . VAL A 1 421 ? 17.683 -18.465 -8.882 1.00 97.31 421 VAL A N 1
ATOM 3186 C CA . VAL A 1 421 ? 19.074 -18.159 -8.493 1.00 97.31 421 VAL A CA 1
ATOM 3187 C C . VAL A 1 421 ? 19.592 -16.867 -9.137 1.00 97.31 421 VAL A C 1
ATOM 3189 O O . VAL A 1 421 ? 20.247 -16.064 -8.467 1.00 97.31 421 VAL A O 1
ATOM 3192 N N . SER A 1 422 ? 19.290 -16.626 -10.417 1.00 96.88 422 SER A N 1
ATOM 3193 C CA . SER A 1 422 ? 19.701 -15.395 -11.107 1.00 96.88 422 SER A CA 1
ATOM 3194 C C . SER A 1 422 ? 19.004 -14.151 -10.556 1.00 96.88 422 SER A C 1
ATOM 3196 O O . SER A 1 422 ? 19.651 -13.112 -10.430 1.00 96.88 422 SER A O 1
ATOM 3198 N N . PHE A 1 423 ? 17.727 -14.253 -10.179 1.00 98.06 423 PHE A N 1
ATOM 3199 C CA . PHE A 1 423 ? 16.983 -13.150 -9.567 1.00 98.06 423 PHE A CA 1
ATOM 3200 C C . PHE A 1 423 ? 17.477 -12.863 -8.149 1.00 98.06 423 PHE A C 1
ATOM 3202 O O . PHE A 1 423 ? 17.760 -11.713 -7.828 1.00 98.06 423 PHE A O 1
ATOM 3209 N N . ALA A 1 424 ? 17.710 -13.894 -7.334 1.00 98.38 424 ALA A N 1
ATOM 3210 C CA . ALA A 1 424 ? 18.297 -13.727 -6.006 1.00 98.38 424 ALA A CA 1
ATOM 3211 C C . ALA A 1 424 ? 19.698 -13.100 -6.064 1.00 98.38 424 ALA A C 1
ATOM 3213 O O . ALA A 1 424 ? 20.084 -12.334 -5.181 1.00 98.38 424 ALA A O 1
ATOM 3214 N N . LYS A 1 425 ? 20.492 -13.422 -7.094 1.00 98.44 425 LYS A N 1
ATOM 3215 C CA . LYS A 1 425 ? 21.784 -12.766 -7.337 1.00 98.44 425 LYS A CA 1
ATOM 3216 C C . LYS A 1 425 ? 21.600 -11.295 -7.723 1.00 98.44 425 LYS A C 1
ATOM 3218 O O . LYS A 1 425 ? 22.311 -10.455 -7.180 1.00 98.44 425 LYS A O 1
ATOM 3223 N N . ALA A 1 426 ? 20.656 -10.991 -8.613 1.00 98.38 426 ALA A N 1
ATOM 3224 C CA . ALA A 1 426 ? 20.362 -9.623 -9.037 1.00 98.38 426 ALA A CA 1
ATOM 3225 C C . ALA A 1 426 ? 19.877 -8.751 -7.867 1.00 98.38 426 ALA A C 1
ATOM 3227 O O . ALA A 1 426 ? 20.408 -7.663 -7.669 1.00 98.38 426 ALA A O 1
ATOM 3228 N N . LEU A 1 427 ? 18.966 -9.252 -7.025 1.00 98.44 427 LEU A N 1
ATOM 3229 C CA . LEU A 1 427 ? 18.475 -8.527 -5.849 1.00 98.44 427 LEU A CA 1
ATOM 3230 C C . LEU A 1 427 ? 19.599 -8.226 -4.841 1.00 98.44 427 LEU A C 1
ATOM 3232 O O . LEU A 1 427 ? 19.715 -7.109 -4.338 1.00 98.44 427 LEU A O 1
ATOM 3236 N N . ARG A 1 428 ? 20.495 -9.195 -4.591 1.00 98.44 428 ARG A N 1
ATOM 3237 C CA . ARG A 1 428 ? 21.696 -8.971 -3.763 1.00 98.44 428 ARG A CA 1
ATOM 3238 C C . ARG A 1 428 ? 22.641 -7.940 -4.382 1.00 98.44 428 ARG A C 1
ATOM 3240 O O . ARG A 1 428 ? 23.239 -7.153 -3.650 1.00 98.44 428 ARG A O 1
ATOM 3247 N N . ALA A 1 429 ? 22.786 -7.934 -5.707 1.00 98.38 429 ALA A N 1
ATOM 3248 C CA . ALA A 1 429 ? 23.593 -6.939 -6.405 1.00 98.38 429 ALA A CA 1
ATOM 3249 C C . ALA A 1 429 ? 22.986 -5.538 -6.244 1.00 98.38 429 ALA A C 1
ATOM 3251 O O . ALA A 1 429 ? 23.698 -4.630 -5.833 1.00 98.38 429 ALA A O 1
ATOM 3252 N N . TRP A 1 430 ? 21.671 -5.396 -6.430 1.00 98.00 430 TRP A N 1
ATOM 3253 C CA . TRP A 1 430 ? 20.939 -4.154 -6.173 1.00 98.00 430 TRP A CA 1
ATOM 3254 C C . TRP A 1 430 ? 21.130 -3.628 -4.758 1.00 98.00 430 TRP A C 1
ATOM 3256 O O . TRP A 1 430 ? 21.496 -2.472 -4.589 1.00 98.00 430 TRP A O 1
ATOM 3266 N N . ARG A 1 431 ? 20.960 -4.463 -3.728 1.00 96.94 431 ARG A N 1
ATOM 3267 C CA . ARG A 1 431 ? 21.201 -4.023 -2.345 1.00 96.94 431 ARG A CA 1
ATOM 3268 C C . ARG A 1 431 ? 22.648 -3.568 -2.116 1.00 96.94 431 ARG A C 1
ATOM 3270 O O . ARG A 1 431 ? 22.886 -2.696 -1.282 1.00 96.94 431 ARG A O 1
ATOM 3277 N N . THR A 1 432 ? 23.601 -4.171 -2.828 1.00 96.69 432 THR A N 1
ATOM 3278 C CA . THR A 1 432 ? 25.034 -3.860 -2.723 1.00 96.69 432 THR A CA 1
ATOM 3279 C C . THR A 1 432 ? 25.377 -2.525 -3.387 1.00 96.69 432 THR A C 1
ATOM 3281 O O . THR A 1 432 ? 26.173 -1.760 -2.845 1.00 96.69 432 THR A O 1
ATOM 3284 N N . THR A 1 433 ? 24.794 -2.244 -4.554 1.00 96.06 433 THR A N 1
ATOM 3285 C CA . THR A 1 433 ? 25.114 -1.063 -5.370 1.00 96.06 433 THR A CA 1
ATOM 3286 C C . THR A 1 433 ? 24.217 0.136 -5.075 1.00 96.06 433 THR A C 1
ATOM 3288 O O . THR A 1 433 ? 24.674 1.272 -5.176 1.00 96.06 433 THR A O 1
ATOM 3291 N N . HIS A 1 434 ? 22.970 -0.092 -4.661 1.00 96.19 434 HIS A N 1
ATOM 3292 C CA . HIS A 1 434 ? 22.011 0.944 -4.290 1.00 96.19 434 HIS A CA 1
ATOM 3293 C C . HIS A 1 434 ? 21.925 1.076 -2.775 1.00 96.19 434 HIS A C 1
ATOM 3295 O O . HIS A 1 434 ? 21.682 0.098 -2.069 1.00 96.19 434 HIS A O 1
ATOM 3301 N N . ARG A 1 435 ? 22.095 2.292 -2.248 1.00 90.56 435 ARG A N 1
ATOM 3302 C CA . ARG A 1 435 ? 21.954 2.583 -0.806 1.00 90.56 435 ARG A CA 1
ATOM 3303 C C . ARG A 1 435 ? 20.553 3.050 -0.420 1.00 90.56 435 ARG A C 1
ATOM 3305 O O . ARG A 1 435 ? 20.226 3.015 0.764 1.00 90.56 435 ARG A O 1
ATOM 3312 N N . GLY A 1 436 ? 19.742 3.429 -1.401 1.00 93.75 436 GLY A N 1
ATOM 3313 C CA . GLY A 1 436 ? 18.392 3.930 -1.195 1.00 93.75 436 GLY A CA 1
ATOM 3314 C C . GLY A 1 436 ? 17.355 2.864 -0.833 1.00 93.75 436 GLY A C 1
ATOM 3315 O O . GLY A 1 436 ? 17.704 1.716 -0.505 1.00 93.75 436 GLY A O 1
ATOM 3316 N N . PRO A 1 437 ? 16.066 3.252 -0.884 1.00 95.81 437 PRO A N 1
ATOM 3317 C CA . PRO A 1 437 ? 14.943 2.338 -0.746 1.00 95.81 437 PRO A CA 1
ATOM 3318 C C . PRO A 1 437 ? 14.953 1.283 -1.856 1.00 95.81 437 PRO A C 1
ATOM 3320 O O . PRO A 1 437 ? 15.080 1.597 -3.039 1.00 95.81 437 PRO A O 1
ATOM 3323 N N . LEU A 1 438 ? 14.796 0.028 -1.449 1.00 97.44 438 LEU A N 1
ATOM 3324 C CA . LEU A 1 438 ? 14.632 -1.118 -2.334 1.00 97.44 438 LEU A CA 1
ATOM 3325 C C . LEU A 1 438 ? 13.334 -1.816 -1.932 1.00 97.44 438 LEU A C 1
ATOM 3327 O O . LEU A 1 438 ? 13.100 -2.051 -0.738 1.00 97.44 438 LEU A O 1
ATOM 3331 N N . ALA A 1 439 ? 12.496 -2.088 -2.919 1.00 97.94 439 ALA A N 1
ATOM 3332 C CA . ALA A 1 439 ? 11.172 -2.650 -2.756 1.00 97.94 439 ALA A CA 1
ATOM 3333 C C . ALA A 1 439 ? 10.940 -3.801 -3.745 1.00 97.94 439 ALA A C 1
ATOM 3335 O O . ALA A 1 439 ? 11.760 -4.036 -4.635 1.00 97.94 439 ALA A O 1
ATOM 3336 N N . MET A 1 440 ? 9.857 -4.543 -3.532 1.00 98.00 440 MET A N 1
ATOM 3337 C CA . MET A 1 440 ? 9.453 -5.670 -4.364 1.00 98.00 440 MET A CA 1
ATOM 3338 C C . MET A 1 440 ? 8.097 -5.412 -5.013 1.00 98.00 440 MET A C 1
ATOM 3340 O O . MET A 1 440 ? 7.136 -5.061 -4.316 1.00 98.00 440 MET A O 1
ATOM 3344 N N . TYR A 1 441 ? 8.020 -5.720 -6.305 1.00 97.00 441 TYR A N 1
ATOM 3345 C CA . TYR A 1 441 ? 6.781 -5.977 -7.025 1.00 97.00 441 TYR A CA 1
ATOM 3346 C C . TYR A 1 441 ? 6.632 -7.488 -7.197 1.00 97.00 441 TYR A C 1
ATOM 3348 O O . TYR A 1 441 ? 7.377 -8.120 -7.952 1.00 97.00 441 TYR A O 1
ATOM 3356 N N . GLU A 1 442 ? 5.647 -8.080 -6.530 1.00 95.25 442 GLU A N 1
ATOM 3357 C CA . GLU A 1 442 ? 5.435 -9.524 -6.532 1.00 95.25 442 GLU A CA 1
ATOM 3358 C C . GLU A 1 442 ? 4.197 -9.975 -7.310 1.00 95.25 442 GLU A C 1
ATOM 3360 O O . GLU A 1 442 ? 3.140 -9.339 -7.325 1.00 95.25 442 GLU A O 1
ATOM 3365 N N . TYR A 1 443 ? 4.325 -11.154 -7.921 1.00 94.00 443 TYR A N 1
ATOM 3366 C CA . TYR A 1 443 ? 3.305 -11.788 -8.755 1.00 94.00 443 TYR A CA 1
ATOM 3367 C C . TYR A 1 443 ? 2.705 -13.023 -8.071 1.00 94.00 443 TYR A C 1
ATOM 3369 O O . TYR A 1 443 ? 2.428 -14.028 -8.725 1.00 94.00 443 TYR A O 1
ATOM 3377 N N . TYR A 1 444 ? 2.416 -12.942 -6.765 1.00 93.88 444 TYR A N 1
ATOM 3378 C CA . TYR A 1 444 ? 1.773 -14.022 -5.990 1.00 93.88 444 TYR A CA 1
ATOM 3379 C C . TYR A 1 444 ? 0.365 -14.416 -6.475 1.00 93.88 444 TYR A C 1
ATOM 3381 O O . TYR A 1 444 ? -0.232 -15.360 -5.963 1.00 93.88 444 TYR A O 1
ATOM 3389 N N . ARG A 1 445 ? -0.154 -13.708 -7.484 1.00 89.75 445 ARG A N 1
ATOM 3390 C CA . ARG A 1 445 ? -1.350 -14.036 -8.266 1.00 89.75 445 ARG A CA 1
ATOM 3391 C C . ARG A 1 445 ? -1.071 -13.991 -9.780 1.00 89.75 445 ARG A C 1
ATOM 3393 O O . ARG A 1 445 ? -1.806 -13.370 -10.534 1.00 89.75 445 ARG A O 1
ATOM 3400 N N . ARG A 1 446 ? 0.025 -14.576 -10.262 1.00 88.06 446 ARG A N 1
ATOM 3401 C CA . ARG A 1 446 ? 0.515 -14.418 -11.649 1.00 88.06 446 ARG A CA 1
ATOM 3402 C C . ARG A 1 446 ? -0.591 -14.501 -12.719 1.00 88.06 446 ARG A C 1
ATOM 3404 O O . ARG A 1 446 ? -1.332 -15.478 -12.788 1.00 88.06 446 ARG A O 1
ATOM 3411 N N . TYR A 1 447 ? -0.659 -13.521 -13.624 1.00 84.12 447 TYR A N 1
ATOM 3412 C CA . TYR A 1 447 ? -1.652 -13.441 -14.708 1.00 84.12 447 TYR A CA 1
ATOM 3413 C C . TYR A 1 447 ? -1.690 -14.710 -15.569 1.00 84.12 447 TYR A C 1
ATOM 3415 O O . TYR A 1 447 ? -2.751 -15.147 -16.017 1.00 84.12 447 TYR A O 1
ATOM 3423 N N . ARG A 1 448 ? -0.532 -15.359 -15.755 1.00 86.00 448 ARG A N 1
ATOM 3424 C CA . ARG A 1 448 ? -0.401 -16.588 -16.546 1.00 86.00 448 ARG A CA 1
ATOM 3425 C C . ARG A 1 448 ? -1.151 -17.769 -15.935 1.00 86.00 448 ARG A C 1
ATOM 3427 O O . ARG A 1 448 ? -1.567 -18.659 -16.675 1.00 86.00 448 ARG A O 1
ATOM 3434 N N . TRP A 1 449 ? -1.403 -17.732 -14.628 1.00 89.19 449 TRP A N 1
ATOM 3435 C CA . TRP A 1 449 ? -2.222 -18.720 -13.937 1.00 89.19 449 TRP A CA 1
ATOM 3436 C C . TRP A 1 449 ? -3.713 -18.560 -14.226 1.00 89.19 449 TRP A C 1
ATOM 3438 O O . TRP A 1 449 ? -4.471 -19.464 -13.896 1.00 89.19 449 TRP A O 1
ATOM 3448 N N . ARG A 1 450 ? -4.156 -17.463 -14.863 1.00 88.06 450 ARG A N 1
ATOM 3449 C CA . ARG A 1 450 ? -5.557 -17.246 -15.275 1.00 88.06 450 ARG A CA 1
ATOM 3450 C C . ARG A 1 450 ? -6.550 -17.492 -14.132 1.00 88.06 450 ARG A C 1
ATOM 3452 O O . ARG A 1 450 ? -7.566 -18.160 -14.315 1.00 88.06 450 ARG A O 1
ATOM 3459 N N . SER A 1 451 ? -6.197 -16.999 -12.946 1.00 88.06 451 SER A N 1
ATOM 3460 C CA . SER A 1 451 ? -6.974 -17.148 -11.711 1.00 88.06 451 SER A CA 1
ATOM 3461 C C . SER A 1 451 ? -7.210 -18.603 -11.271 1.00 88.06 451 SER A C 1
ATOM 3463 O O . SER A 1 451 ? -8.167 -18.885 -10.549 1.00 88.06 451 SER A O 1
ATOM 3465 N N . LEU A 1 452 ? -6.336 -19.539 -11.672 1.00 91.00 452 LEU A N 1
ATOM 3466 C CA . LEU A 1 452 ? -6.246 -20.852 -11.032 1.00 91.00 452 LEU A CA 1
ATOM 3467 C C . LEU A 1 452 ? -5.956 -20.676 -9.531 1.00 91.00 452 LEU A C 1
ATOM 3469 O O . LEU A 1 452 ? -5.191 -19.782 -9.169 1.00 91.00 452 LEU A O 1
ATOM 3473 N N . PRO A 1 453 ? -6.512 -21.528 -8.654 1.00 90.12 453 PRO A N 1
ATOM 3474 C CA . PRO A 1 453 ? -6.387 -21.396 -7.204 1.00 90.12 453 PRO A CA 1
ATOM 3475 C C . PRO A 1 453 ? -5.003 -21.805 -6.692 1.00 90.12 453 PRO A C 1
ATOM 3477 O O . PRO A 1 453 ? -4.867 -22.764 -5.944 1.00 90.12 453 PRO A O 1
ATOM 3480 N N . VAL A 1 454 ? -3.964 -21.092 -7.119 1.00 92.25 454 VAL A N 1
ATOM 3481 C CA . VAL A 1 454 ? -2.584 -21.314 -6.692 1.00 92.25 454 VAL A CA 1
ATOM 3482 C C . VAL A 1 454 ? -2.373 -20.633 -5.344 1.00 92.25 454 VAL A C 1
ATOM 3484 O O . VAL A 1 454 ? -2.680 -19.449 -5.186 1.00 92.25 454 VAL A O 1
ATOM 3487 N N . HIS A 1 455 ? -1.876 -21.376 -4.358 1.00 92.81 455 HIS A N 1
ATOM 3488 C CA . HIS A 1 455 ? -1.798 -20.920 -2.966 1.00 92.81 455 HIS A CA 1
ATOM 3489 C C . HIS A 1 455 ? -0.366 -21.048 -2.412 1.00 92.81 455 HIS A C 1
ATOM 3491 O O . HIS A 1 455 ? -0.106 -21.881 -1.541 1.00 92.81 455 HIS A O 1
ATOM 3497 N N . PRO A 1 456 ? 0.596 -20.237 -2.901 1.00 93.38 456 PRO A N 1
ATOM 3498 C CA . PRO A 1 456 ? 2.024 -20.401 -2.618 1.00 93.38 456 PRO A CA 1
ATOM 3499 C C . PRO A 1 456 ? 2.412 -19.784 -1.257 1.00 93.38 456 PRO A C 1
ATOM 3501 O O . PRO A 1 456 ? 3.326 -18.974 -1.151 1.00 93.38 456 PRO A O 1
ATOM 3504 N N . LEU A 1 457 ? 1.700 -20.129 -0.182 1.00 93.38 457 LEU A N 1
ATOM 3505 C CA . LEU A 1 457 ? 1.776 -19.417 1.104 1.00 93.38 457 LEU A CA 1
ATOM 3506 C C . LEU A 1 457 ? 3.133 -19.552 1.803 1.00 93.38 457 LEU A C 1
ATOM 3508 O O . LEU A 1 457 ? 3.647 -18.579 2.350 1.00 93.38 457 LEU A O 1
ATOM 3512 N N . ALA A 1 458 ? 3.734 -20.742 1.751 1.00 93.12 458 ALA A N 1
ATOM 3513 C CA . ALA A 1 458 ? 5.080 -20.961 2.277 1.00 93.12 458 ALA A CA 1
ATOM 3514 C C . ALA A 1 458 ? 6.142 -20.201 1.463 1.00 93.12 458 ALA A C 1
ATOM 3516 O O . ALA A 1 458 ? 7.099 -19.686 2.038 1.00 93.12 458 ALA A O 1
ATOM 3517 N N . THR A 1 459 ? 5.943 -20.089 0.145 1.00 95.62 459 THR A N 1
ATOM 3518 C CA . THR A 1 459 ? 6.799 -19.303 -0.753 1.00 95.62 459 THR A CA 1
ATOM 3519 C C . THR A 1 459 ? 6.765 -17.825 -0.371 1.00 95.62 459 THR A C 1
ATOM 3521 O O . THR A 1 459 ? 7.825 -17.259 -0.141 1.00 95.62 459 THR A O 1
ATOM 3524 N N . ILE A 1 460 ? 5.574 -17.239 -0.180 1.00 97.00 460 ILE A N 1
ATOM 3525 C CA . ILE A 1 460 ? 5.411 -15.832 0.243 1.00 97.00 460 ILE A CA 1
ATOM 3526 C C . ILE A 1 460 ? 6.135 -15.565 1.572 1.00 97.00 460 ILE A C 1
ATOM 3528 O O . ILE A 1 460 ? 6.843 -14.572 1.715 1.00 97.00 460 ILE A O 1
ATOM 3532 N N . ALA A 1 461 ? 5.985 -16.458 2.555 1.00 96.75 461 ALA A N 1
ATOM 3533 C CA . ALA A 1 461 ? 6.651 -16.308 3.848 1.00 96.75 461 ALA A CA 1
ATOM 3534 C C . ALA A 1 461 ? 8.184 -16.394 3.732 1.00 96.75 461 ALA A C 1
ATOM 3536 O O . ALA A 1 461 ? 8.902 -15.606 4.350 1.00 96.75 461 ALA A O 1
ATOM 3537 N N . GLY A 1 462 ? 8.694 -17.331 2.926 1.00 97.19 462 GLY A N 1
ATOM 3538 C CA . GLY A 1 462 ? 10.129 -17.461 2.666 1.00 97.19 462 GLY A CA 1
ATOM 3539 C C . GLY A 1 462 ? 10.710 -16.287 1.872 1.00 97.19 462 GLY A C 1
ATOM 3540 O O . GLY A 1 462 ? 11.861 -15.912 2.101 1.00 97.19 462 GLY A O 1
ATOM 3541 N N . ASP A 1 463 ? 9.921 -15.699 0.972 1.00 97.81 463 ASP A N 1
ATOM 3542 C CA . ASP A 1 463 ? 10.279 -14.518 0.184 1.00 97.81 463 ASP A CA 1
ATOM 3543 C C . ASP A 1 463 ? 10.483 -13.319 1.097 1.00 97.81 463 ASP A C 1
ATOM 3545 O O . ASP A 1 463 ? 11.603 -12.821 1.211 1.00 97.81 463 ASP A O 1
ATOM 3549 N N . VAL A 1 464 ? 9.450 -12.959 1.864 1.00 96.94 464 VAL A N 1
ATOM 3550 C CA . VAL A 1 464 ? 9.505 -11.815 2.781 1.00 96.94 464 VAL A CA 1
ATOM 3551 C C . VAL A 1 464 ? 10.605 -11.994 3.834 1.00 96.94 464 VAL A C 1
ATOM 3553 O O . VAL A 1 464 ? 11.290 -11.033 4.182 1.00 96.94 464 VAL A O 1
ATOM 3556 N N . GLY A 1 465 ? 10.841 -13.220 4.315 1.00 96.19 465 GLY A N 1
ATOM 3557 C CA . GLY A 1 465 ? 11.952 -13.508 5.226 1.00 96.19 465 GLY A CA 1
ATOM 3558 C C . GLY A 1 465 ? 13.332 -13.270 4.594 1.00 96.19 465 GLY A C 1
ATOM 3559 O O . GLY A 1 465 ? 14.205 -12.651 5.209 1.00 96.19 465 GLY A O 1
ATOM 3560 N N . PHE A 1 466 ? 13.537 -13.733 3.357 1.00 97.44 466 PHE A N 1
ATOM 3561 C CA . PHE A 1 466 ? 14.772 -13.509 2.598 1.00 97.44 466 PHE A CA 1
ATOM 3562 C C . PHE A 1 466 ? 14.983 -12.024 2.268 1.00 97.44 466 PHE A C 1
ATOM 3564 O O . PHE A 1 466 ? 16.083 -11.498 2.438 1.00 97.44 466 PHE A O 1
ATOM 3571 N N . GLU A 1 467 ? 13.927 -11.346 1.835 1.00 97.56 467 GLU A N 1
ATOM 3572 C CA . GLU A 1 467 ? 13.913 -9.937 1.449 1.00 97.56 467 GLU A CA 1
ATOM 3573 C C . GLU A 1 467 ? 14.171 -9.024 2.655 1.00 97.56 467 GLU A C 1
ATOM 3575 O O . GLU A 1 467 ? 15.057 -8.166 2.615 1.00 97.56 467 GLU A O 1
ATOM 3580 N N . ALA A 1 468 ? 13.505 -9.263 3.785 1.00 95.88 468 ALA A N 1
ATOM 3581 C CA . ALA A 1 468 ? 13.750 -8.512 5.014 1.00 95.88 468 ALA A CA 1
ATOM 3582 C C . ALA A 1 468 ? 15.203 -8.658 5.502 1.00 95.88 468 ALA A C 1
ATOM 3584 O O . ALA A 1 468 ? 15.802 -7.680 5.955 1.00 95.88 468 ALA A O 1
ATOM 3585 N N . ALA A 1 469 ? 15.813 -9.842 5.359 1.00 96.06 469 ALA A N 1
ATOM 3586 C CA . ALA A 1 469 ? 17.222 -10.059 5.700 1.00 96.06 469 ALA A CA 1
ATOM 3587 C C . ALA A 1 469 ? 18.196 -9.271 4.800 1.00 96.06 469 ALA A C 1
ATOM 3589 O O . ALA A 1 469 ? 19.317 -8.976 5.216 1.00 96.06 469 ALA A O 1
ATOM 3590 N N . LEU A 1 470 ? 17.770 -8.898 3.589 1.00 96.50 470 LEU A N 1
ATOM 3591 C CA . LEU A 1 470 ? 18.501 -7.999 2.694 1.00 96.50 470 LEU A CA 1
ATOM 3592 C C . LEU A 1 470 ? 18.190 -6.517 2.948 1.00 96.50 470 LEU A C 1
ATOM 3594 O O . LEU A 1 470 ? 18.750 -5.665 2.266 1.00 96.50 470 LEU A O 1
ATOM 3598 N N . GLY A 1 471 ? 17.328 -6.176 3.909 1.00 95.56 471 GLY A N 1
ATOM 3599 C CA . GLY A 1 471 ? 16.932 -4.790 4.167 1.00 95.56 471 GLY A CA 1
ATOM 3600 C C . GLY A 1 471 ? 16.009 -4.210 3.092 1.00 95.56 471 GLY A C 1
ATOM 3601 O O . GLY A 1 471 ? 16.046 -3.003 2.842 1.00 95.56 471 GLY A O 1
ATOM 3602 N N . ILE A 1 472 ? 15.217 -5.063 2.435 1.00 95.88 472 ILE A N 1
ATOM 3603 C CA . ILE A 1 472 ? 14.092 -4.637 1.598 1.00 95.88 472 ILE A CA 1
ATOM 3604 C C . ILE A 1 472 ? 13.046 -3.973 2.492 1.00 95.88 472 ILE A C 1
ATOM 3606 O O . ILE A 1 472 ? 12.703 -4.483 3.558 1.00 95.88 472 ILE A O 1
ATOM 3610 N N . ASN A 1 473 ? 12.568 -2.807 2.067 1.00 90.88 473 ASN A N 1
ATOM 3611 C CA . ASN A 1 473 ? 11.725 -1.930 2.882 1.00 90.88 473 ASN A CA 1
ATOM 3612 C C . ASN A 1 473 ? 10.426 -1.529 2.164 1.00 90.88 473 ASN A C 1
ATOM 3614 O O . ASN A 1 473 ? 9.757 -0.563 2.545 1.00 90.88 473 ASN A O 1
ATOM 3618 N N . GLY A 1 474 ? 10.067 -2.274 1.122 1.00 96.69 474 GLY A N 1
ATOM 3619 C CA . GLY A 1 474 ? 8.822 -2.103 0.405 1.00 96.69 474 GLY A CA 1
ATOM 3620 C C . GLY A 1 474 ? 8.348 -3.400 -0.226 1.00 96.69 474 GLY A C 1
ATOM 3621 O O . GLY A 1 474 ? 9.148 -4.146 -0.779 1.00 96.69 474 GLY A O 1
ATOM 3622 N N . TYR A 1 475 ? 7.047 -3.644 -0.157 1.00 97.75 475 TYR A N 1
ATOM 3623 C CA . TYR A 1 475 ? 6.402 -4.795 -0.769 1.00 97.75 475 TYR A CA 1
ATOM 3624 C C . TYR A 1 475 ? 5.127 -4.334 -1.447 1.00 97.75 475 TYR A C 1
ATOM 3626 O O . TYR A 1 475 ? 4.345 -3.577 -0.864 1.00 97.75 475 TYR A O 1
ATOM 3634 N N . GLY A 1 476 ? 4.873 -4.827 -2.647 1.00 96.69 476 GLY A N 1
ATOM 3635 C CA . GLY A 1 476 ? 3.571 -4.711 -3.264 1.00 96.69 476 GLY A CA 1
ATOM 3636 C C . GLY A 1 476 ? 3.264 -5.868 -4.189 1.00 96.69 476 GLY A C 1
ATOM 3637 O O . GLY A 1 476 ? 4.147 -6.560 -4.683 1.00 96.69 476 GLY A O 1
ATOM 3638 N N . MET A 1 477 ? 1.976 -6.071 -4.401 1.00 94.38 477 MET A N 1
ATOM 3639 C CA . MET A 1 477 ? 1.462 -6.950 -5.434 1.00 94.38 477 MET A CA 1
ATOM 3640 C C . MET A 1 477 ? 0.188 -6.339 -5.999 1.00 94.38 477 MET A C 1
ATOM 3642 O O . MET A 1 477 ? -0.453 -5.479 -5.385 1.00 94.38 477 MET A O 1
ATOM 3646 N N . TYR A 1 478 ? -0.204 -6.783 -7.176 1.00 91.50 478 TYR A N 1
ATOM 3647 C CA . TYR A 1 478 ? -1.460 -6.373 -7.775 1.00 91.50 478 TYR A CA 1
ATOM 3648 C C . TYR A 1 478 ? -2.611 -7.294 -7.371 1.00 91.50 478 TYR A C 1
ATOM 3650 O O . TYR A 1 478 ? -2.444 -8.357 -6.764 1.00 91.50 478 TYR A O 1
ATOM 3658 N N . SER A 1 479 ? -3.819 -6.844 -7.674 1.00 88.62 479 SER A N 1
ATOM 3659 C CA . SER A 1 479 ? -5.057 -7.569 -7.403 1.00 88.62 479 SER A CA 1
ATOM 3660 C C . SER A 1 479 ? -6.071 -7.256 -8.484 1.00 88.62 479 SER A C 1
ATOM 3662 O O . SER A 1 479 ? -6.002 -6.184 -9.072 1.00 88.62 479 SER A O 1
ATOM 3664 N N . GLU A 1 480 ? -7.031 -8.145 -8.721 1.00 89.00 480 GLU A N 1
ATOM 3665 C CA . GLU A 1 480 ? -8.189 -7.838 -9.559 1.00 89.00 480 GLU A CA 1
ATOM 3666 C C . GLU A 1 480 ? -9.471 -8.131 -8.769 1.00 89.00 480 GLU A C 1
ATOM 3668 O O . GLU A 1 480 ? -9.577 -9.170 -8.111 1.00 89.00 480 GLU A O 1
ATOM 3673 N N . PRO A 1 481 ? -10.492 -7.256 -8.819 1.00 90.00 481 PRO A N 1
ATOM 3674 C CA . PRO A 1 481 ? -11.785 -7.536 -8.202 1.00 90.00 481 PRO A CA 1
ATOM 3675 C C . PRO A 1 481 ? -12.384 -8.894 -8.599 1.00 90.00 481 PRO A C 1
ATOM 3677 O O . PRO A 1 481 ? -13.079 -9.515 -7.796 1.00 90.00 481 PRO A O 1
ATOM 3680 N N . GLY A 1 482 ? -12.111 -9.358 -9.825 1.00 88.19 482 GLY A N 1
ATOM 3681 C CA . GLY A 1 482 ? -12.659 -10.597 -10.377 1.00 88.19 482 GLY A CA 1
ATOM 3682 C C . GLY A 1 482 ? -12.098 -11.894 -9.785 1.00 88.19 482 GLY A C 1
ATOM 3683 O O . GLY A 1 482 ? -12.794 -12.906 -9.825 1.00 88.19 482 GLY A O 1
ATOM 3684 N N . ASP A 1 483 ? -10.887 -11.889 -9.218 1.00 89.12 483 ASP A N 1
ATOM 3685 C CA . ASP A 1 483 ? -10.234 -13.100 -8.693 1.00 89.12 483 ASP A CA 1
ATOM 3686 C C . ASP A 1 483 ? -9.965 -13.062 -7.184 1.00 89.12 483 ASP A C 1
ATOM 3688 O O . ASP A 1 483 ? -9.336 -13.967 -6.628 1.00 89.12 483 ASP A O 1
ATOM 3692 N N . TRP A 1 484 ? -10.527 -12.065 -6.496 1.00 92.56 484 TRP A N 1
ATOM 3693 C CA . TRP A 1 484 ? -10.299 -11.867 -5.069 1.00 92.56 484 TRP A CA 1
ATOM 3694 C C . TRP A 1 484 ? -10.690 -13.078 -4.220 1.00 92.56 484 TRP A C 1
ATOM 3696 O O . TRP A 1 484 ? -9.956 -13.438 -3.308 1.00 92.56 484 TRP A O 1
ATOM 3706 N N . ILE A 1 485 ? -11.809 -13.748 -4.524 1.00 91.38 485 ILE A N 1
ATOM 3707 C CA . ILE A 1 485 ? -12.242 -14.944 -3.776 1.00 91.38 485 ILE A CA 1
ATOM 3708 C C . ILE A 1 485 ? -11.172 -16.039 -3.829 1.00 91.38 485 ILE A C 1
ATOM 3710 O O . ILE A 1 485 ? -10.898 -16.685 -2.818 1.00 91.38 485 ILE A O 1
ATOM 3714 N N . THR A 1 486 ? -10.550 -16.227 -4.992 1.00 91.88 486 THR A N 1
ATOM 3715 C CA . THR A 1 486 ? -9.500 -17.227 -5.193 1.00 91.88 486 THR A CA 1
ATOM 3716 C C . THR A 1 486 ? -8.262 -16.898 -4.361 1.00 91.88 486 THR A C 1
ATOM 3718 O O . THR A 1 486 ? -7.701 -17.782 -3.716 1.00 91.88 486 THR A O 1
ATOM 3721 N N . TYR A 1 487 ? -7.854 -15.629 -4.335 1.00 94.31 487 TYR A N 1
ATOM 3722 C CA . TYR A 1 487 ? -6.597 -15.193 -3.720 1.00 94.31 487 TYR A CA 1
ATOM 3723 C C . TYR A 1 487 ? -6.765 -14.461 -2.383 1.00 94.31 487 TYR A C 1
ATOM 3725 O O . TYR A 1 487 ? -5.806 -13.876 -1.888 1.00 94.31 487 TYR A O 1
ATOM 3733 N N . GLU A 1 488 ? -7.941 -14.509 -1.753 1.00 95.56 488 GLU A N 1
ATOM 3734 C CA . GLU A 1 488 ? -8.251 -13.750 -0.532 1.00 95.56 488 GLU A CA 1
ATOM 3735 C C . GLU A 1 488 ? -7.169 -13.932 0.538 1.00 95.56 488 GLU A C 1
ATOM 3737 O O . GLU A 1 488 ? -6.621 -12.974 1.073 1.00 95.56 488 GLU A O 1
ATOM 3742 N N . HIS A 1 489 ? -6.822 -15.176 0.843 1.00 95.00 489 HIS A N 1
ATOM 3743 C CA . HIS A 1 489 ? -5.844 -15.500 1.875 1.00 95.00 489 HIS A CA 1
ATOM 3744 C C . HIS A 1 489 ? -4.398 -15.190 1.455 1.00 95.00 489 HIS A C 1
ATOM 3746 O O . HIS A 1 489 ? -3.585 -14.897 2.327 1.00 95.00 489 HIS A O 1
ATOM 3752 N N . VAL A 1 490 ? -4.090 -15.193 0.151 1.00 96.31 490 VAL A N 1
ATOM 3753 C CA . VAL A 1 490 ? -2.804 -14.714 -0.384 1.00 96.31 490 VAL A CA 1
ATOM 3754 C C . VAL A 1 490 ? -2.664 -13.218 -0.109 1.00 96.31 490 VAL A C 1
ATOM 3756 O O . VAL A 1 490 ? -1.667 -12.808 0.475 1.00 96.31 490 VAL A O 1
ATOM 3759 N N . GLN A 1 491 ? -3.697 -12.425 -0.419 1.00 96.81 491 GLN A N 1
ATOM 3760 C CA . GLN A 1 491 ? -3.715 -10.979 -0.160 1.00 96.81 491 GLN A CA 1
ATOM 3761 C C . GLN A 1 491 ? -3.602 -10.669 1.344 1.00 96.81 491 GLN A C 1
ATOM 3763 O O . GLN A 1 491 ? -2.839 -9.793 1.747 1.00 96.81 491 GLN A O 1
ATOM 3768 N N . ASN A 1 492 ? -4.318 -11.415 2.198 1.00 97.56 492 ASN A N 1
ATOM 3769 C CA . ASN A 1 492 ? -4.253 -11.223 3.652 1.00 97.56 492 ASN A CA 1
ATOM 3770 C C . ASN A 1 492 ? -2.888 -11.605 4.242 1.00 97.56 492 ASN A C 1
ATOM 3772 O O . ASN A 1 492 ? -2.357 -10.863 5.065 1.00 97.56 492 ASN A O 1
ATOM 3776 N N . LEU A 1 493 ? -2.317 -12.749 3.842 1.00 97.94 493 LEU A N 1
ATOM 3777 C CA . LEU A 1 493 ? -0.998 -13.170 4.318 1.00 97.94 493 LEU A CA 1
ATOM 3778 C C . LEU A 1 493 ? 0.084 -12.189 3.856 1.00 97.94 493 LEU A C 1
ATOM 3780 O O . LEU A 1 493 ? 0.931 -11.802 4.655 1.00 97.94 493 LEU A O 1
ATOM 3784 N N . PHE A 1 494 ? 0.022 -11.753 2.596 1.00 97.94 494 PHE A N 1
ATOM 3785 C CA . PHE A 1 494 ? 0.923 -10.747 2.049 1.00 97.94 494 PHE A CA 1
ATOM 3786 C C . PHE A 1 494 ? 0.869 -9.440 2.852 1.00 97.94 494 PHE A C 1
ATOM 3788 O O . PHE A 1 494 ? 1.904 -8.959 3.308 1.00 97.94 494 PHE A O 1
ATOM 3795 N N . ALA A 1 495 ? -0.327 -8.896 3.098 1.00 98.06 495 ALA A N 1
ATOM 3796 C CA . ALA A 1 495 ? -0.482 -7.667 3.872 1.00 98.06 495 ALA A CA 1
ATOM 3797 C C . ALA A 1 495 ? 0.034 -7.812 5.316 1.00 98.06 495 ALA A C 1
ATOM 3799 O O . ALA A 1 495 ? 0.700 -6.911 5.833 1.00 98.06 495 ALA A O 1
ATOM 3800 N N . ALA A 1 496 ? -0.219 -8.963 5.948 1.00 98.31 496 ALA A N 1
ATOM 3801 C CA . ALA A 1 496 ? 0.262 -9.253 7.294 1.00 98.31 496 ALA A CA 1
ATOM 3802 C C . ALA A 1 496 ? 1.797 -9.358 7.353 1.00 98.31 496 ALA A C 1
ATOM 3804 O O . ALA A 1 496 ? 2.406 -8.773 8.244 1.00 98.31 496 ALA A O 1
ATOM 3805 N N . LEU A 1 497 ? 2.426 -10.028 6.382 1.00 98.12 497 LEU A N 1
ATOM 3806 C CA . LEU A 1 497 ? 3.886 -10.140 6.279 1.00 98.12 497 LEU A CA 1
ATOM 3807 C C . LEU A 1 497 ? 4.562 -8.814 5.905 1.00 98.12 497 LEU A C 1
ATOM 3809 O O . LEU A 1 497 ? 5.655 -8.520 6.382 1.00 98.12 497 LEU A O 1
ATOM 3813 N N . ALA A 1 498 ? 3.906 -7.979 5.096 1.00 97.44 498 ALA A N 1
ATOM 3814 C CA . ALA A 1 498 ? 4.392 -6.637 4.794 1.00 97.44 498 ALA A CA 1
ATOM 3815 C C . ALA A 1 498 ? 4.427 -5.756 6.060 1.00 97.44 498 ALA A C 1
ATOM 3817 O O . ALA A 1 498 ? 5.297 -4.890 6.191 1.00 97.44 498 ALA A O 1
ATOM 3818 N N . TRP A 1 499 ? 3.506 -5.973 7.008 1.00 98.00 499 TRP A N 1
ATOM 3819 C CA . TRP A 1 499 ? 3.559 -5.347 8.332 1.00 98.00 499 TRP A CA 1
ATOM 3820 C C . TRP A 1 499 ? 4.590 -6.004 9.254 1.00 98.00 499 TRP A C 1
ATOM 3822 O O . TRP A 1 499 ? 5.362 -5.288 9.879 1.00 98.00 499 TRP A O 1
ATOM 3832 N N . ASP A 1 500 ? 4.629 -7.332 9.339 1.00 97.00 500 ASP A N 1
ATOM 3833 C CA . ASP A 1 500 ? 5.547 -8.085 10.198 1.00 97.00 500 ASP A CA 1
ATOM 3834 C C . ASP A 1 500 ? 6.178 -9.248 9.425 1.00 97.00 500 ASP A C 1
ATOM 3836 O O . ASP A 1 500 ? 5.601 -10.328 9.296 1.00 97.00 500 ASP A O 1
ATOM 3840 N N . SER A 1 501 ? 7.411 -9.045 8.958 1.00 95.31 501 SER A N 1
ATOM 3841 C CA . SER A 1 501 ? 8.176 -10.057 8.223 1.00 95.31 501 SER A CA 1
ATOM 3842 C C . SER A 1 501 ? 8.600 -11.254 9.080 1.00 95.31 501 SER A C 1
ATOM 3844 O O . SER A 1 501 ? 9.126 -12.231 8.551 1.00 95.31 501 SER A O 1
ATOM 3846 N N . THR A 1 502 ? 8.390 -11.192 10.398 1.00 94.50 502 THR A N 1
ATOM 3847 C CA . THR A 1 502 ? 8.691 -12.274 11.345 1.00 94.50 502 THR A CA 1
ATOM 3848 C C . THR A 1 502 ? 7.455 -13.071 11.763 1.00 94.50 502 THR A C 1
ATOM 3850 O O . THR A 1 502 ? 7.569 -14.000 12.566 1.00 94.50 502 THR A O 1
ATOM 3853 N N . LEU A 1 503 ? 6.286 -12.731 11.211 1.00 95.75 503 LEU A N 1
ATOM 3854 C CA . LEU A 1 503 ? 5.024 -13.414 11.462 1.00 95.75 503 LEU A CA 1
ATOM 3855 C C . LEU A 1 503 ? 5.136 -14.921 11.189 1.00 95.75 503 LEU A C 1
ATOM 3857 O O . LEU A 1 503 ? 5.595 -15.356 10.132 1.00 95.75 503 LEU A O 1
ATOM 3861 N N . ASP A 1 504 ? 4.617 -15.730 12.113 1.00 96.56 504 ASP A N 1
ATOM 3862 C CA . ASP A 1 504 ? 4.396 -17.156 11.872 1.00 96.56 504 ASP A CA 1
ATOM 3863 C C . ASP A 1 504 ? 3.241 -17.336 10.874 1.00 96.56 504 ASP A C 1
ATOM 3865 O O . ASP A 1 504 ? 2.058 -17.321 11.233 1.00 96.56 504 ASP A O 1
ATOM 3869 N N . ALA A 1 505 ? 3.597 -17.498 9.599 1.00 94.81 505 ALA A N 1
ATOM 3870 C CA . ALA A 1 505 ? 2.648 -17.676 8.504 1.00 94.81 505 ALA A CA 1
ATOM 3871 C C . ALA A 1 505 ? 1.763 -18.923 8.676 1.00 94.81 505 ALA A C 1
ATOM 3873 O O . ALA A 1 505 ? 0.595 -18.908 8.279 1.00 94.81 505 ALA A O 1
ATOM 3874 N N . GLY A 1 506 ? 2.289 -19.985 9.296 1.00 94.38 506 GLY A N 1
ATOM 3875 C CA . GLY A 1 506 ? 1.531 -21.198 9.585 1.00 94.38 506 GLY A CA 1
ATOM 3876 C C . GLY A 1 506 ? 0.430 -20.916 10.598 1.00 94.38 506 GLY A C 1
ATOM 3877 O O . GLY A 1 506 ? -0.741 -21.169 10.319 1.00 94.38 506 GLY A O 1
ATOM 3878 N N . ALA A 1 507 ? 0.784 -20.310 11.735 1.00 96.06 507 ALA A N 1
ATOM 3879 C CA . ALA A 1 507 ? -0.175 -19.916 12.766 1.00 96.06 507 ALA A CA 1
ATOM 3880 C C . ALA A 1 507 ? -1.198 -18.885 12.258 1.00 96.06 507 ALA A C 1
ATOM 3882 O O . ALA A 1 507 ? -2.384 -18.968 12.603 1.00 96.06 507 ALA A O 1
ATOM 3883 N N . PHE A 1 508 ? -0.762 -17.939 11.421 1.00 96.38 508 PHE A N 1
ATOM 3884 C CA . PHE A 1 508 ? -1.641 -16.974 10.763 1.00 96.38 508 PHE A CA 1
ATOM 3885 C C . PHE A 1 508 ? -2.692 -17.677 9.899 1.00 96.38 508 PHE A C 1
ATOM 3887 O O . PHE A 1 508 ? -3.892 -17.445 10.083 1.00 96.38 508 PHE A O 1
ATOM 3894 N N . LEU A 1 509 ? -2.261 -18.574 9.005 1.00 95.31 509 LEU A N 1
ATOM 3895 C CA . LEU A 1 509 ? -3.157 -19.327 8.130 1.00 95.31 509 LEU A CA 1
ATOM 3896 C C . LEU A 1 509 ? -4.152 -20.156 8.941 1.00 95.31 509 LEU A C 1
ATOM 3898 O O . LEU A 1 509 ? -5.355 -20.111 8.697 1.00 95.31 509 LEU A O 1
ATOM 3902 N N . ASP A 1 510 ? -3.661 -20.870 9.945 1.00 95.44 510 ASP A N 1
ATOM 3903 C CA . ASP A 1 510 ? -4.460 -21.667 10.867 1.00 95.44 510 ASP A CA 1
ATOM 3904 C C . ASP A 1 510 ? -5.596 -20.854 11.501 1.00 95.44 510 ASP A C 1
ATOM 3906 O O . ASP A 1 510 ? -6.745 -21.297 11.629 1.00 95.44 510 ASP A O 1
ATOM 3910 N N . GLY A 1 511 ? -5.273 -19.624 11.887 1.00 95.62 511 GLY A N 1
ATOM 3911 C CA . GLY A 1 511 ? -6.228 -18.673 12.408 1.00 95.62 511 GLY A CA 1
ATOM 3912 C C . GLY A 1 511 ? -7.234 -18.165 11.411 1.00 95.62 511 GLY A C 1
ATOM 3913 O O . GLY A 1 511 ? -8.430 -18.142 11.709 1.00 95.62 511 GLY A O 1
ATOM 3914 N N . TYR A 1 512 ? -6.745 -17.761 10.244 1.00 96.25 512 TYR A N 1
ATOM 3915 C CA . TYR A 1 512 ? -7.572 -17.335 9.131 1.00 96.25 512 TYR A CA 1
ATOM 3916 C C . TYR A 1 512 ? -8.582 -18.432 8.775 1.00 96.25 512 TYR A C 1
ATOM 3918 O O . TYR A 1 512 ? -9.781 -18.168 8.743 1.00 96.25 512 TYR A O 1
ATOM 3926 N N . LEU A 1 513 ? -8.138 -19.684 8.630 1.00 96.25 513 LEU A N 1
ATOM 3927 C CA . LEU A 1 513 ? -8.999 -20.814 8.288 1.00 96.25 513 LEU A CA 1
ATOM 3928 C C . LEU A 1 513 ? -10.084 -21.049 9.344 1.00 96.25 513 LEU A C 1
ATOM 3930 O O . LEU A 1 513 ? -11.256 -21.232 9.006 1.00 96.25 513 LEU A O 1
ATOM 3934 N N . ARG A 1 514 ? -9.723 -20.995 10.633 1.00 95.94 514 ARG A N 1
ATOM 3935 C CA . ARG A 1 514 ? -10.691 -21.120 11.733 1.00 95.94 514 ARG A CA 1
ATOM 3936 C C . ARG A 1 514 ? -11.686 -19.962 11.764 1.00 95.94 514 ARG A C 1
ATOM 3938 O O . ARG A 1 514 ? -12.868 -20.205 11.995 1.00 95.94 514 ARG A O 1
ATOM 3945 N N . ALA A 1 515 ? -11.235 -18.733 11.533 1.00 95.12 515 ALA A N 1
ATOM 3946 C CA . ALA A 1 515 ? -12.091 -17.552 11.539 1.00 95.12 515 ALA A CA 1
ATOM 3947 C C . ALA A 1 515 ? -13.024 -17.497 10.319 1.00 95.12 515 ALA A C 1
ATOM 3949 O O . ALA A 1 515 ? -14.185 -17.116 10.455 1.00 95.12 515 ALA A O 1
ATOM 3950 N N . ARG A 1 516 ? -12.528 -17.891 9.142 1.00 95.19 516 ARG A N 1
ATOM 3951 C CA . ARG A 1 516 ? -13.236 -17.784 7.863 1.00 95.19 516 ARG A CA 1
ATOM 3952 C C . ARG A 1 516 ? -14.190 -18.947 7.601 1.00 95.19 516 ARG A C 1
ATOM 3954 O O . ARG A 1 516 ? -15.295 -18.716 7.115 1.00 95.19 516 ARG A O 1
ATOM 3961 N N . PHE A 1 517 ? -13.772 -20.173 7.921 1.00 94.38 517 PHE A N 1
ATOM 3962 C CA . PHE A 1 517 ? -14.503 -21.406 7.592 1.00 94.38 517 PHE A CA 1
ATOM 3963 C C . PHE A 1 517 ? -15.007 -22.171 8.826 1.00 94.38 517 PHE A C 1
ATOM 3965 O O . PHE A 1 517 ? -15.787 -23.116 8.704 1.00 94.38 517 PHE A O 1
ATOM 3972 N N . GLY A 1 518 ? -14.588 -21.771 10.029 1.00 94.75 518 GLY A N 1
ATOM 3973 C CA . GLY A 1 518 ? -14.923 -22.461 11.270 1.00 94.75 518 GLY A CA 1
ATOM 3974 C C . GLY A 1 518 ? -14.054 -23.696 11.530 1.00 94.75 518 GLY A C 1
ATOM 3975 O O . GLY A 1 518 ? -13.456 -24.292 10.633 1.00 94.75 518 GLY A O 1
ATOM 3976 N N . ALA A 1 519 ? -14.014 -24.126 12.793 1.00 94.19 519 ALA A N 1
ATOM 3977 C CA . ALA A 1 519 ? -13.137 -25.210 13.248 1.00 94.19 519 ALA A CA 1
ATOM 3978 C C . ALA A 1 519 ? -13.362 -26.554 12.525 1.00 94.19 519 ALA A C 1
ATOM 3980 O O . ALA A 1 519 ? -12.423 -27.329 12.372 1.00 94.19 519 ALA A O 1
ATOM 3981 N N . ARG A 1 520 ? -14.589 -26.831 12.058 1.00 95.31 520 ARG A N 1
ATOM 3982 C CA . ARG A 1 520 ? -14.927 -28.091 11.372 1.00 95.31 520 ARG A CA 1
ATOM 3983 C C . ARG A 1 520 ? -14.357 -28.181 9.955 1.00 95.31 520 ARG A C 1
ATOM 3985 O O . ARG A 1 520 ? -14.009 -29.274 9.525 1.00 95.31 520 ARG A O 1
ATOM 3992 N N . ALA A 1 521 ? -14.281 -27.059 9.238 1.00 95.75 521 ALA A N 1
ATOM 3993 C CA . ALA A 1 521 ? -13.833 -27.028 7.846 1.00 95.75 521 ALA A CA 1
ATOM 3994 C C . ALA A 1 521 ? -12.347 -26.669 7.704 1.00 95.75 521 ALA A C 1
ATOM 3996 O O . ALA A 1 521 ? -11.735 -27.049 6.710 1.00 95.75 521 ALA A O 1
ATOM 3997 N N . ALA A 1 522 ? -11.751 -26.016 8.711 1.00 95.88 522 ALA A N 1
ATOM 3998 C CA . ALA A 1 522 ? -10.376 -25.515 8.664 1.00 95.88 522 ALA A CA 1
ATOM 3999 C C . ALA A 1 522 ? -9.356 -26.555 8.164 1.00 95.88 522 ALA A C 1
ATOM 4001 O O . ALA A 1 522 ? -8.588 -26.266 7.252 1.00 95.88 522 ALA A O 1
ATOM 4002 N N . ALA A 1 523 ? -9.393 -27.787 8.682 1.00 94.81 523 ALA A N 1
ATOM 4003 C CA . ALA A 1 523 ? -8.455 -28.834 8.269 1.00 94.81 523 ALA A CA 1
ATOM 4004 C C . ALA A 1 523 ? -8.646 -29.287 6.808 1.00 94.81 523 ALA A C 1
ATOM 4006 O O . ALA A 1 523 ? -7.676 -29.623 6.135 1.00 94.81 523 ALA A O 1
ATOM 4007 N N . ALA A 1 524 ? -9.885 -29.324 6.308 1.00 96.44 524 ALA A N 1
ATOM 4008 C CA . ALA A 1 524 ? -10.158 -29.701 4.923 1.00 96.44 524 ALA A CA 1
ATOM 4009 C C . ALA A 1 524 ? -9.734 -28.595 3.950 1.00 96.44 524 ALA A C 1
ATOM 4011 O O . ALA A 1 524 ? -9.095 -28.890 2.942 1.00 96.44 524 ALA A O 1
ATOM 4012 N N . THR A 1 525 ? -10.017 -27.334 4.286 1.00 94.94 525 THR A N 1
ATOM 4013 C CA . THR A 1 525 ? -9.587 -26.182 3.487 1.00 94.94 525 THR A CA 1
ATOM 4014 C C . THR A 1 525 ? -8.067 -26.025 3.492 1.00 94.94 525 THR A C 1
ATOM 4016 O O . THR A 1 525 ? -7.483 -25.790 2.442 1.00 94.94 525 THR A O 1
ATOM 4019 N N . GLY A 1 526 ? -7.408 -26.234 4.637 1.00 94.31 526 GLY A N 1
ATOM 4020 C CA . GLY A 1 526 ? -5.945 -26.213 4.719 1.00 94.31 526 GLY A CA 1
ATOM 4021 C C . GLY A 1 526 ? -5.295 -27.259 3.811 1.00 94.31 526 GLY A C 1
ATOM 4022 O O . GLY A 1 526 ? -4.355 -26.942 3.090 1.00 94.31 526 GLY A O 1
ATOM 4023 N N . ARG A 1 527 ? -5.853 -28.480 3.757 1.00 94.19 527 ARG A N 1
ATOM 4024 C CA . ARG A 1 527 ? -5.410 -29.493 2.785 1.00 94.19 527 ARG A CA 1
ATOM 4025 C C . ARG A 1 527 ? -5.626 -29.044 1.345 1.00 94.19 527 ARG A C 1
ATOM 4027 O O . ARG A 1 527 ? -4.738 -29.232 0.532 1.00 94.19 527 ARG A O 1
ATOM 4034 N N . TYR A 1 528 ? -6.779 -28.460 1.022 1.00 93.31 528 TYR A N 1
ATOM 4035 C CA . TYR A 1 528 ? -7.024 -27.931 -0.322 1.00 93.31 528 TYR A CA 1
ATOM 4036 C C . TYR A 1 528 ? -5.970 -26.887 -0.726 1.00 93.31 528 TYR A C 1
ATOM 4038 O O . TYR A 1 528 ? -5.448 -26.975 -1.832 1.00 93.31 528 TYR A O 1
ATOM 4046 N N . TYR A 1 529 ? -5.594 -25.978 0.179 1.00 93.69 529 TYR A N 1
ATOM 4047 C CA . TYR A 1 529 ? -4.551 -24.989 -0.101 1.00 93.69 529 TYR A CA 1
ATOM 4048 C C . TYR A 1 529 ? -3.167 -25.605 -0.308 1.00 93.69 529 TYR A C 1
ATOM 4050 O O . TYR A 1 529 ? -2.450 -25.204 -1.219 1.00 93.69 529 TYR A O 1
ATOM 4058 N N . ASP A 1 530 ? -2.809 -26.618 0.478 1.00 90.69 530 ASP A N 1
ATOM 4059 C CA . ASP A 1 530 ? -1.549 -27.341 0.286 1.00 90.69 530 ASP A CA 1
ATOM 4060 C C . ASP A 1 530 ? -1.510 -28.102 -1.054 1.00 90.69 530 ASP A C 1
ATOM 4062 O O . ASP A 1 530 ? -0.489 -28.108 -1.739 1.00 90.69 530 ASP A O 1
ATOM 4066 N N . LEU A 1 531 ? -2.637 -28.678 -1.490 1.00 91.06 531 LEU A N 1
ATOM 4067 C CA . LEU A 1 531 ? -2.740 -29.394 -2.770 1.00 91.06 531 LEU A CA 1
ATOM 4068 C C . LEU A 1 531 ? -2.526 -28.490 -3.993 1.00 91.06 531 LEU A C 1
ATOM 4070 O O . LEU A 1 531 ? -2.154 -28.986 -5.056 1.00 91.06 531 LEU A O 1
ATOM 4074 N N . THR A 1 532 ? -2.765 -27.185 -3.863 1.00 91.31 532 THR A N 1
ATOM 4075 C CA . THR A 1 532 ? -2.660 -26.217 -4.962 1.00 91.31 532 THR A CA 1
ATOM 4076 C C . THR A 1 532 ? -1.532 -25.202 -4.762 1.00 91.31 532 THR A C 1
ATOM 4078 O O . THR A 1 532 ? -1.525 -24.137 -5.376 1.00 91.31 532 THR A O 1
ATOM 4081 N N . ARG A 1 533 ? -0.540 -25.517 -3.922 1.00 89.62 533 ARG A N 1
ATOM 4082 C CA . ARG A 1 533 ? 0.582 -24.609 -3.632 1.00 89.62 533 ARG A CA 1
ATOM 4083 C C . ARG A 1 533 ? 1.628 -24.479 -4.745 1.00 89.62 533 ARG A C 1
ATOM 4085 O O . ARG A 1 533 ? 2.407 -23.535 -4.712 1.00 89.62 533 ARG A O 1
ATOM 4092 N N . LEU A 1 534 ? 1.700 -25.451 -5.658 1.00 87.31 534 LEU A N 1
ATOM 4093 C CA . LEU A 1 534 ? 2.745 -25.534 -6.686 1.00 87.31 534 LEU A CA 1
ATOM 4094 C C . LEU A 1 534 ? 2.459 -24.610 -7.868 1.00 87.31 534 LEU A C 1
ATOM 4096 O O . LEU A 1 534 ? 1.299 -24.400 -8.227 1.00 87.31 534 LEU A O 1
ATOM 4100 N N . ASP A 1 535 ? 3.522 -24.119 -8.504 1.00 89.12 535 ASP A N 1
ATOM 4101 C CA . ASP A 1 535 ? 3.401 -23.290 -9.696 1.00 89.12 535 ASP A CA 1
ATOM 4102 C C . ASP A 1 535 ? 2.915 -24.160 -10.877 1.00 89.12 535 ASP A C 1
ATOM 4104 O O . ASP A 1 535 ? 3.608 -25.096 -11.297 1.00 89.12 535 ASP A O 1
ATOM 4108 N N . PRO A 1 536 ? 1.724 -23.899 -11.449 1.00 88.00 536 PRO A N 1
ATOM 4109 C CA . PRO A 1 536 ? 1.200 -24.690 -12.565 1.00 88.00 536 PRO A CA 1
ATOM 4110 C C . PRO A 1 536 ? 2.057 -24.569 -13.834 1.00 88.00 536 PRO A C 1
ATOM 4112 O O . PRO A 1 536 ? 1.946 -25.393 -14.745 1.00 88.00 536 PRO A O 1
ATOM 4115 N N . ASP A 1 537 ? 2.916 -23.552 -13.904 1.00 84.12 537 ASP A N 1
ATOM 4116 C CA . ASP A 1 537 ? 3.820 -23.316 -15.020 1.00 84.12 537 ASP A CA 1
ATOM 4117 C C . ASP A 1 537 ? 4.973 -24.323 -15.086 1.00 84.12 537 ASP A C 1
ATOM 4119 O O . ASP A 1 537 ? 5.511 -24.575 -16.168 1.00 84.12 537 ASP A O 1
ATOM 4123 N N . THR A 1 538 ? 5.340 -24.898 -13.944 1.00 81.94 538 THR A N 1
ATOM 4124 C CA . THR A 1 538 ? 6.396 -25.907 -13.796 1.00 81.94 538 THR A CA 1
ATOM 4125 C C . THR A 1 538 ? 5.810 -27.293 -13.539 1.00 81.94 538 THR A C 1
ATOM 4127 O O . THR A 1 538 ? 6.322 -28.297 -14.045 1.00 81.94 538 THR A O 1
ATOM 4130 N N . HIS A 1 539 ? 4.677 -27.347 -12.843 1.00 70.25 539 HIS A N 1
ATOM 4131 C CA . HIS A 1 539 ? 3.943 -28.555 -12.506 1.00 70.25 539 HIS A CA 1
ATOM 4132 C C . HIS A 1 539 ? 2.629 -28.588 -13.289 1.00 70.25 539 HIS A C 1
ATOM 4134 O O . HIS A 1 539 ? 1.559 -28.291 -12.764 1.00 70.25 539 HIS A O 1
ATOM 4140 N N . GLY A 1 540 ? 2.700 -28.971 -14.571 1.00 56.31 540 GLY A N 1
ATOM 4141 C CA . GLY A 1 540 ? 1.500 -29.168 -15.393 1.00 56.31 540 GLY A CA 1
ATOM 4142 C C . GLY A 1 540 ? 0.463 -30.078 -14.700 1.00 56.31 540 GLY A C 1
ATOM 4143 O O . GLY A 1 540 ? 0.827 -30.869 -13.823 1.00 56.31 540 GLY A O 1
ATOM 4144 N N . PRO A 1 541 ? -0.820 -30.047 -15.111 1.00 51.16 541 PRO A N 1
ATOM 4145 C CA . PRO A 1 541 ? -1.950 -30.594 -14.342 1.00 51.16 541 PRO A CA 1
ATOM 4146 C C . PRO A 1 541 ? -1.859 -32.091 -13.971 1.00 51.16 541 PRO A C 1
ATOM 4148 O O . PRO A 1 541 ? -2.613 -32.557 -13.124 1.00 51.16 541 PRO A O 1
ATOM 4151 N N . GLY A 1 542 ? -0.940 -32.856 -14.573 1.00 41.66 542 GLY A N 1
ATOM 4152 C CA . GLY A 1 542 ? -0.724 -34.281 -14.300 1.00 41.66 542 GLY A CA 1
ATOM 4153 C C . GLY A 1 542 ? 0.352 -34.634 -13.261 1.00 41.66 542 GLY A C 1
ATOM 4154 O O . GLY A 1 542 ? 0.441 -35.805 -12.902 1.00 41.66 542 GLY A O 1
ATOM 4155 N N . ARG A 1 543 ? 1.182 -33.692 -12.776 1.00 40.62 543 ARG A N 1
ATOM 4156 C CA . ARG A 1 543 ? 2.281 -34.020 -11.832 1.00 40.62 543 ARG A CA 1
ATOM 4157 C C . ARG A 1 543 ? 1.904 -33.937 -10.354 1.00 40.62 543 ARG A C 1
ATOM 4159 O O . ARG A 1 543 ? 2.398 -34.755 -9.582 1.00 40.62 543 ARG A O 1
ATOM 4166 N N . ALA A 1 544 ? 0.977 -33.055 -9.976 1.00 42.53 544 ALA A N 1
ATOM 4167 C CA . ALA A 1 544 ? 0.536 -32.922 -8.584 1.00 42.53 544 ALA A CA 1
ATOM 4168 C C . ALA A 1 544 ? 0.034 -34.263 -8.003 1.00 42.53 544 ALA A C 1
ATOM 4170 O O . ALA A 1 544 ? 0.351 -34.621 -6.873 1.00 42.53 544 ALA A O 1
ATOM 4171 N N . HIS A 1 545 ? -0.656 -35.076 -8.810 1.00 42.03 545 HIS A N 1
ATOM 4172 C CA . HIS A 1 545 ? -1.239 -36.345 -8.363 1.00 42.03 545 HIS A CA 1
ATOM 4173 C C . HIS A 1 545 ? -0.212 -37.418 -7.952 1.00 42.03 545 HIS A C 1
ATOM 4175 O O . HIS A 1 545 ? -0.552 -38.302 -7.170 1.00 42.03 545 HIS A O 1
ATOM 4181 N N . HIS A 1 546 ? 1.025 -37.375 -8.465 1.00 39.69 546 HIS A N 1
ATOM 4182 C CA . HIS A 1 546 ? 2.037 -38.404 -8.188 1.00 39.69 546 HIS A CA 1
ATOM 4183 C C . HIS A 1 546 ? 2.874 -38.114 -6.937 1.00 39.69 546 HIS A C 1
ATOM 4185 O O . HIS A 1 546 ? 3.258 -39.051 -6.239 1.00 39.69 546 HIS A O 1
ATOM 4191 N N . GLU A 1 547 ? 3.126 -36.843 -6.625 1.00 46.16 547 GLU A N 1
ATOM 4192 C CA . GLU A 1 547 ? 3.946 -36.450 -5.469 1.00 46.16 547 GLU A CA 1
ATOM 4193 C C . GLU A 1 547 ? 3.147 -36.473 -4.157 1.00 46.16 547 GLU A C 1
ATOM 4195 O O . GLU A 1 547 ? 3.679 -36.829 -3.109 1.00 46.16 547 GLU A O 1
ATOM 4200 N N . LEU A 1 548 ? 1.836 -36.226 -4.220 1.00 46.75 548 LEU A N 1
ATOM 4201 C CA . LEU A 1 548 ? 0.938 -36.244 -3.059 1.00 46.75 548 LEU A CA 1
ATOM 4202 C C . LEU A 1 548 ? 0.626 -37.652 -2.515 1.00 46.75 548 LEU A C 1
ATOM 4204 O O . LEU A 1 548 ? 0.133 -37.787 -1.396 1.00 46.75 548 LEU A O 1
ATOM 4208 N N . HIS A 1 549 ? 0.921 -38.709 -3.278 1.00 41.72 549 HIS A N 1
ATOM 4209 C CA . HIS A 1 549 ? 0.752 -40.102 -2.840 1.00 41.72 549 HIS A CA 1
ATOM 4210 C C . HIS A 1 549 ? 2.046 -40.753 -2.328 1.00 41.72 549 HIS A C 1
ATOM 4212 O O . HIS A 1 549 ? 2.010 -41.896 -1.870 1.00 41.72 549 HIS A O 1
ATOM 4218 N N . ALA A 1 550 ? 3.172 -40.037 -2.336 1.00 38.00 550 ALA A N 1
ATOM 4219 C CA . ALA A 1 550 ? 4.440 -40.510 -1.789 1.00 38.00 550 ALA A CA 1
ATOM 4220 C C . ALA A 1 550 ? 4.630 -40.038 -0.332 1.00 38.00 550 ALA A C 1
ATOM 4222 O O . ALA A 1 550 ? 5.528 -39.262 -0.020 1.00 38.00 550 ALA A O 1
ATOM 4223 N N . GLY A 1 551 ? 3.766 -40.497 0.579 1.00 32.12 551 GLY A N 1
ATOM 4224 C CA . GLY A 1 551 ? 4.015 -40.388 2.023 1.00 32.12 551 GLY A CA 1
ATOM 4225 C C . GLY A 1 551 ? 5.093 -41.384 2.490 1.00 32.12 551 GLY A C 1
ATOM 4226 O O . GLY A 1 551 ? 5.315 -42.396 1.821 1.00 32.12 551 GLY A O 1
ATOM 4227 N N . PRO A 1 552 ? 5.773 -41.147 3.630 1.00 35.03 552 PRO A N 1
ATOM 4228 C CA . PRO A 1 552 ? 6.870 -41.996 4.080 1.00 35.03 552 PRO A CA 1
ATOM 4229 C C . PRO A 1 552 ? 6.342 -43.362 4.537 1.00 35.03 552 PRO A C 1
ATOM 4231 O O . PRO A 1 552 ? 5.715 -43.488 5.589 1.00 35.03 552 PRO A O 1
ATOM 4234 N N . CYS A 1 553 ? 6.621 -44.408 3.760 1.00 30.78 553 CYS A N 1
ATOM 4235 C CA . CYS A 1 553 ? 6.465 -45.785 4.216 1.00 30.78 553 CYS A CA 1
ATOM 4236 C C . CYS A 1 553 ? 7.461 -46.047 5.357 1.00 30.78 553 CYS A C 1
ATOM 4238 O O . CYS A 1 553 ? 8.658 -46.211 5.122 1.00 30.78 553 CYS A O 1
ATOM 4240 N N . GLY A 1 554 ? 6.967 -46.074 6.598 1.00 31.45 554 GLY A N 1
ATOM 4241 C CA . GLY A 1 554 ? 7.715 -46.580 7.750 1.00 31.45 554 GLY A CA 1
ATOM 4242 C C . GLY A 1 554 ? 8.059 -48.071 7.593 1.00 31.45 554 GLY A C 1
ATOM 4243 O O . GLY A 1 554 ? 7.406 -48.777 6.818 1.00 31.45 554 GLY A O 1
ATOM 4244 N N . PRO A 1 555 ? 9.083 -48.578 8.303 1.00 31.50 555 PRO A N 1
ATOM 4245 C CA . PRO A 1 555 ? 9.516 -49.961 8.155 1.00 31.50 555 PRO A CA 1
ATOM 4246 C C . PRO A 1 555 ? 8.450 -50.906 8.735 1.00 31.50 555 PRO A C 1
ATOM 4248 O O . PRO A 1 555 ? 7.870 -50.599 9.781 1.00 31.50 555 PRO A O 1
ATOM 4251 N N . PRO A 1 556 ? 8.175 -52.063 8.106 1.00 32.69 556 PRO A N 1
ATOM 4252 C CA . PRO A 1 556 ? 7.185 -52.989 8.629 1.00 32.69 556 PRO A CA 1
ATOM 4253 C C . PRO A 1 556 ? 7.742 -53.682 9.877 1.00 32.69 556 PRO A C 1
ATOM 4255 O O . PRO A 1 556 ? 8.654 -54.507 9.801 1.00 32.69 556 PRO A O 1
ATOM 4258 N N . GLY A 1 557 ? 7.178 -53.333 11.033 1.00 28.28 557 GLY A N 1
ATOM 4259 C CA . GLY A 1 557 ? 7.316 -54.097 12.265 1.00 28.28 557 GLY A CA 1
ATOM 4260 C C . GLY A 1 557 ? 6.654 -55.462 12.102 1.00 28.28 557 GLY A C 1
ATOM 4261 O O . GLY A 1 557 ? 5.499 -55.561 11.688 1.00 28.28 557 GLY A O 1
ATOM 4262 N N . GLY A 1 558 ? 7.405 -56.518 12.399 1.00 30.92 558 GLY A N 1
ATOM 4263 C CA . GLY A 1 558 ? 6.862 -57.860 12.511 1.00 30.92 558 GLY A CA 1
ATOM 4264 C C . GLY A 1 558 ? 6.126 -58.025 13.833 1.00 30.92 558 GLY A C 1
ATOM 4265 O O . GLY A 1 558 ? 6.688 -57.714 14.875 1.00 30.92 558 GLY A O 1
ATOM 4266 N N . ASP A 1 559 ? 4.911 -58.566 13.787 1.00 30.36 559 ASP A N 1
ATOM 4267 C CA . ASP A 1 559 ? 4.552 -59.670 14.669 1.00 30.36 559 ASP A CA 1
ATOM 4268 C C . ASP A 1 559 ? 3.312 -60.441 14.191 1.00 30.36 559 ASP A C 1
ATOM 4270 O O . ASP A 1 559 ? 2.563 -60.028 13.308 1.00 30.36 559 ASP A O 1
ATOM 4274 N N . ARG A 1 560 ? 3.216 -61.649 14.737 1.00 29.92 560 ARG A N 1
ATOM 4275 C CA . ARG A 1 560 ? 2.555 -62.868 14.256 1.00 29.92 560 ARG A CA 1
ATOM 4276 C C . ARG A 1 560 ? 1.015 -62.875 14.304 1.00 29.92 560 ARG A C 1
ATOM 4278 O O . ARG A 1 560 ? 0.423 -62.370 15.246 1.00 29.92 560 ARG A O 1
ATOM 4285 N N . ALA A 1 561 ? 0.421 -63.676 13.405 1.00 28.94 561 ALA A N 1
ATOM 4286 C CA . ALA A 1 561 ? -0.331 -64.918 13.701 1.00 28.94 561 ALA A CA 1
ATOM 4287 C C . ALA A 1 561 ? -1.675 -65.074 12.950 1.00 28.94 561 ALA A C 1
ATOM 4289 O O . ALA A 1 561 ? -2.589 -64.278 13.113 1.00 28.94 561 ALA A O 1
ATOM 4290 N N . GLY A 1 562 ? -1.822 -66.220 12.265 1.00 26.83 562 GLY A N 1
ATOM 4291 C CA . GLY A 1 562 ? -3.092 -66.957 12.174 1.00 26.83 562 GLY A CA 1
ATOM 4292 C C . GLY A 1 562 ? -3.819 -66.960 10.823 1.00 26.83 562 GLY A C 1
ATOM 4293 O O . GLY A 1 562 ? -4.465 -65.988 10.463 1.00 26.83 562 GLY A O 1
ATOM 4294 N N . GLY A 1 563 ? -3.823 -68.113 10.139 1.00 25.41 563 GLY A N 1
ATOM 4295 C CA . GLY A 1 563 ? -4.840 -68.444 9.125 1.00 25.41 563 GLY A CA 1
ATOM 4296 C C . GLY A 1 563 ? -4.302 -69.186 7.901 1.00 25.41 563 GLY A C 1
ATOM 4297 O O . GLY A 1 563 ? -3.558 -68.627 7.111 1.00 25.41 563 GLY A O 1
ATOM 4298 N N . ARG A 1 564 ? -4.658 -70.467 7.765 1.00 26.94 564 ARG A N 1
ATOM 4299 C CA . ARG A 1 564 ? -4.181 -71.426 6.750 1.00 26.94 564 ARG A CA 1
ATOM 4300 C C . ARG A 1 564 ? -4.982 -71.396 5.430 1.00 26.94 564 ARG A C 1
ATOM 4302 O O . ARG A 1 564 ? -6.125 -70.957 5.423 1.00 26.94 564 ARG A O 1
ATOM 4309 N N . CYS A 1 565 ? -4.393 -72.085 4.433 1.00 25.70 565 CYS A N 1
ATOM 4310 C CA . CYS A 1 565 ? -4.957 -72.714 3.213 1.00 25.70 565 CYS A CA 1
ATOM 4311 C C . CYS A 1 565 ? -5.045 -71.804 1.966 1.00 25.70 565 CYS A C 1
ATOM 4313 O O . CYS A 1 565 ? -5.615 -70.733 2.048 1.00 25.70 565 CYS A O 1
ATOM 4315 N N . GLY A 1 566 ? -4.562 -72.146 0.761 1.00 25.72 566 GLY A N 1
ATOM 4316 C CA . GLY A 1 566 ? -3.889 -73.331 0.205 1.00 25.72 566 GLY A CA 1
ATOM 4317 C C . GLY A 1 566 ? -3.708 -73.181 -1.330 1.00 25.72 566 GLY A C 1
ATOM 4318 O O . GLY A 1 566 ? -4.420 -72.395 -1.943 1.00 25.72 566 GLY A O 1
ATOM 4319 N N . GLY A 1 567 ? -2.776 -73.945 -1.930 1.00 26.03 567 GLY A N 1
ATOM 4320 C CA . GLY A 1 567 ? -2.588 -74.149 -3.392 1.00 26.03 567 GLY A CA 1
ATOM 4321 C C . GLY A 1 567 ? -1.488 -73.281 -4.039 1.00 26.03 567 GLY A C 1
ATOM 4322 O O . GLY A 1 567 ? -1.680 -72.088 -4.209 1.00 26.03 567 GLY A O 1
ATOM 4323 N N . ALA A 1 568 ? -0.244 -73.755 -4.238 1.00 28.66 568 ALA A N 1
ATOM 4324 C CA . ALA A 1 568 ? 0.265 -74.563 -5.376 1.00 28.66 568 ALA A CA 1
ATOM 4325 C C . ALA A 1 568 ? 0.032 -73.882 -6.751 1.00 28.66 568 ALA A C 1
ATOM 4327 O O . ALA A 1 568 ? -1.096 -73.541 -7.055 1.00 28.66 568 ALA A O 1
ATOM 4328 N N . HIS A 1 569 ? 0.987 -73.664 -7.668 1.00 29.34 569 HIS A N 1
ATOM 4329 C CA . HIS A 1 569 ? 2.302 -74.260 -7.929 1.00 29.34 569 HIS A CA 1
ATOM 4330 C C . HIS A 1 569 ? 3.083 -73.386 -8.955 1.00 29.34 569 HIS A C 1
ATOM 4332 O O . HIS A 1 569 ? 2.461 -72.917 -9.895 1.00 29.34 569 HIS A O 1
ATOM 4338 N N . ARG A 1 570 ? 4.427 -73.292 -8.794 1.00 28.55 570 ARG A N 1
ATOM 4339 C CA . ARG A 1 570 ? 5.538 -73.343 -9.806 1.00 28.55 570 ARG A CA 1
ATOM 4340 C C . ARG A 1 570 ? 5.498 -72.427 -11.059 1.00 28.55 570 ARG A C 1
ATOM 4342 O O . ARG A 1 570 ? 4.467 -72.251 -11.668 1.00 28.55 570 ARG A O 1
ATOM 4349 N N . ALA A 1 571 ? 6.597 -71.926 -11.630 1.00 27.11 571 ALA A N 1
ATOM 4350 C CA . ALA A 1 571 ? 8.030 -71.886 -11.331 1.00 27.11 571 ALA A CA 1
ATOM 4351 C C . ALA A 1 571 ? 8.693 -70.859 -12.293 1.00 27.11 571 ALA A C 1
ATOM 4353 O O . ALA A 1 571 ? 8.200 -70.609 -13.387 1.00 27.11 571 ALA A O 1
ATOM 4354 N N . ARG A 1 572 ? 9.804 -70.278 -11.830 1.00 23.31 572 ARG A N 1
ATOM 4355 C CA . ARG A 1 572 ? 10.778 -69.363 -12.475 1.00 23.31 572 ARG A CA 1
ATOM 4356 C C . ARG A 1 572 ? 11.647 -70.074 -13.564 1.00 23.31 572 ARG A C 1
ATOM 4358 O O . ARG A 1 572 ? 11.476 -71.281 -13.708 1.00 23.31 572 ARG A O 1
ATOM 4365 N N . PRO A 1 573 ? 12.782 -69.505 -14.049 1.00 51.84 573 PRO A N 1
ATOM 4366 C CA . PRO A 1 573 ? 13.091 -68.213 -14.719 1.00 51.84 573 PRO A CA 1
ATOM 4367 C C . PRO A 1 573 ? 14.054 -68.409 -15.938 1.00 51.84 573 PRO A C 1
ATOM 4369 O O . PRO A 1 573 ? 14.408 -69.543 -16.238 1.00 51.84 573 PRO A O 1
ATOM 4372 N N . ALA A 1 574 ? 14.556 -67.331 -16.573 1.00 27.28 574 ALA A N 1
ATOM 4373 C CA . ALA A 1 574 ? 16.008 -67.038 -16.708 1.00 27.28 574 ALA A CA 1
ATOM 4374 C C . ALA A 1 574 ? 16.325 -65.901 -17.717 1.00 27.28 574 ALA A C 1
ATOM 4376 O O . ALA A 1 574 ? 15.917 -65.939 -18.873 1.00 27.28 574 ALA A O 1
ATOM 4377 N N . ASP A 1 575 ? 17.093 -64.925 -17.225 1.00 26.38 575 ASP A N 1
ATOM 4378 C CA . ASP A 1 575 ? 18.000 -63.971 -17.909 1.00 26.38 575 ASP A CA 1
ATOM 4379 C C . ASP A 1 575 ? 19.245 -64.749 -18.467 1.00 26.38 575 ASP A C 1
ATOM 4381 O O . ASP A 1 575 ? 19.307 -65.949 -18.174 1.00 26.38 575 ASP A O 1
ATOM 4385 N N . PRO A 1 576 ? 20.295 -64.196 -19.146 1.00 44.94 576 PRO A N 1
ATOM 4386 C CA . PRO A 1 576 ? 20.681 -62.786 -19.311 1.00 44.94 576 PRO A CA 1
ATOM 4387 C C . PRO A 1 576 ? 21.277 -62.342 -20.681 1.00 44.94 576 PRO A C 1
ATOM 4389 O O . PRO A 1 576 ? 21.504 -63.128 -21.598 1.00 44.94 576 PRO A O 1
ATOM 4392 N N . GLN A 1 577 ? 21.548 -61.029 -20.781 1.00 28.41 577 GLN A N 1
ATOM 4393 C CA . GLN A 1 577 ? 22.338 -60.302 -21.807 1.00 28.41 577 GLN A CA 1
ATOM 4394 C C . GLN A 1 577 ? 23.835 -60.757 -21.901 1.00 28.41 577 GLN A C 1
ATOM 4396 O O . GLN A 1 577 ? 24.177 -61.730 -21.229 1.00 28.41 577 GLN A O 1
ATOM 4401 N N . PRO A 1 578 ? 24.819 -60.041 -22.538 1.00 54.69 578 PRO A N 1
ATOM 4402 C CA . PRO A 1 578 ? 24.837 -58.894 -23.497 1.00 54.69 578 PRO A CA 1
ATOM 4403 C C . PRO A 1 578 ? 25.871 -59.039 -24.659 1.00 54.69 578 PRO A C 1
ATOM 4405 O O . PRO A 1 578 ? 26.647 -59.991 -24.673 1.00 54.69 578 PRO A O 1
ATOM 4408 N N . ARG A 1 579 ? 25.978 -58.045 -25.576 1.00 27.77 579 ARG A N 1
ATOM 4409 C CA . ARG A 1 579 ? 27.239 -57.314 -25.932 1.00 27.77 579 ARG A CA 1
ATOM 4410 C C . ARG A 1 579 ? 27.122 -56.362 -27.154 1.00 27.77 579 ARG A C 1
ATOM 4412 O O . ARG A 1 579 ? 26.509 -56.690 -28.158 1.00 27.77 579 ARG A O 1
ATOM 4419 N N . HIS A 1 580 ? 27.774 -55.196 -26.996 1.00 28.12 580 HIS A N 1
ATOM 4420 C CA . HIS A 1 580 ? 28.332 -54.189 -27.938 1.00 28.12 580 HIS A CA 1
ATOM 4421 C C . HIS A 1 580 ? 28.598 -54.646 -29.406 1.00 28.12 580 HIS A C 1
ATOM 4423 O O . HIS A 1 580 ? 28.872 -55.817 -29.613 1.00 28.12 580 HIS A O 1
ATOM 4429 N N . ARG A 1 581 ? 28.693 -53.821 -30.473 1.00 28.23 581 ARG A N 1
ATOM 4430 C CA . ARG A 1 581 ? 29.443 -52.556 -30.672 1.00 28.23 581 ARG A CA 1
ATOM 4431 C C . ARG A 1 581 ? 29.204 -51.991 -32.109 1.00 28.23 581 ARG A C 1
ATOM 4433 O O . ARG A 1 581 ? 29.115 -52.777 -33.038 1.00 28.23 581 ARG A O 1
ATOM 4440 N N . SER A 1 582 ? 29.200 -50.656 -32.261 1.00 27.56 582 SER A N 1
ATOM 4441 C CA . SER A 1 582 ? 29.741 -49.807 -33.366 1.00 27.56 582 SER A CA 1
ATOM 4442 C C . SER A 1 582 ? 29.622 -50.172 -34.867 1.00 27.56 582 SER A C 1
ATOM 4444 O O . SER A 1 582 ? 30.144 -51.194 -35.297 1.00 27.56 582 SER A O 1
ATOM 4446 N N . GLY A 1 583 ? 29.216 -49.191 -35.693 1.00 26.42 583 GLY A N 1
ATOM 4447 C CA . GLY A 1 583 ? 29.639 -49.078 -37.105 1.00 26.42 583 GLY A CA 1
ATOM 4448 C C . GLY A 1 583 ? 28.840 -48.066 -37.944 1.00 26.42 583 GLY A C 1
ATOM 4449 O O . GLY A 1 583 ? 27.633 -48.203 -38.069 1.00 26.42 583 GLY A O 1
ATOM 4450 N N . ARG A 1 584 ? 29.518 -47.049 -38.495 1.00 27.73 584 ARG A N 1
ATOM 4451 C CA . ARG A 1 584 ? 29.017 -45.970 -39.381 1.00 27.73 584 ARG A CA 1
ATOM 4452 C C . ARG A 1 584 ? 28.872 -46.435 -40.845 1.00 27.73 584 ARG A C 1
ATOM 4454 O O . ARG A 1 584 ? 29.710 -47.224 -41.261 1.00 27.73 584 ARG A O 1
ATOM 4461 N N . HIS A 1 585 ? 27.940 -45.869 -41.624 1.00 28.02 585 HIS A N 1
ATOM 4462 C CA . HIS A 1 585 ? 28.169 -44.953 -42.774 1.00 28.02 585 HIS A CA 1
ATOM 4463 C C . HIS A 1 585 ? 26.923 -44.791 -43.677 1.00 28.02 585 HIS A C 1
ATOM 4465 O O . HIS A 1 585 ? 26.042 -45.645 -43.701 1.00 28.02 585 HIS A O 1
ATOM 4471 N N . GLU A 1 586 ? 26.900 -43.641 -44.363 1.00 28.53 586 GLU A N 1
ATOM 4472 C CA . GLU A 1 586 ? 26.016 -43.140 -45.437 1.00 28.53 586 GLU A CA 1
ATOM 4473 C C . GLU A 1 586 ? 25.775 -44.178 -46.569 1.00 28.53 586 GLU A C 1
ATOM 4475 O O . GLU A 1 586 ? 26.538 -45.125 -46.700 1.00 28.53 586 GLU A O 1
ATOM 4480 N N . ASP A 1 587 ? 24.736 -44.136 -47.415 1.00 27.30 587 ASP A N 1
ATOM 4481 C CA . ASP A 1 587 ? 24.417 -43.065 -48.365 1.00 27.30 587 ASP A CA 1
ATOM 4482 C C . ASP A 1 587 ? 23.064 -43.292 -49.103 1.00 27.30 587 ASP A C 1
ATOM 4484 O O . ASP A 1 587 ? 22.422 -44.335 -48.993 1.00 27.30 587 ASP A O 1
ATOM 4488 N N . ARG A 1 588 ? 22.652 -42.257 -49.846 1.00 28.34 588 ARG A N 1
ATOM 4489 C CA . ARG A 1 588 ? 21.357 -41.943 -50.508 1.00 28.34 588 ARG A CA 1
ATOM 4490 C C . ARG A 1 588 ? 20.662 -42.987 -51.428 1.00 28.34 588 ARG A C 1
ATOM 4492 O O . ARG A 1 588 ? 21.313 -43.868 -51.979 1.00 28.34 588 ARG A O 1
ATOM 4499 N N . PRO A 1 589 ? 19.348 -42.790 -51.725 1.00 34.94 589 PRO A N 1
ATOM 4500 C CA . PRO A 1 589 ? 18.552 -43.628 -52.630 1.00 34.94 589 PRO A CA 1
ATOM 4501 C C . PRO A 1 589 ? 18.383 -43.044 -54.048 1.00 34.94 589 PRO A C 1
ATOM 4503 O O . PRO A 1 589 ? 18.470 -41.832 -54.253 1.00 34.94 589 PRO A O 1
ATOM 4506 N N . GLY A 1 590 ? 18.026 -43.893 -55.020 1.00 26.06 590 GLY A N 1
ATOM 4507 C CA . GLY A 1 590 ? 17.667 -43.462 -56.371 1.00 26.06 590 GLY A CA 1
ATOM 4508 C C . GLY A 1 590 ? 16.651 -44.365 -57.073 1.00 26.06 590 GLY A C 1
ATOM 4509 O O . GLY A 1 590 ? 16.930 -45.533 -57.303 1.00 26.06 590 GLY A O 1
ATOM 4510 N N . SER A 1 591 ? 15.555 -43.733 -57.522 1.00 29.12 591 SER A N 1
ATOM 4511 C CA . SER A 1 591 ? 14.689 -44.077 -58.672 1.00 29.12 591 SER A CA 1
ATOM 4512 C C . SER A 1 591 ? 13.890 -45.397 -58.632 1.00 29.12 591 SER A C 1
ATOM 4514 O O . SER A 1 591 ? 14.343 -46.398 -58.114 1.00 29.12 591 SER A O 1
ATOM 4516 N N . GLY A 1 592 ? 12.681 -45.503 -59.181 1.00 25.14 592 GLY A N 1
ATOM 4517 C CA . GLY A 1 592 ? 11.909 -44.610 -60.037 1.00 25.14 592 GLY A CA 1
ATOM 4518 C C . GLY A 1 592 ? 10.615 -45.307 -60.484 1.00 25.14 592 GLY A C 1
ATOM 4519 O O . GLY A 1 592 ? 10.403 -46.483 -60.204 1.00 25.14 592 GLY A O 1
ATOM 4520 N N . GLY A 1 593 ? 9.749 -44.575 -61.185 1.00 26.42 593 GLY A N 1
ATOM 4521 C CA . GLY A 1 593 ? 8.531 -45.131 -61.779 1.00 26.42 593 GLY A CA 1
ATOM 4522 C C . GLY A 1 593 ? 7.628 -44.051 -62.368 1.00 26.42 593 GLY A C 1
ATOM 4523 O O . GLY A 1 593 ? 6.773 -43.508 -61.681 1.00 26.42 593 GLY A O 1
ATOM 4524 N N . GLN A 1 594 ? 7.862 -43.718 -63.639 1.00 29.28 594 GLN A N 1
ATOM 4525 C CA . GLN A 1 594 ? 7.042 -42.838 -64.479 1.00 29.28 594 GLN A CA 1
ATOM 4526 C C . GLN A 1 594 ? 5.913 -43.620 -65.175 1.00 29.28 594 GLN A C 1
ATOM 4528 O O . GLN A 1 594 ? 6.147 -44.754 -65.574 1.00 29.28 594 GLN A O 1
ATOM 4533 N N . HIS A 1 595 ? 4.763 -42.977 -65.441 1.00 29.38 595 HIS A N 1
ATOM 4534 C CA . HIS A 1 595 ? 4.225 -42.675 -66.794 1.00 29.38 595 HIS A CA 1
ATOM 4535 C C . HIS A 1 595 ? 2.759 -42.176 -66.732 1.00 29.38 595 HIS A C 1
ATOM 4537 O O . HIS A 1 595 ? 1.932 -42.786 -66.073 1.00 29.38 595 HIS A O 1
ATOM 4543 N N . ARG A 1 596 ? 2.488 -40.939 -67.206 1.00 30.67 596 ARG A N 1
ATOM 4544 C CA . ARG A 1 596 ? 1.856 -40.523 -68.502 1.00 30.67 596 ARG A CA 1
ATOM 4545 C C . ARG A 1 596 ? 0.326 -40.748 -68.551 1.00 30.67 596 ARG A C 1
ATOM 4547 O O . ARG A 1 596 ? -0.118 -41.805 -68.155 1.00 30.67 596 ARG A O 1
ATOM 4554 N N . THR A 1 597 ? -0.573 -39.903 -69.081 1.00 27.47 597 THR A N 1
ATOM 4555 C CA . THR A 1 597 ? -0.592 -38.576 -69.752 1.00 27.47 597 THR A CA 1
ATOM 4556 C C . THR A 1 597 ? -2.069 -38.204 -70.068 1.00 27.47 597 THR A C 1
ATOM 4558 O O . THR A 1 597 ? -2.857 -39.116 -70.283 1.00 27.47 597 THR A O 1
ATOM 4561 N N . ARG A 1 598 ? -2.346 -36.898 -70.289 1.00 27.03 598 ARG A N 1
ATOM 4562 C CA . ARG A 1 598 ? -3.309 -36.254 -71.246 1.00 27.03 598 ARG A CA 1
ATOM 4563 C C . ARG A 1 598 ? -4.544 -35.473 -70.713 1.00 27.03 598 ARG A C 1
ATOM 4565 O O . ARG A 1 598 ? -5.490 -36.045 -70.204 1.00 27.03 598 ARG A O 1
ATOM 4572 N N . HIS A 1 599 ? -4.485 -34.161 -71.010 1.00 27.08 599 HIS A N 1
ATOM 4573 C CA . HIS A 1 599 ? -5.476 -33.180 -71.524 1.00 27.08 599 HIS A CA 1
ATOM 4574 C C . HIS A 1 599 ? -6.825 -32.830 -70.817 1.00 27.08 599 HIS A C 1
ATOM 4576 O O . HIS A 1 599 ? -7.609 -33.677 -70.423 1.00 27.08 599 HIS A O 1
ATOM 4582 N N . ARG A 1 600 ? -7.049 -31.499 -70.743 1.00 25.47 600 ARG A N 1
ATOM 4583 C CA . ARG A 1 600 ? -8.139 -30.605 -70.229 1.00 25.47 600 ARG A CA 1
ATOM 4584 C C . ARG A 1 600 ? -9.317 -30.410 -71.234 1.00 25.47 600 ARG A C 1
ATOM 4586 O O . ARG A 1 600 ? -9.099 -30.823 -72.371 1.00 25.47 600 ARG A O 1
ATOM 4593 N N . PRO A 1 601 ? -10.391 -29.584 -70.995 1.00 43.19 601 PRO A N 1
ATOM 4594 C CA . PRO A 1 601 ? -11.087 -29.019 -69.788 1.00 43.19 601 PRO A CA 1
ATOM 4595 C C . PRO A 1 601 ? -12.661 -29.045 -69.962 1.00 43.19 601 PRO A C 1
ATOM 4597 O O . PRO A 1 601 ? -13.114 -29.855 -70.765 1.00 43.19 601 PRO A O 1
ATOM 4600 N N . PRO A 1 602 ? -13.527 -28.131 -69.427 1.00 43.56 602 PRO A N 1
ATOM 4601 C CA . PRO A 1 602 ? -13.661 -27.453 -68.117 1.00 43.56 602 PRO A CA 1
ATOM 4602 C C . PRO A 1 602 ? -15.017 -27.742 -67.397 1.00 43.56 602 PRO A C 1
ATOM 4604 O O . PRO A 1 602 ? -15.995 -28.145 -68.016 1.00 43.56 602 PRO A O 1
ATOM 4607 N N . GLY A 1 603 ? -15.120 -27.426 -66.099 1.00 25.09 603 GLY A N 1
ATOM 4608 C CA . GLY A 1 603 ? -16.402 -27.352 -65.375 1.00 25.09 603 GLY A CA 1
ATOM 4609 C C . GLY A 1 603 ? -16.225 -27.053 -63.880 1.00 25.09 603 GLY A C 1
ATOM 4610 O O . GLY A 1 603 ? -15.503 -27.759 -63.188 1.00 25.09 603 GLY A O 1
ATOM 4611 N N . VAL A 1 604 ? -16.855 -25.984 -63.398 1.00 27.20 604 VAL A N 1
ATOM 4612 C CA . VAL A 1 604 ? -16.908 -25.476 -62.005 1.00 27.20 604 VAL A CA 1
ATOM 4613 C C . VAL A 1 604 ? -18.384 -25.569 -61.549 1.00 27.20 604 VAL A C 1
ATOM 4615 O O . VAL A 1 604 ? -19.223 -25.575 -62.452 1.00 27.20 604 VAL A O 1
ATOM 4618 N N . PRO A 1 605 ? -18.796 -25.541 -60.253 1.00 34.78 605 PRO A N 1
ATOM 4619 C CA . PRO A 1 605 ? -18.093 -25.647 -58.958 1.00 34.78 605 PRO A CA 1
ATOM 4620 C C . PRO A 1 605 ? -18.655 -26.760 -58.034 1.00 34.78 605 PRO A C 1
ATOM 4622 O O . PRO A 1 605 ? -19.797 -27.188 -58.163 1.00 34.78 605 PRO A O 1
ATOM 4625 N N . GLY A 1 606 ? -17.912 -27.143 -56.990 1.00 24.41 606 GLY A N 1
ATOM 4626 C CA . GLY A 1 606 ? -18.469 -27.954 -55.901 1.00 24.41 606 GLY A CA 1
ATOM 4627 C C . GLY A 1 606 ? -17.532 -28.087 -54.705 1.00 24.41 606 GLY A C 1
ATOM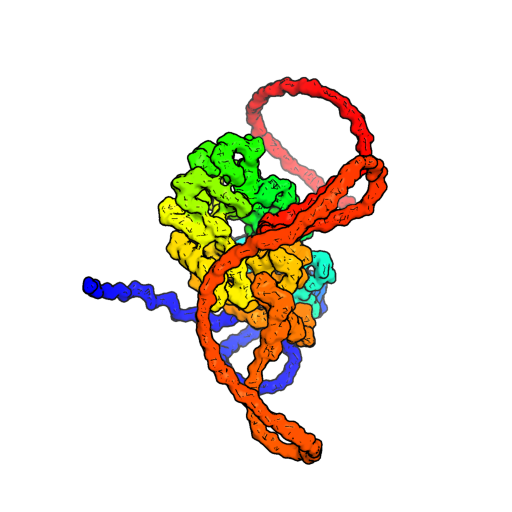 4628 O O . GLY A 1 606 ? -16.469 -28.680 -54.809 1.00 24.41 606 GLY A O 1
ATOM 4629 N N . ALA A 1 607 ? -17.948 -27.496 -53.588 1.00 25.25 607 ALA A N 1
ATOM 4630 C CA . ALA A 1 607 ? -17.320 -27.445 -52.271 1.00 25.25 607 ALA A CA 1
ATOM 4631 C C . ALA A 1 607 ? -16.511 -28.680 -51.818 1.00 25.25 607 ALA A C 1
ATOM 4633 O O . ALA A 1 607 ? -17.013 -29.801 -51.864 1.00 25.25 607 ALA A O 1
ATOM 4634 N N . ARG A 1 608 ? -15.336 -28.439 -51.213 1.00 24.84 608 ARG A N 1
ATOM 4635 C CA . ARG A 1 608 ? -14.950 -28.870 -49.846 1.00 24.84 608 ARG A CA 1
ATOM 4636 C C . ARG A 1 608 ? -13.485 -28.512 -49.556 1.00 24.84 608 ARG A C 1
ATOM 4638 O O . ARG A 1 608 ? -12.629 -28.560 -50.430 1.00 24.84 608 ARG A O 1
ATOM 4645 N N . ALA A 1 609 ? -13.246 -28.105 -48.313 1.00 26.27 609 ALA A N 1
ATOM 4646 C CA . ALA A 1 609 ? -11.979 -27.628 -47.770 1.00 26.27 609 ALA A CA 1
ATOM 4647 C C . ALA A 1 609 ? -10.846 -28.673 -47.803 1.00 26.27 609 ALA A C 1
ATOM 4649 O O . ALA A 1 609 ? -11.122 -29.860 -47.619 1.00 26.27 609 ALA A O 1
ATOM 4650 N N . PRO A 1 610 ? -9.574 -28.238 -47.881 1.00 25.19 610 PRO A N 1
ATOM 4651 C CA . PRO A 1 610 ? -8.452 -29.013 -47.380 1.00 25.19 610 PRO A CA 1
ATOM 4652 C C . PRO A 1 610 ? -7.842 -28.376 -46.121 1.00 25.19 610 PRO A C 1
ATOM 4654 O O . PRO A 1 610 ? -7.649 -27.164 -46.027 1.00 25.19 610 PRO A O 1
ATOM 4657 N N . GLN A 1 611 ? -7.507 -29.236 -45.161 1.00 28.97 611 GLN A N 1
ATOM 4658 C CA . GLN A 1 611 ? -6.596 -28.935 -44.059 1.00 28.97 611 GLN A CA 1
ATOM 4659 C C . GLN A 1 611 ? -5.226 -28.461 -44.582 1.00 28.97 611 GLN A C 1
ATOM 4661 O O . GLN A 1 611 ? -4.738 -29.028 -45.564 1.00 28.97 611 GLN A O 1
ATOM 4666 N N . PRO A 1 612 ? -4.535 -27.539 -43.889 1.00 26.02 612 PRO A N 1
ATOM 4667 C CA . PRO A 1 612 ? -3.109 -27.346 -44.070 1.00 26.02 612 PRO A CA 1
ATOM 4668 C C . PRO A 1 612 ? -2.306 -27.998 -42.934 1.00 26.02 612 PRO A C 1
ATOM 4670 O O . PRO A 1 612 ? -2.385 -27.623 -41.769 1.00 26.02 612 PRO A O 1
ATOM 4673 N N . VAL A 1 613 ? -1.532 -29.005 -43.333 1.00 24.92 613 VAL A N 1
ATOM 4674 C CA . VAL A 1 613 ? -0.111 -29.234 -43.023 1.00 24.92 613 VAL A CA 1
ATOM 4675 C C . VAL A 1 613 ? 0.475 -28.394 -41.873 1.00 24.92 613 VAL A C 1
ATOM 4677 O O . VAL A 1 613 ? 0.680 -27.187 -41.997 1.00 24.92 613 VAL A O 1
ATOM 4680 N N . HIS A 1 614 ? 0.859 -29.077 -40.791 1.00 26.03 614 HIS A N 1
ATOM 4681 C CA . HIS A 1 614 ? 1.666 -28.529 -39.702 1.00 26.03 614 HIS A CA 1
ATOM 4682 C C . HIS A 1 614 ? 3.046 -28.060 -40.194 1.00 26.03 614 HIS A C 1
ATOM 4684 O O . HIS A 1 614 ? 3.860 -28.854 -40.667 1.00 26.03 614 HIS A O 1
ATOM 4690 N N . ARG A 1 615 ? 3.345 -26.774 -39.988 1.00 25.03 615 ARG A N 1
ATOM 4691 C CA . ARG A 1 615 ? 4.711 -26.260 -39.836 1.00 25.03 615 ARG A CA 1
ATOM 4692 C C . ARG A 1 615 ? 4.828 -25.621 -38.456 1.00 25.03 615 ARG A C 1
ATOM 4694 O O . ARG A 1 615 ? 4.069 -24.718 -38.124 1.00 25.03 615 ARG A O 1
ATOM 4701 N N . HIS A 1 616 ? 5.772 -26.120 -37.664 1.00 27.30 616 HIS A N 1
ATOM 4702 C CA . HIS A 1 616 ? 6.168 -25.545 -36.383 1.00 27.30 616 HIS A CA 1
ATOM 4703 C C . HIS A 1 616 ? 6.878 -24.200 -36.588 1.00 27.30 616 HIS A C 1
ATOM 4705 O O . HIS A 1 616 ? 7.905 -24.147 -37.261 1.00 27.30 616 HIS A O 1
ATOM 4711 N N . LEU A 1 617 ? 6.356 -23.153 -35.947 1.00 23.95 617 LEU A N 1
ATOM 4712 C CA . LEU A 1 617 ? 7.049 -21.913 -35.586 1.00 23.95 617 LEU A CA 1
ATOM 4713 C C . LEU A 1 617 ? 6.606 -21.527 -34.157 1.00 23.95 617 LEU A C 1
ATOM 4715 O O . LEU A 1 617 ? 5.449 -21.782 -33.808 1.00 23.95 617 LEU A O 1
ATOM 4719 N N . PRO A 1 618 ? 7.503 -20.993 -33.306 1.00 25.98 618 PRO A N 1
ATOM 4720 C CA . PRO A 1 618 ? 7.229 -20.769 -31.889 1.00 25.98 618 PRO A CA 1
ATOM 4721 C C . PRO A 1 618 ? 6.353 -19.530 -31.669 1.00 25.98 618 PRO A C 1
ATOM 4723 O O . PRO A 1 618 ? 6.537 -18.495 -32.305 1.00 25.98 618 PRO A O 1
ATOM 4726 N N . ALA A 1 619 ? 5.393 -19.659 -30.753 1.00 23.77 619 ALA A N 1
ATOM 4727 C CA . ALA A 1 619 ? 4.431 -18.629 -30.399 1.00 23.77 619 ALA A CA 1
ATOM 4728 C C . ALA A 1 619 ? 5.051 -17.567 -29.475 1.00 23.77 619 ALA A C 1
ATOM 4730 O O . ALA A 1 619 ? 5.438 -17.860 -28.347 1.00 23.77 619 ALA A O 1
ATOM 4731 N N . GLN A 1 620 ? 5.067 -16.324 -29.943 1.00 27.55 620 GLN A N 1
ATOM 4732 C CA . GLN A 1 620 ? 5.005 -15.125 -29.116 1.00 27.55 620 GLN A CA 1
ATOM 4733 C C . GLN A 1 620 ? 3.761 -14.370 -29.577 1.00 27.55 620 GLN A C 1
ATOM 4735 O O . GLN A 1 620 ? 3.730 -13.957 -30.726 1.00 27.55 620 GLN A O 1
ATOM 4740 N N . HIS A 1 621 ? 2.736 -14.250 -28.731 1.00 29.77 621 HIS A N 1
ATOM 4741 C CA . HIS A 1 621 ? 1.744 -13.172 -28.794 1.00 29.77 621 HIS A CA 1
ATOM 4742 C C . HIS A 1 621 ? 0.898 -13.168 -27.516 1.00 29.77 621 HIS A C 1
ATOM 4744 O O . HIS A 1 621 ? 0.207 -14.141 -27.206 1.00 29.77 621 HIS A O 1
ATOM 4750 N N . ALA A 1 622 ? 0.965 -12.046 -26.796 1.00 29.45 622 ALA A N 1
ATOM 4751 C CA . ALA A 1 622 ? -0.058 -11.614 -25.858 1.00 29.45 622 ALA A CA 1
ATOM 4752 C C . ALA A 1 622 ? -1.369 -11.384 -26.629 1.00 29.45 622 ALA A C 1
ATOM 4754 O O . ALA A 1 622 ? -1.363 -10.886 -27.758 1.00 29.45 622 ALA A O 1
ATOM 4755 N N . GLY A 1 623 ? -2.482 -11.833 -26.054 1.00 25.09 623 GLY A N 1
ATOM 4756 C CA . GLY A 1 623 ? -3.781 -11.843 -26.714 1.00 25.09 623 GLY A CA 1
ATOM 4757 C C . GLY A 1 623 ? -4.370 -10.443 -26.847 1.00 25.09 623 GLY A C 1
ATOM 4758 O O . GLY A 1 623 ? -4.831 -9.878 -25.865 1.00 25.09 623 GLY A O 1
ATOM 4759 N N . LEU A 1 624 ? -4.438 -9.925 -28.075 1.00 26.94 624 LEU A N 1
ATOM 4760 C CA . LEU A 1 624 ? -5.396 -8.882 -28.431 1.00 26.94 624 LEU A CA 1
ATOM 4761 C C . LEU A 1 624 ? -6.761 -9.531 -28.675 1.00 26.94 624 LEU A C 1
ATOM 4763 O O . LEU A 1 624 ? -6.942 -10.272 -29.643 1.00 26.94 624 LEU A O 1
ATOM 4767 N N . VAL A 1 625 ? -7.736 -9.227 -27.822 1.00 25.44 625 VAL A N 1
ATOM 4768 C CA . VAL A 1 625 ? -9.151 -9.463 -28.121 1.00 25.44 625 VAL A CA 1
ATOM 4769 C C . VAL A 1 625 ? -9.687 -8.211 -28.813 1.00 25.44 625 VAL A C 1
ATOM 4771 O O . VAL A 1 625 ? -9.895 -7.179 -28.182 1.00 25.44 625 VAL A O 1
ATOM 4774 N N . ALA A 1 626 ? -9.898 -8.293 -30.126 1.00 25.03 626 ALA A N 1
ATOM 4775 C CA . ALA A 1 626 ? -10.654 -7.295 -30.872 1.00 25.03 626 ALA A CA 1
ATOM 4776 C C . ALA A 1 626 ? -12.153 -7.520 -30.621 1.00 25.03 626 ALA A C 1
ATOM 4778 O O . ALA A 1 626 ? -12.678 -8.581 -30.953 1.00 25.03 626 ALA A O 1
ATOM 4779 N N . MET A 1 627 ? -12.843 -6.534 -30.043 1.00 27.58 627 MET A N 1
ATOM 4780 C CA . MET A 1 627 ? -14.306 -6.524 -29.947 1.00 27.58 627 MET A CA 1
ATOM 4781 C C . MET A 1 627 ? -14.872 -5.439 -30.860 1.00 27.58 627 MET A C 1
ATOM 4783 O O . MET A 1 627 ? -14.524 -4.260 -30.765 1.00 27.58 627 MET A O 1
ATOM 4787 N N . GLU A 1 628 ? -15.733 -5.881 -31.773 1.00 27.58 628 GLU A N 1
ATOM 4788 C CA . GLU A 1 628 ? -16.470 -5.071 -32.735 1.00 27.58 628 GLU A CA 1
ATOM 4789 C C . GLU A 1 628 ? -17.423 -4.087 -32.034 1.00 27.58 628 GLU A C 1
ATOM 4791 O O . GLU A 1 628 ? -18.118 -4.420 -31.073 1.00 27.58 628 GLU A O 1
ATOM 4796 N N . ARG A 1 629 ? -17.472 -2.852 -32.545 1.00 26.36 629 ARG A N 1
ATOM 4797 C CA . ARG A 1 629 ? -18.425 -1.816 -32.123 1.00 26.36 629 ARG A CA 1
ATOM 4798 C C . ARG A 1 629 ? -19.853 -2.184 -32.557 1.00 26.36 629 ARG A C 1
ATOM 4800 O O . ARG A 1 629 ? -20.041 -2.470 -33.740 1.00 26.36 629 ARG A O 1
ATOM 4807 N N . PRO A 1 630 ? -20.884 -2.038 -31.704 1.00 28.67 630 PRO A N 1
ATOM 4808 C CA . PRO A 1 630 ? -22.263 -2.047 -32.174 1.00 28.67 630 PRO A CA 1
ATOM 4809 C C . PRO A 1 630 ? -22.644 -0.691 -32.785 1.00 28.67 630 PRO A C 1
ATOM 4811 O O . PRO A 1 630 ? -22.323 0.373 -32.252 1.00 28.67 630 PRO A O 1
ATOM 4814 N N . ALA A 1 631 ? -23.353 -0.752 -33.912 1.00 27.22 631 ALA A N 1
ATOM 4815 C CA . ALA A 1 631 ? -23.994 0.372 -34.585 1.00 27.22 631 ALA A CA 1
ATOM 4816 C C . ALA A 1 631 ? -25.123 1.004 -33.735 1.00 27.22 631 ALA A C 1
ATOM 4818 O O . ALA A 1 631 ? -25.722 0.339 -32.895 1.00 27.22 631 ALA A O 1
ATOM 4819 N N . GLY A 1 632 ? -25.388 2.299 -33.973 1.00 25.59 632 GLY A N 1
ATOM 4820 C CA . GLY A 1 632 ? -26.317 3.158 -33.214 1.00 25.59 632 GLY A CA 1
ATOM 4821 C C . GLY A 1 632 ? -27.816 2.824 -33.331 1.00 25.59 632 GLY A C 1
ATOM 4822 O O . GLY A 1 632 ? -28.186 1.763 -33.830 1.00 25.59 632 GLY A O 1
ATOM 4823 N N . PRO A 1 633 ? -28.704 3.752 -32.909 1.00 34.03 633 PRO A N 1
ATOM 4824 C CA . PRO A 1 633 ? -29.154 4.775 -33.867 1.00 34.03 633 PRO A CA 1
ATOM 4825 C C . PRO A 1 633 ? -29.466 6.164 -33.259 1.00 34.03 633 PRO A C 1
ATOM 4827 O O . PRO A 1 633 ? -29.690 6.298 -32.061 1.00 34.03 633 PRO A O 1
ATOM 4830 N N . GLY A 1 634 ? -29.582 7.192 -34.116 1.00 25.44 634 GLY A N 1
ATOM 4831 C CA . GLY A 1 634 ? -30.366 8.399 -33.796 1.00 25.44 634 GLY A CA 1
ATOM 4832 C C . GLY A 1 634 ? -29.794 9.738 -34.265 1.00 25.44 634 GLY A C 1
ATOM 4833 O O . GLY A 1 634 ? -29.171 10.466 -33.505 1.00 25.44 634 GLY A O 1
ATOM 4834 N N . THR A 1 635 ? -30.068 10.093 -35.516 1.00 28.17 635 THR A N 1
ATOM 4835 C CA . THR A 1 635 ? -29.840 11.400 -36.156 1.00 28.17 635 THR A CA 1
ATOM 4836 C C . THR A 1 635 ? -30.579 12.573 -35.496 1.00 28.17 635 THR A C 1
ATOM 4838 O O . THR A 1 635 ? -31.799 12.503 -35.390 1.00 28.17 635 THR A O 1
ATOM 4841 N N . VAL A 1 636 ? -29.905 13.717 -35.285 1.00 27.19 636 VAL A N 1
ATOM 4842 C CA . VAL A 1 636 ? -30.485 15.066 -35.488 1.00 27.19 636 VAL A CA 1
ATOM 4843 C C . VAL A 1 636 ? -29.425 16.016 -36.073 1.00 27.19 636 VAL A C 1
ATOM 4845 O O . VAL A 1 636 ? -28.323 16.156 -35.554 1.00 27.19 636 VAL A O 1
ATOM 4848 N N . ARG A 1 637 ? -29.781 16.658 -37.193 1.00 27.23 637 ARG A N 1
ATOM 4849 C CA . ARG A 1 637 ? -29.023 17.678 -37.943 1.00 27.23 637 ARG A CA 1
ATOM 4850 C C . ARG A 1 637 ? -29.076 19.061 -37.273 1.00 27.23 637 ARG A C 1
ATOM 4852 O O . ARG A 1 637 ? -30.159 19.455 -36.851 1.00 27.23 637 ARG A O 1
ATOM 4859 N N . ARG A 1 638 ? -28.000 19.856 -37.414 1.00 27.20 638 ARG A N 1
ATOM 4860 C CA . ARG A 1 638 ? -27.937 21.256 -37.947 1.00 27.20 638 ARG A CA 1
ATOM 4861 C C . ARG A 1 638 ? -26.480 21.766 -37.821 1.00 27.20 638 ARG A C 1
ATOM 4863 O O . ARG A 1 638 ? -25.900 21.622 -36.759 1.00 27.20 638 ARG A O 1
ATOM 4870 N N . ARG A 1 639 ? -25.777 22.076 -38.931 1.00 27.20 639 ARG A N 1
ATOM 4871 C CA . ARG A 1 639 ? -25.552 23.425 -39.539 1.00 27.20 639 ARG A CA 1
ATOM 4872 C C . ARG A 1 639 ? -25.136 24.481 -38.496 1.00 27.20 639 ARG A C 1
ATOM 4874 O O . ARG A 1 639 ? -25.886 24.655 -37.551 1.00 27.20 639 ARG A O 1
ATOM 4881 N N . GLY A 1 640 ? -24.074 25.275 -38.613 1.00 26.50 640 GLY A N 1
ATOM 4882 C CA . GLY A 1 640 ? -23.070 25.531 -39.648 1.00 26.50 640 GLY A CA 1
ATOM 4883 C C . GLY A 1 640 ? -22.274 26.792 -39.240 1.00 26.50 640 GLY A C 1
ATOM 4884 O O . GLY A 1 640 ? -22.870 27.706 -38.684 1.00 26.50 640 GLY A O 1
ATOM 4885 N N . ASP A 1 641 ? -20.969 26.768 -39.517 1.00 28.48 641 ASP A N 1
ATOM 4886 C CA . ASP A 1 641 ? -19.950 27.832 -39.643 1.00 28.48 641 ASP A CA 1
ATOM 4887 C C . ASP A 1 641 ? -19.615 28.892 -38.549 1.00 28.48 641 ASP A C 1
ATOM 4889 O O . ASP A 1 641 ? -20.463 29.278 -37.748 1.00 28.48 641 ASP A O 1
ATOM 4893 N N . PRO A 1 642 ? -18.337 29.370 -38.517 1.00 37.69 642 PRO A N 1
ATOM 4894 C CA . PRO A 1 642 ? -17.696 30.187 -37.462 1.00 37.69 642 PRO A CA 1
ATOM 4895 C C . PRO A 1 642 ? -17.366 31.616 -38.003 1.00 37.69 642 PRO A C 1
ATOM 4897 O O . PRO A 1 642 ? -18.036 32.040 -38.943 1.00 37.69 642 PRO A O 1
ATOM 4900 N N . PRO A 1 643 ? -16.291 32.358 -37.620 1.00 47.94 643 PRO A N 1
ATOM 4901 C CA . PRO A 1 643 ? -15.545 32.565 -36.361 1.00 47.94 643 PRO A CA 1
ATOM 4902 C C . PRO A 1 643 ? -15.489 34.070 -35.943 1.00 47.94 643 PRO A C 1
ATOM 4904 O O . PRO A 1 643 ? -15.860 34.960 -36.704 1.00 47.94 643 PRO A O 1
ATOM 4907 N N . GLY A 1 644 ? -14.918 34.405 -34.773 1.00 26.22 644 GLY A N 1
ATOM 4908 C CA . GLY A 1 644 ? -14.695 35.807 -34.374 1.00 26.22 644 GLY A CA 1
ATOM 4909 C C . GLY A 1 644 ? -13.537 36.024 -33.395 1.00 26.22 644 GLY A C 1
ATOM 4910 O O . GLY A 1 644 ? -13.635 35.707 -32.218 1.00 26.22 644 GLY A O 1
ATOM 4911 N N . ARG A 1 645 ? -12.438 36.593 -33.905 1.00 28.19 645 ARG A N 1
ATOM 4912 C CA . ARG A 1 645 ? -11.241 37.061 -33.180 1.00 28.19 645 ARG A CA 1
ATOM 4913 C C . ARG A 1 645 ? -11.529 38.269 -32.272 1.00 28.19 645 ARG A C 1
ATOM 4915 O O . ARG A 1 645 ? -12.259 39.157 -32.700 1.00 28.19 645 ARG A O 1
ATOM 4922 N N . ARG A 1 646 ? -10.765 38.385 -31.172 1.00 27.22 646 ARG A N 1
ATOM 4923 C CA . ARG A 1 646 ? -9.972 39.551 -30.662 1.00 27.22 646 ARG A CA 1
ATOM 4924 C C . ARG A 1 646 ? -9.905 39.461 -29.126 1.00 27.22 646 ARG A C 1
ATOM 4926 O O . ARG A 1 646 ? -10.931 39.352 -28.481 1.00 27.22 646 ARG A O 1
ATOM 4933 N N . ARG A 1 647 ? -8.731 39.224 -28.532 1.00 26.66 647 ARG A N 1
ATOM 4934 C CA . ARG A 1 647 ? -7.648 40.171 -28.179 1.00 26.66 647 ARG A CA 1
ATOM 4935 C C . ARG A 1 647 ? -8.028 41.200 -27.098 1.00 26.66 647 ARG A C 1
ATOM 4937 O O . ARG A 1 647 ? -8.824 42.088 -27.362 1.00 26.66 647 ARG A O 1
ATOM 4944 N N . HIS A 1 648 ? -7.232 41.125 -26.025 1.00 26.22 648 HIS A N 1
ATOM 4945 C CA . HIS A 1 648 ? -6.583 42.202 -25.262 1.00 26.22 648 HIS A CA 1
ATOM 4946 C C . HIS A 1 648 ? -7.117 42.625 -23.878 1.00 26.22 648 HIS A C 1
ATOM 4948 O O . HIS A 1 648 ? -8.204 43.165 -23.755 1.00 26.22 648 HIS A O 1
ATOM 4954 N N . VAL A 1 649 ? -6.163 42.513 -22.931 1.00 26.16 649 VAL A N 1
ATOM 4955 C CA . VAL A 1 649 ? -5.749 43.475 -21.880 1.00 26.16 649 VAL A CA 1
ATOM 4956 C C . VAL A 1 649 ? -6.579 43.434 -20.592 1.00 26.16 649 VAL A C 1
ATOM 4958 O O . VAL A 1 649 ? -7.783 43.625 -20.623 1.00 26.16 649 VAL A O 1
ATOM 4961 N N . CYS A 1 650 ? -6.028 42.919 -19.486 1.00 22.95 650 CYS A N 1
ATOM 4962 C CA . CYS A 1 650 ? -5.013 43.455 -18.549 1.00 22.95 650 CYS A CA 1
ATOM 4963 C C . CYS A 1 650 ? -5.578 44.479 -17.555 1.00 22.95 650 CYS A C 1
ATOM 4965 O O . CYS A 1 650 ? -6.189 45.457 -17.965 1.00 22.95 650 CYS A O 1
ATOM 4967 N N . GLU A 1 651 ? -5.215 44.248 -16.284 1.00 25.12 651 GLU A N 1
ATOM 4968 C CA . GLU A 1 651 ? -5.193 45.194 -15.155 1.00 25.12 651 GLU A CA 1
ATOM 4969 C C . GLU A 1 651 ? -6.556 45.658 -14.609 1.00 25.12 651 GLU A C 1
ATOM 4971 O O . GLU A 1 651 ? -7.518 45.833 -15.334 1.00 25.12 651 GLU A O 1
ATOM 4976 N N . SER A 1 652 ? -6.751 45.938 -13.324 1.00 25.78 652 SER A N 1
ATOM 4977 C CA . SER A 1 652 ? -5.983 45.791 -12.087 1.00 25.78 652 SER A CA 1
ATOM 4978 C C . SER A 1 652 ? -6.917 46.248 -10.947 1.00 25.78 652 SER A C 1
ATOM 4980 O O . SER A 1 652 ? -7.850 47.007 -11.181 1.00 25.78 652 SER A O 1
ATOM 4982 N N . GLY A 1 653 ? -6.642 45.808 -9.715 1.00 23.20 653 GLY A N 1
ATOM 4983 C CA . GLY A 1 653 ? -6.869 46.590 -8.489 1.00 23.20 653 GLY A CA 1
ATOM 4984 C C . GLY A 1 653 ? -8.309 46.864 -8.023 1.00 23.20 653 GLY A C 1
ATOM 4985 O O . GLY A 1 653 ? -9.038 47.661 -8.596 1.00 23.20 653 GLY A O 1
ATOM 4986 N N . GLY A 1 654 ? -8.671 46.331 -6.852 1.00 25.81 654 GLY A N 1
ATOM 4987 C CA . GLY A 1 654 ? -9.892 46.756 -6.160 1.00 25.81 654 GLY A CA 1
ATOM 4988 C C . GLY A 1 654 ? -10.097 46.098 -4.804 1.00 25.81 654 GLY A C 1
ATOM 4989 O O . GLY A 1 654 ? -10.889 45.176 -4.660 1.00 25.81 654 GLY A O 1
ATOM 4990 N N . ARG A 1 655 ? -9.347 46.561 -3.804 1.00 27.58 655 ARG A N 1
ATOM 4991 C CA . ARG A 1 655 ? -9.472 46.185 -2.392 1.00 27.58 655 ARG A CA 1
ATOM 4992 C C . ARG A 1 655 ? -10.794 46.674 -1.767 1.00 27.58 655 ARG A C 1
ATOM 4994 O O . ARG A 1 655 ? -11.249 47.769 -2.067 1.00 27.58 655 ARG A O 1
ATOM 5001 N N . LEU A 1 656 ? -11.191 45.930 -0.726 1.00 26.14 656 LEU A N 1
ATOM 5002 C CA . LEU A 1 656 ? -11.840 46.345 0.533 1.00 26.14 656 LEU A CA 1
ATOM 5003 C C . LEU A 1 656 ? -13.378 46.300 0.675 1.00 26.14 656 LEU A C 1
ATOM 5005 O O . LEU A 1 656 ? -14.116 47.115 0.142 1.00 26.14 656 LEU A O 1
ATOM 5009 N N . ARG A 1 657 ? -13.729 45.472 1.674 1.00 27.19 657 ARG A N 1
ATOM 5010 C CA . ARG A 1 657 ? -14.673 45.668 2.794 1.00 27.19 657 ARG A CA 1
ATOM 5011 C C . ARG A 1 657 ? -16.060 45.028 2.704 1.00 27.19 657 ARG A C 1
ATOM 5013 O O . ARG A 1 657 ? -16.922 45.393 1.920 1.00 27.19 657 ARG A O 1
ATOM 5020 N N . GLN A 1 658 ? -16.226 44.106 3.656 1.00 29.27 658 GLN A N 1
ATOM 5021 C CA . GLN A 1 658 ? -17.461 43.575 4.221 1.00 29.27 658 GLN A CA 1
ATOM 5022 C C . GLN A 1 658 ? -18.494 44.661 4.556 1.00 29.27 658 GLN A C 1
ATOM 5024 O O . GLN A 1 658 ? -18.131 45.799 4.868 1.00 29.27 658 GLN A O 1
ATOM 5029 N N . PRO A 1 659 ? -19.746 44.224 4.735 1.00 32.03 659 PRO A N 1
ATOM 5030 C CA . PRO A 1 659 ? -20.388 44.438 6.026 1.00 32.03 659 PRO A CA 1
ATOM 5031 C C . PRO A 1 659 ? -20.973 43.147 6.619 1.00 32.03 659 PRO A C 1
ATOM 5033 O O . PRO A 1 659 ? -21.459 42.264 5.915 1.00 32.03 659 PRO A O 1
ATOM 5036 N N . GLY A 1 660 ? -20.896 43.063 7.948 1.00 29.14 660 GLY A N 1
ATOM 5037 C CA . GLY A 1 660 ? -21.516 42.031 8.774 1.00 29.14 660 GLY A CA 1
ATOM 5038 C C . GLY A 1 660 ? -23.046 42.161 8.914 1.00 29.14 660 GLY A C 1
ATOM 5039 O O . GLY A 1 660 ? -23.661 43.031 8.300 1.00 29.14 660 GLY A O 1
ATOM 5040 N N . PRO A 1 661 ? -23.658 41.274 9.722 1.00 41.97 661 PRO A N 1
ATOM 5041 C CA . PRO A 1 661 ? -25.024 40.761 9.555 1.00 41.97 661 PRO A CA 1
ATOM 5042 C C . PRO A 1 661 ? -26.061 41.536 10.393 1.00 41.97 661 PRO A C 1
ATOM 5044 O O . PRO A 1 661 ? -25.686 42.460 11.120 1.00 41.97 661 PRO A O 1
ATOM 5047 N N . PRO A 1 662 ? -27.362 41.155 10.372 1.00 41.25 662 PRO A N 1
ATOM 5048 C CA . PRO A 1 662 ? -27.826 40.280 11.466 1.00 41.25 662 PRO A CA 1
ATOM 5049 C C . PRO A 1 662 ? -29.069 39.374 11.212 1.00 41.25 662 PRO A C 1
ATOM 5051 O O . PRO A 1 662 ? -29.944 39.671 10.409 1.00 41.25 662 PRO A O 1
ATOM 5054 N N . ARG A 1 663 ? -29.183 38.364 12.098 1.00 30.05 663 ARG A N 1
ATOM 5055 C CA . ARG A 1 663 ? -30.399 37.819 12.769 1.00 30.05 663 ARG A CA 1
ATOM 5056 C C . ARG A 1 663 ? -31.372 36.858 12.048 1.00 30.05 663 ARG A C 1
ATOM 5058 O O . ARG A 1 663 ? -32.258 37.250 11.308 1.00 30.05 663 ARG A O 1
ATOM 5065 N N . ALA A 1 664 ? -31.280 35.596 12.480 1.00 32.59 664 ALA A N 1
ATOM 5066 C CA . ALA A 1 664 ? -32.286 34.792 13.203 1.00 32.59 664 ALA A CA 1
ATOM 5067 C C . ALA A 1 664 ? -33.802 35.069 13.035 1.00 32.59 664 ALA A C 1
ATOM 5069 O O . ALA A 1 664 ? -34.283 36.123 13.448 1.00 32.59 664 ALA A O 1
ATOM 5070 N N . ARG A 1 665 ? -34.554 34.013 12.664 1.00 31.25 665 ARG A N 1
ATOM 5071 C CA . ARG A 1 665 ? -35.814 33.527 13.296 1.00 31.25 665 ARG A CA 1
ATOM 5072 C C . ARG A 1 665 ? -36.275 32.213 12.628 1.00 31.25 665 ARG A C 1
ATOM 5074 O O . ARG A 1 665 ? -36.410 32.159 11.418 1.00 31.25 665 ARG A O 1
ATOM 5081 N N . THR A 1 666 ? -36.246 31.092 13.354 1.00 35.88 666 THR A N 1
ATOM 5082 C CA . THR A 1 666 ? -37.409 30.318 13.863 1.00 35.88 666 THR A CA 1
ATOM 5083 C C . THR A 1 666 ? -38.414 29.787 12.828 1.00 35.88 666 THR A C 1
ATOM 5085 O O . THR A 1 666 ? -39.204 30.557 12.296 1.00 35.88 666 THR A O 1
ATOM 5088 N N . GLY A 1 667 ? -38.502 28.452 12.747 1.00 32.22 667 GLY A N 1
ATOM 5089 C CA . GLY A 1 667 ? -39.769 27.712 12.833 1.00 32.22 667 GLY A CA 1
ATOM 5090 C C . GLY A 1 667 ? -40.488 27.345 11.533 1.00 32.22 667 GLY A C 1
ATOM 5091 O O . GLY A 1 667 ? -41.339 28.100 11.074 1.00 32.22 667 GLY A O 1
ATOM 5092 N N . ARG A 1 668 ? -40.277 26.117 11.052 1.00 36.44 668 ARG A N 1
ATOM 5093 C CA . ARG A 1 668 ? -41.263 25.019 11.068 1.00 36.44 668 ARG A CA 1
ATOM 5094 C C . ARG A 1 668 ? -40.606 23.710 10.656 1.00 36.44 668 ARG A C 1
ATOM 5096 O O . ARG A 1 668 ? -39.654 23.780 9.851 1.00 36.44 668 ARG A O 1
#

Sequence (668 aa):
MNDAPYEGQADALRRRGFLVGAAGLAGAALLPGLTATGAAAATAQPAGAPLKVVSGGRAGATLLWWGGGSAEFAATELRDYLHRITGARLPLRAVPDPGAARPEGVTGLVALYAGTGARDAIPEARLADAGRELSGAPEDSFTLLGDNTCLLLTGQGDRAPLYAVYALLERTGVRFFAPAFPAYEGHHEYVPKTRTLALPAVRLTDRPGSQLRRQYAEEGFSHTAKSLPPLLDWMAKNRLNTYVHPTDYLGLGVTTYDGVRDVLVREAGKRALRVETGGHGYDSFLPKADYPQYYASGGPLFDIYNPEALDAYVAKVLAFLRERPEITVFDCWPPDVGAFQKPILDRYGSPANAESVVVNELVRVLREELPGVRVERIAYASTVQPPDPEYASDPEVIVDFAPYSRNYDGHLGDPATGANVSFAKALRAWRTTHRGPLAMYEYYRRYRWRSLPVHPLATIAGDVGFEAALGINGYGMYSEPGDWITYEHVQNLFAALAWDSTLDAGAFLDGYLRARFGARAAAATGRYYDLTRLDPDTHGPGRAHHELHAGPCGPPGGDRAGGRCGGAHRARPADPQPRHRSGRHEDRPGSGGQHRTRHRPPGVPGARAPQPVHRHLPAQHAGLVAMERPAGPGTVRRRGDPPGRRRHVCESGGRLRQPGPPRARTGR

Radius of gyration: 33.43 Å; chains: 1; bounding box: 93×121×110 Å

Foldseek 3Di:
DDDDDDDDDPPDPDDDDDDDPVVQDPDDDDDDDDDDDDDDDPPDDPFFFFAWQFDQQEGFWAKEKDFDFQTVVLSVVLQVLCCVAAVHGHHYYYADDPPPLAAPQWGMKMKIFGGRDDDRDDDSVQRVLQNVLAPVADALKWKWADARGMTMTIYHDRQNSNVSSLVVQVVVVKAAQFQPDVVCVPLRIDRHYDNTDTGTGDTDIAHFLFDAQEAECQQVQQPALVRVLSHLVSCSSLPHAEYEFECHQLLPPRRHCVRNVVSNCVNCRNNVGAYEYHPQDLCNQVPCVNCVVQQVLHWDHGVLPPVVSLVSSLVSVLVVCVVPVSHQEYEQEHHPPTDDGPVLCVPQVFPQLSSLSSQQVSVVVCVVRPVRHAYEYECDDRNVAHGDLVSHHDLRYEYEYEPLQAFLQAALCDVVRVRSVVSLVRLLNCLVRHNHAYAYEDPQPPVVCVLDLAQQQNRLLNHLLSCSVSVHRHYYYYDHSVNCVSCSLVSSSSSNCSRPSPDPSVSVLLVCLCSSVNPVCSVVVVVVNVLRNGDCVVVPPPRSVPVVPPDDDDDDDDDDDDDDDDDDDDDDDDDDDDDDDDDDDDDDDDYDDDDYDDDDDDDDDDDDDDDDDDDDDDDDDDDDDDDDDDDDDDDDDDDDDDDDDDDDDDDDDDDDDDDDDDDDDDDD

pLDDT: mean 77.54, std 28.87, range [21.97, 98.88]

Secondary structure (DSSP, 8-state):
-----------S---------TTS-----------------------PPPEEEEETTEE-EEEEEEESTTHHHHHHHHHHHHHHHHSPPPPEEE----GGGSPTTEEEEEEEEESSS------HHHHHHHHHHHTTPPTT-EEEEE-SSEEEEEEESTTHHHHHHHHHHHHTT-EE-S---GGGTTTTEE----S-EEEPPEEEEE--S-SEEEEE-TT-TT--TTTHHHHHHHHHHTT--EEEEESBGGG-SSSBHHHHHHHHHHHHHHTT-EEEEEEE-HHHHS-TTT-GGGGTT-SSS--TT-HHHHHHHHHHHHHHHHT-TTEEEEEEEPPTT-PPPHHHHHHHSSHHHHHHHHHHHHHHHHHHH-TT-EEEEEEEGGG-SPPPGGGPPPTTSEEEEE-TT--SSS-TT-TTSGGGHHHHHHHHHHHHH--S-EEEEE-TT-GGGTT-----HHHHHHHHHHHHHTT--EEEEE--TTTHHHHHHHHHHHHHHHH-TT--HHHHHHHHHHHHH-HHHHHHHHHHHHHT-S-TTTS-TTTHHHHTT------------------------------------------------------------------------------PPPP-------------------------------------